Protein AF-A0A7C1D4R3-F1 (afdb_monomer_lite)

Sequence (456 aa):
MNNQIKLHNYVHLAILSTSLLLIVKFITTALHELGHCLGGWLVGLKPVGIYVAVLGGGKVYIPGTRSFWQGLIMTSSGPAVDIILGLIVLLIIFPRAKKWGFKLFWLFYGTIAILMFWGYMVIGGFLGSGDFANLARMMAVSRYLFGIIGLIGLIGFAYLISRYAFKTFDPYFPLHSAWNKFLVFFLFVGLPMIVYVVGGYLIYPGGSINELLLVSFLAIIISGLLSIFRFQPGTSFQRLPEWPTFAGIFILTVVIFVWLMVFGLTEEHARGLLWRTPEETSVSACNISISIEKDFNARIDFLMRPTTRYLFWEKMKHQPPNWQIYTSFIETNLPILLGISDYKIIEKVDDVISPFYLRENDKGARRITLDISLDTVVQKIDENTYAFEITDFWCVKGGYLEKLQVNLNEGIRFSDYEFIPMHAKNPDRYDEHEIIWENRDSNAPKIVRLIIINEG

Secondary structure (DSSP, 8-state):
-HHHHHHHHHHHHHHHHHHHHHHHHHHHHHHHHHHHHHHHHHTT----EEEE-TTS-EEEE--S---HHHHHHHHHHHHHHHHHHHHHIIIIIGGG--SHHHHHHHHHHHHHHHHHHHHHHHHHHHT--HHHHHHHHHTT--HHHHHHHHHHHHHHHHHHHHHHHHHHHTTTS--SSHHHHHHHHIIIIIHHHHIIIIIIIII-TT-HHHHHHHHHHHHHHHHHHHHHTT----TT-PPPPSHHHHHHHHHHHHHHHHHHHHH-SSSTT---EESSPPPP-SEEEEEEEEEEPGGGEEEEEEEEEES--HHHHHHHTTSPP-HHHHHHHHHHHHHHHHS----EEEEEEEEEEEEETTEEEEEEEEEEEEEEE-TTTPEE-SSSEEEEEEE-GGGGTT-EEEEEEEEE-TTEEEEEEEEESTTSPPPSEE-SSEEEEE---TT---EEEEEEEE--

Radius of gyration: 30.61 Å; chains: 1; bounding box: 71×42×89 Å

Structure (mmCIF, N/CA/C/O backbone):
data_AF-A0A7C1D4R3-F1
#
_entry.id   AF-A0A7C1D4R3-F1
#
loop_
_atom_site.group_PDB
_atom_site.id
_atom_site.type_symbol
_atom_site.label_atom_id
_atom_site.label_alt_id
_atom_site.label_comp_id
_atom_site.label_asym_id
_atom_site.label_entity_id
_atom_site.label_seq_id
_atom_site.pdbx_PDB_ins_code
_atom_site.Cartn_x
_atom_site.Cartn_y
_atom_site.Cartn_z
_atom_site.occupancy
_atom_site.B_iso_or_equiv
_atom_site.auth_seq_id
_atom_site.auth_comp_id
_atom_site.auth_asym_id
_atom_site.auth_atom_id
_atom_site.pdbx_PDB_model_num
ATOM 1 N N . MET A 1 1 ? -11.888 -17.298 50.699 1.00 53.66 1 MET A N 1
ATOM 2 C CA . MET A 1 1 ? -12.732 -17.541 49.502 1.00 53.66 1 MET A CA 1
ATOM 3 C C . MET A 1 1 ? -13.186 -16.268 48.779 1.00 53.66 1 MET A C 1
ATOM 5 O O . MET A 1 1 ? -13.121 -16.248 47.559 1.00 53.66 1 MET A O 1
ATOM 9 N N . ASN A 1 2 ? -13.570 -15.179 49.463 1.00 61.56 2 ASN A N 1
ATOM 10 C CA . ASN A 1 2 ? -14.128 -13.989 48.790 1.00 61.56 2 ASN A CA 1
ATOM 11 C C . ASN A 1 2 ? -13.138 -13.245 47.851 1.00 61.56 2 ASN A C 1
ATOM 13 O O . ASN A 1 2 ? -13.545 -12.674 46.845 1.00 61.56 2 ASN A O 1
ATOM 17 N N . ASN A 1 3 ? -11.828 -13.292 48.128 1.00 65.38 3 ASN A N 1
ATOM 18 C CA . ASN A 1 3 ? -10.813 -12.629 47.291 1.00 65.38 3 ASN A CA 1
ATOM 19 C C . ASN A 1 3 ? -10.494 -13.387 45.988 1.00 65.38 3 ASN A C 1
ATOM 21 O O . ASN A 1 3 ? -10.189 -12.752 44.984 1.00 65.38 3 ASN A O 1
ATOM 25 N N . GLN A 1 4 ? -10.605 -14.722 45.975 1.00 64.12 4 GLN A N 1
ATOM 26 C CA . GLN A 1 4 ? -10.342 -15.535 44.778 1.00 64.12 4 GLN A CA 1
ATOM 27 C C . GLN A 1 4 ? -11.436 -15.354 43.717 1.00 64.12 4 GLN A C 1
ATOM 29 O O . GLN A 1 4 ? -11.124 -15.174 42.545 1.00 64.12 4 GLN A O 1
ATOM 34 N N . ILE A 1 5 ? -12.707 -15.306 44.134 1.00 65.06 5 ILE A N 1
ATOM 35 C CA . ILE A 1 5 ? -13.847 -15.054 43.232 1.00 65.06 5 ILE A CA 1
ATOM 36 C C . ILE A 1 5 ? -13.747 -13.650 42.613 1.00 65.06 5 ILE A C 1
ATOM 38 O O . ILE A 1 5 ? -14.001 -13.470 41.424 1.00 65.06 5 ILE A O 1
ATOM 42 N N . LYS A 1 6 ? -13.319 -12.653 43.401 1.00 66.88 6 LYS A N 1
ATOM 43 C CA . LYS A 1 6 ? -13.101 -11.282 42.918 1.00 66.88 6 LYS A CA 1
ATOM 44 C C . LYS A 1 6 ? -11.986 -11.218 41.876 1.00 66.88 6 LYS A C 1
ATOM 46 O O . LYS A 1 6 ? -12.206 -10.667 40.803 1.00 66.88 6 LYS A O 1
ATOM 51 N N . LEU A 1 7 ? -10.824 -11.809 42.167 1.00 69.31 7 LEU A N 1
ATOM 52 C CA . LEU A 1 7 ? -9.693 -11.841 41.235 1.00 69.31 7 LEU A CA 1
ATOM 53 C C . LEU A 1 7 ? -10.076 -12.513 39.910 1.00 69.31 7 LEU A C 1
ATOM 55 O O . LEU A 1 7 ? -9.796 -11.970 38.846 1.00 69.31 7 LEU A O 1
ATOM 59 N N . HIS A 1 8 ? -10.782 -13.642 39.980 1.00 71.88 8 HIS A N 1
ATOM 60 C CA . HIS A 1 8 ? -11.276 -14.357 38.808 1.00 71.88 8 HIS A CA 1
ATOM 61 C C . HIS A 1 8 ? -12.169 -13.468 37.923 1.00 71.88 8 HIS A C 1
ATOM 63 O O . HIS A 1 8 ? -11.904 -13.328 36.731 1.00 71.88 8 HIS A O 1
ATOM 69 N N . ASN A 1 9 ? -13.153 -12.769 38.497 1.00 72.69 9 ASN A N 1
ATOM 70 C CA . ASN A 1 9 ? -14.034 -11.880 37.729 1.00 72.69 9 ASN A CA 1
ATOM 71 C C . ASN A 1 9 ? -13.279 -10.728 37.039 1.00 72.69 9 ASN A C 1
ATOM 73 O O . ASN A 1 9 ? -13.609 -10.380 35.905 1.00 72.69 9 ASN A O 1
ATOM 77 N N . TYR A 1 10 ? -12.264 -10.145 37.689 1.00 70.19 10 TYR A N 1
ATOM 78 C CA . TYR A 1 10 ? -11.451 -9.084 37.080 1.00 70.19 10 TYR A CA 1
ATOM 79 C C . TYR A 1 10 ? -10.607 -9.595 35.913 1.00 70.19 10 TYR A C 1
ATOM 81 O O . TYR A 1 10 ? -10.546 -8.933 34.880 1.00 70.19 10 TYR A O 1
ATOM 89 N N . VAL A 1 11 ? -10.011 -10.783 36.045 1.00 71.44 11 VAL A N 1
ATOM 90 C CA . VAL A 1 11 ? -9.254 -11.421 34.958 1.00 71.44 11 VAL A CA 1
ATOM 91 C C . VAL A 1 11 ? -10.171 -11.718 33.769 1.00 71.44 11 VAL A C 1
ATOM 93 O O . VAL A 1 11 ? -9.839 -11.375 32.637 1.00 71.44 11 VAL A O 1
ATOM 96 N N . HIS A 1 12 ? -11.365 -12.266 34.011 1.00 73.12 12 HIS A N 1
ATOM 97 C CA . HIS A 1 12 ? -12.358 -12.507 32.959 1.00 73.12 12 HIS A CA 1
ATOM 98 C C . HIS A 1 12 ? -12.791 -11.221 32.250 1.00 73.12 12 HIS A C 1
ATOM 100 O O . HIS A 1 12 ? -12.887 -11.193 31.022 1.00 73.12 12 HIS A O 1
ATOM 106 N N . LEU A 1 13 ? -13.037 -10.153 33.013 1.00 75.12 13 LEU A N 1
ATOM 107 C CA . LEU A 1 13 ? -13.378 -8.842 32.470 1.00 75.12 13 LEU A CA 1
ATOM 108 C C . LEU A 1 13 ? -12.237 -8.268 31.628 1.00 75.12 13 LEU A C 1
ATOM 110 O O . LEU A 1 13 ? -12.504 -7.741 30.551 1.00 75.12 13 LEU A O 1
ATOM 114 N N . ALA A 1 14 ? -10.991 -8.374 32.092 1.00 73.19 14 ALA A N 1
ATOM 115 C CA . ALA A 1 14 ? -9.817 -7.920 31.356 1.00 73.19 14 ALA A CA 1
ATOM 116 C C . ALA A 1 14 ? -9.668 -8.676 30.034 1.00 73.19 14 ALA A C 1
ATOM 118 O O . ALA A 1 14 ? -9.633 -8.045 28.982 1.00 73.19 14 ALA A O 1
ATOM 119 N N . ILE A 1 15 ? -9.697 -10.012 30.065 1.00 74.94 15 ILE A N 1
ATOM 120 C CA . ILE A 1 15 ? -9.577 -10.842 28.859 1.00 74.94 15 ILE A CA 1
ATOM 121 C C . ILE A 1 15 ? -10.705 -10.540 27.869 1.00 74.94 15 ILE A C 1
ATOM 123 O O . ILE A 1 15 ? -10.445 -10.339 26.681 1.00 74.94 15 ILE A O 1
ATOM 127 N N . LEU A 1 16 ? -11.954 -10.470 28.342 1.00 78.88 16 LEU A N 1
ATOM 128 C CA . LEU A 1 16 ? -13.092 -10.137 27.489 1.00 78.88 16 LEU A CA 1
ATOM 129 C C . LEU A 1 16 ? -12.947 -8.729 26.903 1.00 78.88 16 LEU A C 1
ATOM 131 O O . LEU A 1 16 ? -13.149 -8.551 25.707 1.00 78.88 16 LEU A O 1
ATOM 135 N N . SER A 1 17 ? -12.579 -7.740 27.719 1.00 77.19 17 SER A N 1
ATOM 136 C CA . SER A 1 17 ? -12.450 -6.352 27.269 1.00 77.19 17 SER A CA 1
ATOM 137 C C . SER A 1 17 ? -11.359 -6.211 26.218 1.00 77.19 17 SER A C 1
ATOM 139 O O . SER A 1 17 ? -11.608 -5.626 25.170 1.00 77.19 17 SER A O 1
ATOM 141 N N . THR A 1 18 ? -10.191 -6.813 26.446 1.00 75.88 18 THR A N 1
ATOM 142 C CA . THR A 1 18 ? -9.091 -6.839 25.478 1.00 75.88 18 THR A CA 1
ATOM 143 C C . THR A 1 18 ? -9.503 -7.547 24.190 1.00 75.88 18 THR A C 1
ATOM 145 O O . THR A 1 18 ? -9.259 -7.026 23.106 1.00 75.88 18 THR A O 1
ATOM 148 N N . SER A 1 19 ? -10.189 -8.689 24.286 1.00 79.75 19 SER A N 1
ATOM 149 C CA . SER A 1 19 ? -10.656 -9.426 23.105 1.00 79.75 19 SER A CA 1
ATOM 150 C C . SER A 1 19 ? -11.644 -8.602 22.280 1.00 79.75 19 SER A C 1
ATOM 152 O O . SER A 1 19 ? -11.491 -8.477 21.067 1.00 79.75 19 SER A O 1
ATOM 154 N N . LEU A 1 20 ? -12.632 -7.984 22.936 1.00 82.69 20 LEU A N 1
ATOM 155 C CA . LEU A 1 20 ? -13.601 -7.112 22.275 1.00 82.69 20 LEU A CA 1
ATOM 156 C C . LEU A 1 20 ? -12.932 -5.875 21.671 1.00 82.69 20 LEU A C 1
ATOM 158 O O . LEU A 1 20 ? -13.283 -5.496 20.561 1.00 82.69 20 LEU A O 1
ATOM 162 N N . LEU A 1 21 ? -11.968 -5.270 22.367 1.00 80.56 21 LEU A N 1
ATOM 163 C CA . LEU A 1 21 ? -11.211 -4.119 21.877 1.00 80.56 21 LEU A CA 1
ATOM 164 C C . LEU A 1 21 ? -10.470 -4.458 20.577 1.00 80.56 21 LEU A C 1
ATOM 166 O O . LEU A 1 21 ? -10.543 -3.693 19.620 1.00 80.56 21 LEU A O 1
ATOM 170 N N . LEU A 1 22 ? -9.806 -5.617 20.524 1.00 79.25 22 LEU A N 1
ATOM 171 C CA . LEU A 1 22 ? -9.094 -6.087 19.333 1.00 79.25 22 LEU A CA 1
ATOM 172 C C . LEU A 1 22 ? -10.051 -6.364 18.167 1.00 79.25 22 LEU A C 1
ATOM 174 O O . LEU A 1 22 ? -9.804 -5.894 17.057 1.00 79.25 22 LEU A O 1
ATOM 178 N N . ILE A 1 23 ? -11.165 -7.063 18.421 1.00 83.44 23 ILE A N 1
ATOM 179 C CA . ILE A 1 23 ? -12.194 -7.324 17.399 1.00 83.44 23 ILE A CA 1
ATOM 180 C C . ILE A 1 23 ? -12.742 -6.005 16.854 1.00 83.44 23 ILE A C 1
ATOM 182 O O . ILE A 1 23 ? -12.837 -5.817 15.645 1.00 83.44 23 ILE A O 1
ATOM 186 N N . VAL A 1 24 ? -13.105 -5.081 17.742 1.00 87.31 24 VAL A N 1
ATOM 187 C CA . VAL A 1 24 ? -13.648 -3.783 17.354 1.00 87.31 24 VAL A CA 1
ATOM 188 C C . VAL A 1 24 ? -12.638 -2.994 16.533 1.00 87.31 24 VAL A C 1
ATOM 190 O O . VAL A 1 24 ? -13.002 -2.500 15.473 1.00 87.31 24 VAL A O 1
ATOM 193 N N . LYS A 1 25 ? -11.387 -2.895 16.997 1.00 83.12 25 LYS A N 1
ATOM 194 C CA . LYS A 1 25 ? -10.315 -2.182 16.291 1.00 83.12 25 LYS A CA 1
ATOM 195 C C . LYS A 1 25 ? -10.194 -2.687 14.860 1.00 83.12 25 LYS A C 1
ATOM 197 O O . LYS A 1 25 ? -10.199 -1.888 13.932 1.00 83.12 25 LYS A O 1
ATOM 202 N N . PHE A 1 26 ? -10.167 -4.005 14.696 1.00 83.50 26 PHE A N 1
ATOM 203 C CA . PHE A 1 26 ? -10.132 -4.634 13.386 1.00 83.50 26 PHE A CA 1
ATOM 204 C C . PHE A 1 26 ? -11.327 -4.232 12.509 1.00 83.50 26 PHE A C 1
ATOM 206 O O . PHE A 1 26 ? -11.131 -3.770 11.387 1.00 83.50 26 PHE A O 1
ATOM 213 N N . ILE A 1 27 ? -12.556 -4.372 13.019 1.00 88.25 27 ILE A N 1
ATOM 214 C CA . ILE A 1 27 ? -13.767 -4.035 12.256 1.00 88.25 27 ILE A CA 1
ATOM 215 C C . ILE A 1 27 ? -13.747 -2.556 11.858 1.00 88.25 27 ILE A C 1
ATOM 217 O O . ILE A 1 27 ? -14.041 -2.235 10.710 1.00 88.25 27 ILE A O 1
ATOM 221 N N . THR A 1 28 ? -13.375 -1.662 12.776 1.00 91.31 28 THR A N 1
ATOM 222 C CA . THR A 1 28 ? -13.273 -0.228 12.496 1.00 91.31 28 THR A CA 1
ATOM 223 C C . THR A 1 28 ? -12.245 0.047 11.401 1.00 91.31 28 THR A C 1
ATOM 225 O O . THR A 1 28 ? -12.593 0.687 10.418 1.00 91.31 28 THR A O 1
ATOM 228 N N . THR A 1 29 ? -11.026 -0.498 11.487 1.00 89.69 29 THR A N 1
ATOM 229 C CA . THR A 1 29 ? -10.008 -0.302 10.441 1.00 89.69 29 THR A CA 1
ATOM 230 C C . THR A 1 29 ? -10.442 -0.885 9.093 1.00 89.69 29 THR A C 1
ATOM 232 O O . THR A 1 29 ? -10.247 -0.256 8.059 1.00 89.69 29 THR A O 1
ATOM 235 N N . ALA A 1 30 ? -11.087 -2.052 9.068 1.00 89.75 30 ALA A N 1
ATOM 236 C CA . ALA A 1 30 ? -11.595 -2.620 7.821 1.00 89.75 30 ALA A CA 1
ATOM 237 C C . ALA A 1 30 ? -12.679 -1.744 7.177 1.00 89.75 30 ALA A C 1
ATOM 239 O O . ALA A 1 30 ? -12.676 -1.552 5.961 1.00 89.75 30 ALA A O 1
ATOM 240 N N . LEU A 1 31 ? -13.587 -1.187 7.981 1.00 94.31 31 LEU A N 1
ATOM 241 C CA . LEU A 1 31 ? -14.620 -0.273 7.498 1.00 94.31 31 LEU A CA 1
ATOM 242 C C . LEU A 1 31 ? -14.043 1.081 7.074 1.00 94.31 31 LEU A C 1
ATOM 244 O O . LEU A 1 31 ? -14.529 1.651 6.102 1.00 94.31 31 LEU A O 1
ATOM 248 N N . HIS A 1 32 ? -12.987 1.553 7.733 1.00 95.50 32 HIS A N 1
ATOM 249 C CA . HIS A 1 32 ? -12.225 2.730 7.327 1.00 95.50 32 HIS A CA 1
ATOM 250 C C . HIS A 1 32 ? -11.636 2.557 5.919 1.00 95.50 32 HIS A C 1
ATOM 252 O O . HIS A 1 32 ? -11.911 3.354 5.019 1.00 95.50 32 HIS A O 1
ATOM 258 N N . GLU A 1 33 ? -10.898 1.467 5.679 1.00 94.38 33 GLU A N 1
ATOM 259 C CA . GLU A 1 33 ? -10.345 1.165 4.351 1.00 94.38 33 GLU A CA 1
ATOM 260 C C . GLU A 1 33 ? -11.446 0.923 3.311 1.00 94.38 33 GLU A C 1
ATOM 262 O O . GLU A 1 33 ? -11.342 1.336 2.153 1.00 94.38 33 GLU A O 1
ATOM 267 N N . LEU A 1 34 ? -12.557 0.302 3.713 1.00 94.62 34 LEU A N 1
ATOM 268 C CA . LEU A 1 34 ? -13.725 0.185 2.847 1.00 94.62 34 LEU A CA 1
ATOM 269 C C . LEU A 1 34 ? -14.304 1.565 2.506 1.00 94.62 34 LEU A C 1
ATOM 271 O O . LEU A 1 34 ? -14.708 1.782 1.367 1.00 94.62 34 LEU A O 1
ATOM 275 N N . GLY A 1 35 ? -14.294 2.516 3.440 1.00 97.25 35 GLY A N 1
ATOM 276 C CA . GLY A 1 35 ? -14.689 3.903 3.213 1.00 97.25 35 GLY A CA 1
ATOM 277 C C . GLY A 1 35 ? -13.866 4.566 2.116 1.00 97.25 35 GLY A C 1
ATOM 278 O O . GLY A 1 35 ? -14.434 5.134 1.185 1.00 97.25 35 GLY A O 1
ATOM 279 N N . HIS A 1 36 ? -12.542 4.423 2.146 1.00 97.06 36 HIS A N 1
ATOM 280 C CA . HIS A 1 36 ? -11.676 4.878 1.054 1.00 97.06 36 HIS A CA 1
ATOM 281 C C . HIS A 1 36 ? -12.014 4.214 -0.290 1.00 97.06 36 HIS A C 1
ATOM 283 O O . HIS A 1 36 ? -12.018 4.891 -1.322 1.00 97.06 36 HIS A O 1
ATOM 289 N N . CYS A 1 37 ? -12.332 2.914 -0.298 1.00 95.31 37 CYS A N 1
ATOM 290 C CA . CYS A 1 37 ? -12.752 2.212 -1.515 1.00 95.31 37 CYS A CA 1
ATOM 291 C C . CYS A 1 37 ? -14.069 2.752 -2.066 1.00 95.31 37 CYS A C 1
ATOM 293 O O . CYS A 1 37 ? -14.148 3.063 -3.252 1.00 95.31 37 CYS A O 1
ATOM 295 N N . 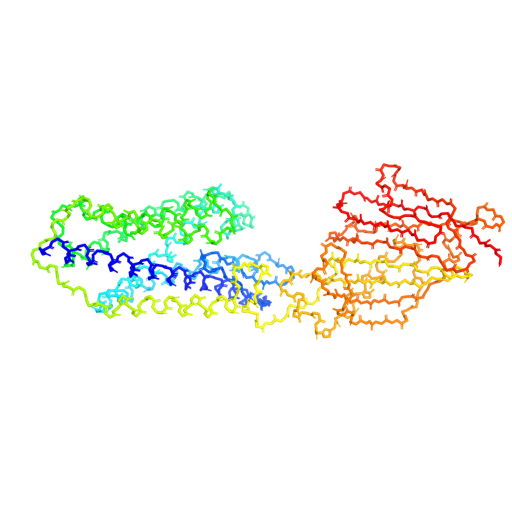LEU A 1 38 ? -15.079 2.898 -1.205 1.00 96.25 38 LEU A N 1
ATOM 296 C CA . LEU A 1 38 ? -16.384 3.451 -1.560 1.00 96.25 38 LEU A CA 1
ATOM 297 C C . LEU A 1 38 ? -16.228 4.876 -2.097 1.00 96.25 38 LEU A C 1
ATOM 299 O O . LEU A 1 38 ? -16.736 5.182 -3.172 1.00 96.25 38 LEU A O 1
ATOM 303 N N . GLY A 1 39 ? -15.453 5.714 -1.406 1.00 97.50 39 GLY A N 1
ATOM 304 C CA . GLY A 1 39 ? -15.106 7.060 -1.855 1.00 97.50 39 GLY A CA 1
ATOM 305 C C . GLY A 1 39 ? -14.436 7.066 -3.224 1.00 97.50 39 GLY A C 1
ATOM 306 O O . GLY A 1 39 ? -14.792 7.873 -4.075 1.00 97.50 39 GLY A O 1
ATOM 307 N N . GLY A 1 40 ? -13.508 6.135 -3.461 1.00 96.25 40 GLY A N 1
ATOM 308 C CA . GLY A 1 40 ? -12.857 5.949 -4.753 1.00 96.25 40 GLY A CA 1
ATOM 309 C C . GLY A 1 40 ? -13.827 5.539 -5.864 1.00 96.25 40 GLY A C 1
ATOM 310 O O . GLY A 1 40 ? -13.813 6.149 -6.932 1.00 96.25 40 GLY A O 1
ATOM 311 N N . TRP A 1 41 ? -14.701 4.560 -5.619 1.00 95.56 41 TRP A N 1
ATOM 312 C CA . TRP A 1 41 ? -15.727 4.157 -6.586 1.00 95.56 41 TRP A CA 1
ATOM 313 C C . TRP A 1 41 ? -16.681 5.302 -6.931 1.00 95.56 41 TRP A C 1
ATOM 315 O O . TRP A 1 41 ? -16.987 5.494 -8.106 1.00 95.56 41 TRP A O 1
ATOM 325 N N . LEU A 1 42 ? -17.096 6.099 -5.941 1.00 97.38 42 LEU A N 1
ATOM 326 C CA . LEU A 1 42 ? -17.994 7.243 -6.146 1.00 97.38 42 LEU A CA 1
ATOM 327 C C . LEU A 1 42 ? -17.427 8.292 -7.113 1.00 97.38 42 LEU A C 1
ATOM 329 O O . LEU A 1 42 ? -18.189 8.977 -7.787 1.00 97.38 42 LEU A O 1
ATOM 333 N N . VAL A 1 43 ? -16.101 8.402 -7.212 1.00 97.06 43 VAL A N 1
ATOM 334 C CA . VAL A 1 43 ? -15.408 9.357 -8.096 1.00 97.06 43 VAL A CA 1
ATOM 335 C C . VAL A 1 43 ? -14.795 8.695 -9.336 1.00 97.06 43 VAL A C 1
ATOM 337 O O . VAL A 1 43 ? -13.906 9.257 -9.982 1.00 97.06 43 VAL A O 1
ATOM 340 N N . GLY A 1 44 ? -15.257 7.486 -9.666 1.00 95.75 44 GLY A N 1
ATOM 341 C CA . GLY A 1 44 ? -14.863 6.752 -10.869 1.00 95.75 44 GLY A CA 1
ATOM 342 C C . GLY A 1 44 ? -13.473 6.117 -10.812 1.00 95.75 44 GLY A C 1
ATOM 343 O O . GLY A 1 44 ? -12.962 5.683 -11.844 1.00 95.75 44 GLY A O 1
ATOM 344 N N . LEU A 1 45 ? -12.840 6.042 -9.637 1.00 94.38 45 LEU A N 1
ATOM 345 C CA . LEU A 1 45 ? -11.624 5.249 -9.474 1.00 94.38 45 LEU A CA 1
ATOM 346 C C . LEU A 1 45 ? -11.969 3.756 -9.478 1.00 94.38 45 LEU A C 1
ATOM 348 O O . LEU A 1 45 ? -13.086 3.340 -9.166 1.00 94.38 45 LEU A O 1
ATOM 352 N N . LYS A 1 46 ? -10.964 2.931 -9.776 1.00 92.50 46 LYS A N 1
ATOM 353 C CA . LYS A 1 46 ? -11.070 1.468 -9.765 1.00 92.50 46 LYS A CA 1
ATOM 354 C C . LYS A 1 46 ? -10.206 0.866 -8.642 1.00 92.50 46 LYS A C 1
ATOM 356 O O . LYS A 1 46 ? -9.173 0.276 -8.952 1.00 92.50 46 LYS A O 1
ATOM 361 N N . PRO A 1 47 ? -10.567 1.021 -7.350 1.00 91.81 47 PRO A N 1
ATOM 362 C CA . PRO A 1 47 ? -9.926 0.280 -6.269 1.00 91.81 47 PRO A CA 1
ATOM 363 C C . PRO A 1 47 ? -9.834 -1.214 -6.599 1.00 91.81 47 PRO A C 1
ATOM 365 O O . PRO A 1 47 ? -10.812 -1.814 -7.056 1.00 91.81 47 PRO A O 1
ATOM 368 N N . VAL A 1 48 ? -8.660 -1.802 -6.383 1.00 89.38 48 VAL A N 1
ATOM 369 C CA . VAL A 1 48 ? -8.379 -3.209 -6.724 1.00 89.38 48 VAL A CA 1
ATOM 370 C C . VAL A 1 48 ? -8.493 -4.130 -5.514 1.00 89.38 48 VAL A C 1
ATOM 372 O O . VAL A 1 48 ? -8.830 -5.307 -5.650 1.00 89.38 48 VAL A O 1
ATOM 375 N N . GLY A 1 49 ? -8.280 -3.578 -4.323 1.00 88.12 49 GLY A N 1
ATOM 376 C CA . GLY A 1 49 ? -8.469 -4.281 -3.068 1.00 88.12 49 GLY A CA 1
ATOM 377 C C . GLY A 1 49 ? -8.060 -3.447 -1.868 1.00 88.12 49 GLY A C 1
ATOM 378 O O . GLY A 1 49 ? -7.590 -2.310 -1.999 1.00 88.12 49 GLY A O 1
ATOM 379 N N . ILE A 1 50 ? -8.201 -4.069 -0.703 1.00 89.06 50 ILE A N 1
ATOM 380 C CA . ILE A 1 50 ? -7.732 -3.543 0.576 1.00 89.06 50 ILE A CA 1
ATOM 381 C C . ILE A 1 50 ? -6.775 -4.519 1.239 1.00 89.06 50 ILE A C 1
ATOM 383 O O . ILE A 1 50 ? -6.898 -5.740 1.109 1.00 89.06 50 ILE A O 1
ATOM 387 N N . TYR A 1 51 ? -5.848 -3.958 1.996 1.00 85.75 51 TYR A N 1
ATOM 388 C CA . TYR A 1 51 ? -5.113 -4.649 3.034 1.00 85.75 51 TYR A CA 1
ATOM 389 C C . TYR A 1 51 ? -5.463 -3.998 4.363 1.00 85.75 51 TYR A C 1
ATOM 391 O O . TYR A 1 51 ? -5.506 -2.780 4.477 1.00 85.75 51 TYR A O 1
ATOM 399 N N . VAL A 1 52 ? -5.713 -4.812 5.373 1.00 84.12 52 VAL A N 1
ATOM 400 C CA . VAL A 1 52 ? -5.747 -4.359 6.761 1.00 84.12 52 VAL A CA 1
ATOM 401 C C . VAL A 1 52 ? -4.635 -5.150 7.443 1.00 84.12 52 VAL A C 1
ATOM 403 O O . VAL A 1 52 ? -4.315 -6.257 7.012 1.00 84.12 52 VAL A O 1
ATOM 406 N N . ALA A 1 53 ? -3.995 -4.614 8.468 1.00 78.94 53 ALA A N 1
ATOM 407 C CA . ALA A 1 53 ? -3.115 -5.427 9.297 1.00 78.94 53 ALA A CA 1
ATOM 408 C C . ALA A 1 53 ? -3.902 -5.958 10.502 1.00 78.94 53 ALA A C 1
ATOM 410 O O . ALA A 1 53 ? -4.807 -5.297 11.010 1.00 78.94 53 ALA A O 1
ATOM 411 N N . VAL A 1 54 ? -3.534 -7.153 10.986 1.00 71.19 54 VAL A N 1
ATOM 412 C CA . VAL A 1 54 ? -4.177 -7.854 12.129 1.00 71.19 54 VAL A CA 1
ATOM 413 C C . VAL A 1 54 ? -4.401 -6.930 13.323 1.00 71.19 54 VAL A C 1
ATOM 415 O O . VAL A 1 54 ? -5.373 -7.068 14.060 1.00 71.19 54 VAL A O 1
ATOM 418 N N . LEU A 1 55 ? -3.480 -5.994 13.521 1.00 68.19 55 LEU A N 1
ATOM 419 C CA . LEU A 1 55 ? -3.404 -5.171 14.711 1.00 68.19 55 LEU A CA 1
ATOM 420 C C . LEU A 1 55 ? -3.457 -3.690 14.362 1.00 68.19 55 LEU A C 1
ATOM 422 O O . LEU A 1 55 ? -2.982 -2.876 15.129 1.00 68.19 55 LEU A O 1
ATOM 426 N N . GLY A 1 56 ? -4.120 -3.319 13.269 1.00 69.12 56 GLY A N 1
ATOM 427 C CA . GLY A 1 56 ? -4.391 -1.923 12.933 1.00 69.12 56 GLY A CA 1
ATOM 428 C C . GLY A 1 56 ? -3.472 -1.353 11.865 1.00 69.12 56 GLY A C 1
ATOM 429 O O . GLY A 1 56 ? -2.398 -1.873 11.579 1.00 69.12 56 GLY A O 1
ATOM 430 N N . GLY A 1 57 ? -3.955 -0.278 11.251 1.00 78.38 57 GLY A N 1
ATOM 431 C CA . GLY A 1 57 ? -3.454 0.191 9.972 1.00 78.38 57 GLY A CA 1
ATOM 432 C C . GLY A 1 57 ? -4.079 -0.585 8.817 1.00 78.38 57 GLY A C 1
ATOM 433 O O . GLY A 1 57 ? -4.444 -1.760 8.922 1.00 78.38 57 GLY A O 1
ATOM 434 N N . GLY A 1 58 ? -4.214 0.102 7.700 1.00 85.44 58 GLY A N 1
ATOM 435 C CA . GLY A 1 58 ? -4.760 -0.458 6.491 1.00 85.44 58 GLY A CA 1
ATOM 436 C C . GLY A 1 58 ? -4.285 0.326 5.286 1.00 85.44 58 GLY A C 1
ATOM 437 O O . GLY A 1 58 ? -3.525 1.296 5.386 1.00 85.44 58 GLY A O 1
ATOM 438 N N . LYS A 1 59 ? -4.644 -0.200 4.127 1.00 87.38 59 LYS A N 1
ATOM 439 C CA . LYS A 1 59 ? -4.314 0.391 2.855 1.00 87.38 59 LYS A CA 1
ATOM 440 C C . LYS A 1 59 ? -5.329 0.012 1.804 1.00 87.38 59 LYS A C 1
ATOM 442 O O . LYS A 1 59 ? -5.535 -1.168 1.521 1.00 87.38 59 LYS A O 1
ATOM 447 N N . VAL A 1 60 ? -5.838 1.024 1.121 1.00 90.44 60 VAL A N 1
ATOM 448 C CA . VAL A 1 60 ? -6.514 0.845 -0.158 1.00 90.44 60 VAL A CA 1
ATOM 449 C C . VAL A 1 60 ? -5.528 0.914 -1.305 1.00 90.44 60 VAL A C 1
ATOM 451 O O . VAL A 1 60 ? -4.669 1.798 -1.393 1.00 90.44 60 VAL A O 1
ATOM 454 N N . TYR A 1 61 ? -5.707 -0.007 -2.239 1.00 87.25 61 TYR A N 1
ATOM 455 C CA . TYR A 1 61 ? -4.934 -0.050 -3.459 1.00 87.25 61 TYR A CA 1
ATOM 456 C C . TYR A 1 61 ? -5.766 0.467 -4.620 1.00 87.25 61 TYR A C 1
ATOM 458 O O . TYR A 1 61 ? -6.793 -0.108 -4.981 1.00 87.25 61 TYR A O 1
ATOM 466 N N . ILE A 1 62 ? -5.304 1.570 -5.206 1.00 88.44 62 ILE A N 1
ATOM 467 C CA . ILE A 1 62 ? -5.913 2.185 -6.382 1.00 88.44 62 ILE A CA 1
ATOM 468 C C . ILE A 1 62 ? -4.814 2.432 -7.420 1.00 88.44 62 ILE A C 1
ATOM 470 O O . ILE A 1 62 ? -3.871 3.168 -7.108 1.00 88.44 62 ILE A O 1
ATOM 474 N N . PRO A 1 63 ? -4.909 1.827 -8.617 1.00 83.19 63 PRO A N 1
ATOM 475 C CA . PRO A 1 63 ? -3.962 2.049 -9.700 1.00 83.19 63 PRO A CA 1
ATOM 476 C C . PRO A 1 63 ? -4.162 3.427 -10.348 1.00 83.19 63 PRO A C 1
ATOM 478 O O . PRO A 1 63 ? -5.245 4.011 -10.281 1.00 83.19 63 PRO A O 1
ATOM 481 N N . GLY A 1 64 ? -3.115 3.911 -11.016 1.00 82.00 64 GLY A N 1
ATOM 482 C CA . GLY A 1 64 ? -3.154 5.130 -11.823 1.00 82.00 64 GLY A CA 1
ATOM 483 C C . GLY A 1 64 ? -3.029 6.445 -11.046 1.00 82.00 64 GLY A C 1
ATOM 484 O O . GLY A 1 64 ? -2.950 6.494 -9.814 1.00 82.00 64 GLY A O 1
ATOM 485 N N . THR A 1 65 ? -2.981 7.537 -11.809 1.00 84.69 65 THR A N 1
ATOM 486 C CA . THR A 1 65 ? -2.989 8.908 -11.290 1.00 84.69 65 THR A CA 1
ATOM 487 C C . THR A 1 65 ? -4.412 9.333 -10.931 1.00 84.69 65 THR A C 1
ATOM 489 O O . THR A 1 65 ? -5.396 8.793 -11.435 1.00 84.69 65 THR A O 1
ATOM 492 N N . ARG A 1 66 ? -4.537 10.288 -10.006 1.00 92.81 66 ARG A N 1
ATOM 493 C CA . ARG A 1 66 ? -5.830 10.766 -9.500 1.00 92.81 66 ARG A CA 1
ATOM 494 C C . ARG A 1 66 ? -5.883 12.273 -9.652 1.00 92.81 66 ARG A C 1
ATOM 496 O O . ARG A 1 66 ? -4.912 12.955 -9.329 1.00 92.81 66 ARG A O 1
ATOM 503 N N . SER A 1 67 ? -7.019 12.790 -10.104 1.00 95.62 67 SER A N 1
ATOM 504 C CA . SER A 1 67 ? -7.285 14.227 -10.030 1.00 95.62 67 SER A CA 1
ATOM 505 C C . SER A 1 67 ? -7.380 14.688 -8.571 1.00 95.62 67 SER A C 1
ATOM 507 O O . SER A 1 67 ? -7.585 13.883 -7.655 1.00 95.62 67 SER A O 1
ATOM 509 N N . PHE A 1 68 ? -7.279 16.000 -8.354 1.00 95.88 68 PHE A N 1
ATOM 510 C CA . PHE A 1 68 ? -7.426 16.606 -7.030 1.00 95.88 68 PHE A CA 1
ATOM 511 C C . PHE A 1 68 ? -8.718 16.156 -6.323 1.00 95.88 68 PHE A C 1
ATOM 513 O O . PHE A 1 68 ? -8.661 15.642 -5.207 1.00 95.88 68 PHE A O 1
ATOM 520 N N . TRP A 1 69 ? -9.871 16.266 -6.992 1.00 96.81 69 TRP A N 1
ATOM 521 C CA . TRP A 1 69 ? -11.172 15.910 -6.413 1.00 96.81 69 TRP A CA 1
ATOM 522 C C . TRP A 1 69 ? -11.298 14.422 -6.105 1.00 96.81 69 TRP A C 1
ATOM 524 O O . TRP A 1 69 ? -11.814 14.051 -5.051 1.00 96.81 69 TRP A O 1
ATOM 534 N N . GLN A 1 70 ? -10.770 13.572 -6.988 1.00 96.94 70 GLN A N 1
ATOM 535 C CA . GLN A 1 70 ? -10.751 12.132 -6.763 1.00 96.94 70 GLN A CA 1
ATOM 536 C C . GLN A 1 70 ? -9.943 11.775 -5.516 1.00 96.94 70 GLN A C 1
ATOM 538 O O . GLN A 1 70 ? -10.412 11.015 -4.671 1.00 96.94 70 GLN A O 1
ATOM 543 N N . GLY A 1 71 ? -8.744 12.345 -5.371 1.00 95.94 71 GLY A N 1
ATOM 544 C CA . GLY A 1 71 ? -7.929 12.107 -4.186 1.00 95.94 71 GLY A CA 1
ATOM 545 C C . GLY A 1 71 ? -8.546 12.701 -2.916 1.00 95.94 71 GLY A C 1
ATOM 546 O O . GLY A 1 71 ? -8.488 12.051 -1.876 1.00 95.94 71 GLY A O 1
ATOM 547 N N . LEU A 1 72 ? -9.190 13.872 -2.990 1.00 97.00 72 LEU A N 1
ATOM 548 C CA . LEU A 1 72 ? -9.815 14.529 -1.838 1.00 97.00 72 LEU A CA 1
ATOM 549 C C . LEU A 1 72 ? -10.987 13.709 -1.285 1.00 97.00 72 LEU A C 1
ATOM 551 O O . LEU A 1 72 ? -11.048 13.441 -0.083 1.00 97.00 72 LEU A O 1
ATOM 555 N N . ILE A 1 73 ? -11.900 13.276 -2.157 1.00 97.56 73 ILE A N 1
ATOM 556 C CA . ILE A 1 73 ? -13.076 12.491 -1.762 1.00 97.56 73 ILE A CA 1
ATOM 557 C C . ILE A 1 73 ? -12.634 11.123 -1.244 1.00 97.56 73 ILE A C 1
ATOM 559 O O . ILE A 1 73 ? -13.045 10.706 -0.164 1.00 97.56 73 ILE A O 1
ATOM 563 N N . MET A 1 74 ? -11.730 10.452 -1.960 1.00 96.56 74 MET A N 1
ATOM 564 C CA . MET A 1 74 ? -11.223 9.146 -1.547 1.00 96.56 74 MET A CA 1
ATOM 565 C C . MET A 1 74 ? -10.527 9.224 -0.180 1.00 96.56 74 MET A C 1
ATOM 567 O O . MET A 1 74 ? -10.848 8.438 0.706 1.00 96.56 74 MET A O 1
ATOM 571 N N . THR A 1 75 ? -9.625 10.190 0.025 1.00 95.94 75 THR A N 1
ATOM 572 C CA . THR A 1 75 ? -8.865 10.334 1.283 1.00 95.94 75 THR A CA 1
ATOM 573 C C . THR A 1 75 ? -9.756 10.753 2.457 1.00 95.94 75 THR A C 1
ATOM 575 O O . THR A 1 75 ? -9.532 10.313 3.577 1.00 95.94 75 THR A O 1
ATOM 578 N N . SER A 1 76 ? -10.799 11.557 2.236 1.00 97.12 76 SER A N 1
ATOM 579 C CA . SER A 1 76 ? -11.726 11.942 3.315 1.00 97.12 76 SER A CA 1
ATOM 580 C C . SER A 1 76 ? -12.746 10.855 3.672 1.00 97.12 76 SER A C 1
ATOM 582 O O . SER A 1 76 ? -13.275 10.865 4.783 1.00 97.12 76 SER A O 1
ATOM 584 N N . SER A 1 77 ? -13.003 9.898 2.775 1.00 97.94 77 SER A N 1
ATOM 585 C CA . SER A 1 77 ? -14.065 8.902 2.966 1.00 97.94 77 SER A CA 1
ATOM 586 C C . SER A 1 77 ? -13.794 7.892 4.087 1.00 97.94 77 SER A C 1
ATOM 588 O O . SER A 1 77 ? -14.737 7.536 4.786 1.00 97.94 77 SER A O 1
ATOM 590 N N . GLY A 1 78 ? -12.547 7.459 4.312 1.00 96.50 78 GLY A N 1
ATOM 591 C CA . GLY A 1 78 ? -12.203 6.578 5.442 1.00 96.50 78 GLY A CA 1
ATOM 592 C C . GLY A 1 78 ? -12.529 7.221 6.798 1.00 96.50 78 GLY A C 1
ATOM 593 O O . GLY A 1 78 ? -13.413 6.731 7.507 1.00 96.50 78 GLY A O 1
ATOM 594 N N . PRO A 1 79 ? -11.948 8.396 7.114 1.00 96.69 79 PRO A N 1
ATOM 595 C CA . PRO A 1 79 ? -12.294 9.153 8.317 1.00 96.69 79 PRO A CA 1
ATOM 596 C C . PRO A 1 79 ? -13.790 9.499 8.426 1.00 96.69 79 PRO A C 1
ATOM 598 O O . PRO A 1 79 ? -14.358 9.480 9.519 1.00 96.69 79 PRO A O 1
ATOM 601 N N . ALA A 1 80 ? -14.459 9.802 7.308 1.00 97.31 80 ALA A N 1
ATOM 602 C CA . ALA A 1 80 ? -15.897 10.068 7.308 1.00 97.31 80 ALA A CA 1
ATOM 603 C C . ALA A 1 80 ? -16.715 8.836 7.739 1.00 97.31 80 ALA A C 1
ATOM 605 O O . ALA A 1 80 ? -17.660 8.970 8.518 1.00 97.31 80 ALA A O 1
ATOM 606 N N . VAL A 1 81 ? -16.345 7.636 7.279 1.00 97.44 81 VAL A N 1
ATOM 607 C CA . VAL A 1 81 ? -16.990 6.386 7.706 1.00 97.44 81 VAL A CA 1
ATOM 608 C C . VAL A 1 81 ? -16.814 6.164 9.207 1.00 97.44 81 VAL A C 1
ATOM 610 O O . VAL A 1 81 ? -17.799 5.854 9.881 1.00 97.44 81 VAL A O 1
ATOM 613 N N . ASP A 1 82 ? -15.618 6.398 9.749 1.00 95.75 82 ASP A N 1
ATOM 614 C CA . ASP A 1 82 ? -15.356 6.261 11.185 1.00 95.75 82 ASP A CA 1
ATOM 615 C C . ASP A 1 82 ? -16.267 7.154 12.028 1.00 95.75 82 ASP A C 1
ATOM 617 O O . ASP A 1 82 ? -16.945 6.677 12.944 1.00 95.75 82 ASP A O 1
ATOM 621 N N . ILE A 1 83 ? -16.330 8.453 11.713 1.00 96.38 83 ILE A N 1
ATOM 622 C CA . ILE A 1 83 ? -17.129 9.392 12.505 1.00 96.38 83 ILE A CA 1
ATOM 623 C C . ILE A 1 83 ? -18.633 9.123 12.347 1.00 96.38 83 ILE A C 1
ATOM 625 O O . ILE A 1 83 ? -19.357 9.129 13.344 1.00 96.38 83 ILE A O 1
ATOM 629 N N . ILE A 1 84 ? -19.115 8.817 11.135 1.00 97.12 84 ILE A N 1
ATOM 630 C CA . ILE A 1 84 ? -20.537 8.540 10.877 1.00 97.12 84 ILE A CA 1
ATOM 631 C C . ILE A 1 84 ? -20.974 7.264 11.603 1.00 97.12 84 ILE A C 1
ATOM 633 O O . ILE A 1 84 ? -21.954 7.285 12.354 1.00 97.12 84 ILE A O 1
ATOM 637 N N . LEU A 1 85 ? -20.248 6.156 11.426 1.00 95.94 85 LEU A N 1
ATOM 638 C CA . LEU A 1 85 ? -20.591 4.889 12.073 1.00 95.94 85 LEU A CA 1
ATOM 639 C C . LEU A 1 85 ? -20.400 4.961 13.587 1.00 95.94 85 LEU A C 1
ATOM 641 O O . LEU A 1 85 ? -21.221 4.420 14.328 1.00 95.94 85 LEU A O 1
ATOM 645 N N . GLY A 1 86 ? -19.364 5.657 14.055 1.00 95.50 86 GLY A N 1
ATOM 646 C CA . GLY A 1 86 ? -19.133 5.894 15.473 1.00 95.50 86 GLY A CA 1
ATOM 647 C C . GLY A 1 86 ? -20.299 6.628 16.136 1.00 95.50 86 GLY A C 1
ATOM 648 O O . GLY A 1 86 ? -20.805 6.180 17.168 1.00 95.50 86 GLY A O 1
ATOM 649 N N . LEU A 1 87 ? -20.791 7.703 15.511 1.00 95.31 87 LEU A N 1
ATOM 650 C CA . LEU A 1 87 ? -21.952 8.457 15.992 1.00 95.31 87 LEU A CA 1
ATOM 651 C C . LEU A 1 87 ? -23.245 7.634 15.941 1.00 95.31 87 LEU A C 1
ATOM 653 O O . LEU A 1 87 ? -23.990 7.627 16.921 1.00 95.31 87 LEU A O 1
ATOM 657 N N . ILE A 1 88 ? -23.503 6.900 14.851 1.00 96.62 88 ILE A N 1
ATOM 658 C CA . ILE A 1 88 ? -24.667 6.003 14.747 1.00 96.62 88 ILE A CA 1
ATOM 659 C C . ILE A 1 88 ? -24.633 4.964 15.869 1.00 96.62 88 ILE A C 1
ATOM 661 O O . ILE A 1 88 ? -25.623 4.773 16.580 1.00 96.62 88 ILE A O 1
ATOM 665 N N . VAL A 1 89 ? -23.493 4.309 16.078 1.00 95.31 89 VAL A N 1
ATOM 666 C CA . VAL A 1 89 ? -23.370 3.291 17.119 1.00 95.31 89 VAL A CA 1
ATOM 667 C C . VAL A 1 89 ? -23.574 3.898 18.500 1.00 95.31 89 VAL A C 1
ATOM 669 O O . VAL A 1 89 ? -24.361 3.359 19.278 1.00 95.31 89 VAL A O 1
ATOM 672 N N . LEU A 1 90 ? -22.931 5.024 18.805 1.00 92.38 90 LEU A N 1
ATOM 673 C CA . LEU A 1 90 ? -22.973 5.617 20.139 1.00 92.38 90 LEU A CA 1
ATOM 674 C C . LEU A 1 90 ? -24.341 6.230 20.480 1.00 92.38 90 LEU A C 1
ATOM 676 O O . LEU A 1 90 ? -24.797 6.101 21.616 1.00 92.38 90 LEU A O 1
ATOM 680 N N . LEU A 1 91 ? -25.011 6.863 19.513 1.00 93.75 91 LEU A N 1
ATOM 681 C CA . LEU A 1 91 ? -26.277 7.575 19.730 1.00 93.75 91 LEU A CA 1
ATOM 682 C C . LEU A 1 91 ? -27.517 6.705 19.492 1.00 93.75 91 LEU A C 1
ATOM 684 O O . LEU A 1 91 ? -28.562 6.951 20.095 1.00 93.75 91 LEU A O 1
ATOM 688 N N . ILE A 1 92 ? -27.434 5.694 18.621 1.00 94.94 92 ILE A N 1
ATOM 689 C CA . ILE A 1 92 ? -28.599 4.905 18.195 1.00 94.94 92 ILE A CA 1
ATOM 690 C C . ILE A 1 92 ? -28.523 3.473 18.733 1.00 94.94 92 ILE A C 1
ATOM 692 O O . ILE A 1 92 ? -29.490 2.999 19.336 1.00 94.94 92 ILE A O 1
ATOM 696 N N . ILE A 1 93 ? -27.403 2.776 18.539 1.00 94.00 93 ILE A N 1
ATOM 697 C CA . ILE A 1 93 ? -27.314 1.331 18.814 1.00 94.00 93 ILE A CA 1
ATOM 698 C C . ILE A 1 93 ? -27.002 1.054 20.288 1.00 94.00 93 ILE A C 1
ATOM 700 O O . ILE A 1 93 ? -27.740 0.329 20.959 1.00 94.00 93 ILE A O 1
ATOM 704 N N . PHE A 1 94 ? -25.943 1.664 20.817 1.00 91.81 94 PHE A N 1
ATOM 705 C CA . PHE A 1 94 ? -25.471 1.462 22.183 1.00 91.81 94 PHE A CA 1
ATOM 706 C C . PHE A 1 94 ? -26.548 1.714 23.256 1.00 91.81 94 PHE A C 1
ATOM 708 O O . PHE A 1 94 ? -26.719 0.842 24.115 1.00 91.81 94 PHE A O 1
ATOM 715 N N . PRO A 1 95 ? -27.347 2.805 23.214 1.00 90.69 95 PRO A N 1
ATOM 716 C CA . PRO A 1 95 ? -28.364 3.057 24.238 1.00 90.69 95 PRO A CA 1
ATOM 717 C C . PRO A 1 95 ? -29.469 1.991 24.262 1.00 90.69 95 PRO A C 1
ATOM 719 O O . PRO A 1 95 ? -30.119 1.790 25.287 1.00 90.69 95 PRO A O 1
ATOM 722 N N . ARG A 1 96 ? -29.685 1.299 23.133 1.00 92.94 96 ARG A N 1
ATOM 723 C CA . ARG A 1 96 ? -30.720 0.270 22.954 1.00 92.94 96 ARG A CA 1
ATOM 724 C C . ARG A 1 96 ? -30.230 -1.146 23.251 1.00 92.94 96 ARG A C 1
ATOM 726 O O . ARG A 1 96 ? -31.051 -2.049 23.422 1.00 92.94 96 ARG A O 1
ATOM 733 N N . ALA A 1 97 ? -28.918 -1.370 23.324 1.00 88.94 97 ALA A N 1
ATOM 734 C CA . ALA A 1 97 ? -28.370 -2.678 23.657 1.00 88.94 97 ALA A CA 1
ATOM 735 C C . ALA A 1 97 ? -28.809 -3.074 25.076 1.00 88.94 97 ALA A C 1
ATOM 737 O O . ALA A 1 97 ? -28.631 -2.313 26.017 1.00 88.94 97 ALA A O 1
ATOM 738 N N . LYS A 1 98 ? -29.409 -4.256 25.257 1.00 87.06 98 LYS A N 1
ATOM 739 C CA . LYS A 1 98 ? -29.928 -4.689 26.573 1.00 87.06 98 LYS A CA 1
ATOM 740 C C . LYS A 1 98 ? -28.905 -5.486 27.383 1.00 87.06 98 LYS A C 1
ATOM 742 O O . LYS A 1 98 ? -28.801 -5.311 28.592 1.00 87.06 98 LYS A O 1
ATOM 747 N N . LYS A 1 99 ? -28.144 -6.356 26.714 1.00 85.06 99 LYS A N 1
ATOM 748 C CA . LYS A 1 99 ? -27.167 -7.254 27.346 1.00 85.06 99 LYS A CA 1
ATOM 749 C C . LYS A 1 99 ? -25.853 -6.521 27.615 1.00 85.06 99 LYS A C 1
ATOM 751 O O . LYS A 1 99 ? -25.355 -5.826 26.734 1.00 85.06 99 LYS A O 1
ATOM 756 N N . TRP A 1 100 ? -25.266 -6.738 28.791 1.00 79.88 100 TRP A N 1
ATOM 757 C CA . TRP A 1 100 ? -24.037 -6.064 29.224 1.00 79.88 100 TRP A CA 1
ATOM 758 C C . TRP A 1 100 ? -22.858 -6.252 28.253 1.00 79.88 100 TRP A C 1
ATOM 760 O O . TRP A 1 100 ? -22.264 -5.264 27.835 1.00 79.88 100 TRP A O 1
ATOM 770 N N . GLY A 1 101 ? -22.576 -7.482 27.805 1.00 79.50 101 GLY A N 1
ATOM 771 C CA . GLY A 1 101 ? -21.478 -7.735 26.858 1.00 79.50 101 GLY A CA 1
ATOM 772 C C . GLY A 1 101 ? -21.672 -7.042 25.503 1.00 79.50 101 GLY A C 1
ATOM 773 O O . GLY A 1 101 ? -20.735 -6.471 24.958 1.00 79.50 101 GLY A O 1
ATOM 774 N N . PHE A 1 102 ? -22.911 -7.000 24.997 1.00 83.69 102 PHE A N 1
ATOM 775 C CA . PHE A 1 102 ? -23.241 -6.260 23.773 1.00 83.69 102 PHE A CA 1
ATOM 776 C C . PHE A 1 102 ? -23.138 -4.747 23.971 1.00 83.69 102 PHE A C 1
ATOM 778 O O . PHE A 1 102 ? -22.643 -4.057 23.086 1.00 83.69 102 PHE A O 1
ATOM 785 N N . LYS A 1 103 ? -23.567 -4.219 25.127 1.00 86.69 103 LYS A N 1
ATOM 786 C CA . LYS A 1 103 ? -23.337 -2.810 25.476 1.00 86.69 103 LYS A CA 1
ATOM 787 C C . LYS A 1 103 ? -21.844 -2.493 25.456 1.00 86.69 103 LYS A C 1
ATOM 789 O O . LYS A 1 103 ? -21.460 -1.500 24.856 1.00 86.69 103 LYS A O 1
ATOM 794 N N . LEU A 1 104 ? -21.011 -3.332 26.073 1.00 84.50 104 LEU A N 1
ATOM 795 C CA . LEU A 1 104 ? -19.564 -3.126 26.110 1.00 84.50 104 LEU A CA 1
ATOM 796 C C . LEU A 1 104 ? -18.947 -3.142 24.704 1.00 84.50 104 LEU A C 1
ATOM 798 O O . LEU A 1 104 ? -18.199 -2.231 24.367 1.00 84.50 104 LEU A O 1
ATOM 802 N N . PHE A 1 105 ? -19.331 -4.107 23.862 1.00 88.56 105 PHE A N 1
ATOM 803 C CA . PHE A 1 105 ? -18.909 -4.162 22.459 1.00 88.56 105 PHE A CA 1
ATOM 804 C C . PHE A 1 105 ? -19.264 -2.880 21.693 1.00 88.56 105 PHE A C 1
ATOM 806 O O . PHE A 1 105 ? -18.389 -2.258 21.098 1.00 88.56 105 PHE A O 1
ATOM 813 N N . TRP A 1 106 ? -20.528 -2.443 21.741 1.00 91.19 106 TRP A N 1
ATOM 814 C CA . TRP A 1 106 ? -20.963 -1.238 21.030 1.00 91.19 106 TRP A CA 1
ATOM 815 C C . TRP A 1 106 ? -20.365 0.045 21.615 1.00 91.19 106 TRP A C 1
ATOM 817 O O . TRP A 1 106 ? -20.098 0.977 20.859 1.00 91.19 106 TRP A O 1
ATOM 827 N N . LEU A 1 107 ? -20.098 0.095 22.929 1.00 89.56 107 LEU A N 1
ATOM 828 C CA . LEU A 1 107 ? -19.352 1.202 23.530 1.00 89.56 107 LEU A CA 1
ATOM 829 C C . LEU A 1 107 ? -17.948 1.267 22.942 1.00 89.56 107 LEU A C 1
ATOM 831 O O . LEU A 1 107 ? -17.540 2.337 22.498 1.00 89.56 107 LEU A O 1
ATOM 835 N N . PHE A 1 108 ? -17.222 0.147 22.933 1.00 88.69 108 PHE A N 1
ATOM 836 C CA . PHE A 1 108 ? -15.881 0.096 22.361 1.00 88.69 108 PHE A CA 1
ATOM 837 C C . PHE A 1 108 ? -15.896 0.453 20.886 1.00 88.69 108 PHE A C 1
ATOM 839 O O . PHE A 1 108 ? -15.069 1.256 20.481 1.00 88.69 108 PHE A O 1
ATOM 846 N N . TYR A 1 109 ? -16.860 -0.043 20.110 1.00 91.75 109 TYR A N 1
ATOM 847 C CA . TYR A 1 109 ? -16.980 0.315 18.700 1.00 91.75 109 TYR A CA 1
ATOM 848 C C . TYR A 1 109 ? -17.182 1.809 18.489 1.00 91.75 109 TYR A C 1
ATOM 850 O O . TYR A 1 109 ? -16.387 2.440 17.796 1.00 91.75 109 TYR A O 1
ATOM 858 N N . GLY A 1 110 ? -18.206 2.395 19.115 1.00 93.25 110 GLY A N 1
ATOM 859 C CA . GLY A 1 110 ? -18.475 3.825 18.969 1.00 93.25 110 GLY A CA 1
ATOM 860 C C . GLY A 1 110 ? -17.297 4.677 19.442 1.00 93.25 110 GLY A C 1
ATOM 861 O O . GLY A 1 110 ? -16.933 5.657 18.799 1.00 93.25 110 GLY A O 1
ATOM 862 N N . THR A 1 111 ? -16.660 4.263 20.538 1.00 90.12 111 THR A N 1
ATOM 863 C CA . THR A 1 111 ? -15.510 4.960 21.121 1.00 90.12 111 THR A CA 1
ATOM 864 C C . THR A 1 111 ? -14.278 4.869 20.233 1.00 90.12 111 THR A C 1
ATOM 866 O O . THR A 1 111 ? -13.658 5.893 19.970 1.00 90.12 111 THR A O 1
ATOM 869 N N . ILE A 1 112 ? -13.928 3.676 19.746 1.00 88.62 112 ILE A N 1
ATOM 870 C CA . ILE A 1 112 ? -12.770 3.477 18.875 1.00 88.62 112 ILE A CA 1
ATOM 871 C C . ILE A 1 112 ? -12.958 4.235 17.570 1.00 88.62 112 ILE A C 1
ATOM 873 O O . ILE A 1 112 ? -12.058 4.977 17.212 1.00 88.62 112 ILE A O 1
ATOM 877 N N . ALA A 1 113 ? -14.106 4.126 16.902 1.00 92.62 113 ALA A N 1
ATOM 878 C CA . ALA A 1 113 ? -14.330 4.814 15.631 1.00 92.62 113 ALA A CA 1
ATOM 879 C C . ALA A 1 113 ? -14.210 6.345 15.771 1.00 92.62 113 ALA A C 1
ATOM 881 O O . ALA A 1 113 ? -13.458 6.988 15.041 1.00 92.62 113 ALA A O 1
ATOM 882 N N . ILE A 1 114 ? -14.854 6.935 16.784 1.00 92.88 114 ILE A N 1
ATOM 883 C CA . ILE A 1 114 ? -14.774 8.384 17.026 1.00 92.88 114 ILE A CA 1
ATOM 884 C C . ILE A 1 114 ? -13.355 8.809 17.427 1.00 92.88 114 ILE A C 1
ATOM 886 O O . ILE A 1 114 ? -12.831 9.794 16.912 1.00 92.88 114 ILE A O 1
ATOM 890 N N . LEU A 1 115 ? -12.721 8.100 18.364 1.00 88.06 115 LEU A N 1
ATOM 891 C CA . LEU A 1 115 ? -11.383 8.470 18.826 1.00 88.06 115 LEU A CA 1
ATOM 892 C C . LEU A 1 115 ? -10.308 8.182 17.772 1.00 88.06 115 LEU A C 1
ATOM 894 O O . LEU A 1 115 ? -9.307 8.888 17.756 1.00 88.06 115 LEU A O 1
ATOM 898 N N . MET A 1 116 ? -10.512 7.211 16.878 1.00 86.94 116 MET A N 1
ATOM 899 C CA . MET A 1 116 ? -9.640 6.954 15.731 1.00 86.94 116 MET A CA 1
ATOM 900 C C . MET A 1 116 ? -9.680 8.138 14.771 1.00 86.94 116 MET A C 1
ATOM 902 O O . MET A 1 116 ? -8.618 8.646 14.442 1.00 86.94 116 MET A O 1
ATOM 906 N N . PHE A 1 117 ? -10.863 8.665 14.439 1.00 94.19 117 PHE A N 1
ATOM 907 C CA . PHE A 1 117 ? -10.995 9.890 13.643 1.00 94.19 117 PHE A CA 1
ATOM 908 C C . PHE A 1 117 ? -10.189 11.059 14.238 1.00 94.19 117 PHE A C 1
ATOM 910 O O . PHE A 1 117 ? -9.330 11.638 13.568 1.00 94.19 117 PHE A O 1
ATOM 917 N N . TRP A 1 118 ? -10.410 11.383 15.518 1.00 93.81 118 TRP A N 1
ATOM 918 C CA . TRP A 1 118 ? -9.705 12.493 16.174 1.00 93.81 118 TRP A CA 1
ATOM 919 C C . TRP A 1 118 ? -8.206 12.221 16.341 1.00 93.81 118 TRP A C 1
ATOM 921 O O . TRP A 1 118 ? -7.384 13.104 16.101 1.00 93.81 118 TRP A O 1
ATOM 931 N N . GLY A 1 119 ? -7.842 10.994 16.715 1.00 87.69 119 GLY A N 1
ATOM 932 C CA . GLY A 1 119 ? -6.462 10.555 16.893 1.00 87.69 119 GLY A CA 1
ATOM 933 C C . GLY A 1 119 ? -5.668 10.592 15.589 1.00 87.69 119 GLY A C 1
ATOM 934 O O . GLY A 1 119 ? -4.565 11.132 15.569 1.00 87.69 119 GLY A O 1
ATOM 935 N N . TYR A 1 120 ? -6.243 10.120 14.481 1.00 87.19 120 TYR A N 1
ATOM 936 C CA . TYR A 1 120 ? -5.636 10.221 13.151 1.00 87.19 120 TYR A CA 1
ATOM 937 C C . TYR A 1 120 ? -5.430 11.673 12.729 1.00 87.19 120 TYR A C 1
ATOM 939 O O . TYR A 1 120 ? -4.457 11.982 12.044 1.00 87.19 120 TYR A O 1
ATOM 947 N N . MET A 1 121 ? -6.307 12.581 13.154 1.00 94.06 121 MET A N 1
ATOM 948 C CA . MET A 1 121 ? -6.155 14.003 12.870 1.00 94.06 121 MET A CA 1
ATOM 949 C C . MET A 1 121 ? -4.988 14.626 13.649 1.00 94.06 121 MET A C 1
ATOM 951 O O . MET A 1 121 ? -4.207 15.391 13.081 1.00 94.06 121 MET A O 1
ATOM 955 N N . VAL A 1 122 ? -4.804 14.225 14.915 1.00 91.56 122 VAL A N 1
ATOM 956 C CA . VAL A 1 122 ? -3.618 14.559 15.728 1.00 91.56 122 VAL A CA 1
ATOM 957 C C . VAL A 1 122 ? -2.344 14.020 15.073 1.00 91.56 122 VAL A C 1
ATOM 959 O O . VAL A 1 122 ? -1.393 14.773 14.862 1.00 91.56 122 VAL A O 1
ATOM 962 N N . ILE A 1 123 ? -2.339 12.738 14.706 1.00 87.00 123 ILE A N 1
ATOM 963 C CA . ILE A 1 123 ? -1.200 12.059 14.075 1.00 87.00 123 ILE A CA 1
ATOM 964 C C . ILE A 1 123 ? -0.844 12.724 12.744 1.00 87.00 123 ILE A C 1
ATOM 966 O O . ILE A 1 123 ? 0.297 13.137 12.548 1.00 87.00 123 ILE A O 1
ATOM 970 N N . GLY A 1 124 ? -1.814 12.915 11.852 1.00 90.06 124 GLY A N 1
ATOM 971 C CA . GLY A 1 124 ? -1.573 13.571 10.571 1.00 90.06 124 GLY A CA 1
ATOM 972 C C . GLY A 1 124 ? -1.119 15.015 10.716 1.00 90.06 124 GLY A C 1
ATOM 973 O O . GLY A 1 124 ? -0.263 15.471 9.955 1.00 90.06 124 GLY A O 1
ATOM 974 N N . GLY A 1 125 ? -1.617 15.718 11.732 1.00 94.19 125 GLY A N 1
ATOM 975 C CA . GLY A 1 125 ? -1.231 17.094 11.984 1.00 94.19 125 GLY A CA 1
ATOM 976 C C . GLY A 1 125 ? 0.189 17.265 12.516 1.00 94.19 125 GLY A C 1
ATOM 977 O O . GLY A 1 125 ? 0.923 18.118 12.018 1.00 94.19 125 GLY A O 1
ATOM 978 N N . PHE A 1 126 ? 0.594 16.459 13.501 1.00 92.38 126 PHE A N 1
ATOM 979 C CA . PHE A 1 126 ? 1.894 16.612 14.164 1.00 92.38 126 PHE A CA 1
ATOM 980 C C . PHE A 1 126 ? 2.992 15.713 13.589 1.00 92.38 126 PHE A C 1
ATOM 982 O O . PHE A 1 126 ? 4.129 16.165 13.465 1.00 92.38 126 PHE A O 1
ATOM 989 N N . LEU A 1 127 ? 2.669 14.477 13.194 1.00 88.75 127 LEU A N 1
ATOM 990 C CA . LEU A 1 127 ? 3.630 13.519 12.630 1.00 88.75 127 LEU A CA 1
ATOM 991 C C . LEU A 1 127 ? 3.696 13.578 11.098 1.00 88.75 127 LEU A C 1
ATOM 993 O O . LEU A 1 127 ? 4.668 13.120 10.504 1.00 88.75 127 LEU A O 1
ATOM 997 N N . GLY A 1 128 ? 2.700 14.179 10.437 1.00 90.50 128 GLY A N 1
ATOM 998 C CA . GLY A 1 128 ? 2.703 14.325 8.980 1.00 90.50 128 GLY A CA 1
ATOM 999 C C . GLY A 1 128 ? 2.458 13.029 8.212 1.00 90.50 128 GLY A C 1
ATOM 1000 O O . GLY A 1 128 ? 2.856 12.942 7.052 1.00 90.50 128 GLY A O 1
ATOM 1001 N N . SER A 1 129 ? 1.812 12.044 8.835 1.00 88.25 129 SER A N 1
ATOM 1002 C CA . SER A 1 129 ? 1.495 10.744 8.239 1.00 88.25 129 SER A CA 1
ATOM 1003 C C . SER A 1 129 ? -0.014 10.457 8.233 1.00 88.25 129 SER A C 1
ATOM 1005 O O . SER A 1 129 ? -0.780 11.036 8.997 1.00 88.25 129 SER A O 1
ATOM 1007 N N . GLY A 1 130 ? -0.464 9.564 7.348 1.00 90.56 130 GLY A N 1
ATOM 1008 C CA . GLY A 1 130 ? -1.876 9.167 7.248 1.00 90.56 130 GLY A CA 1
ATOM 1009 C C . GLY A 1 130 ? -2.777 10.161 6.500 1.00 90.56 130 GLY A C 1
ATOM 1010 O O . GLY A 1 130 ? -2.306 11.088 5.832 1.00 90.56 130 GLY A O 1
ATOM 1011 N N . ASP A 1 131 ? -4.091 9.949 6.593 1.00 94.38 131 ASP A N 1
ATOM 1012 C CA . ASP A 1 131 ? -5.085 10.606 5.731 1.00 94.38 131 ASP A CA 1
ATOM 1013 C C . ASP A 1 131 ? -5.155 12.109 5.928 1.00 94.38 131 ASP A C 1
ATOM 1015 O O . ASP A 1 131 ? -5.163 12.859 4.958 1.00 94.38 131 ASP A O 1
ATOM 1019 N N . PHE A 1 132 ? -5.113 12.587 7.170 1.00 95.56 132 PHE A N 1
ATOM 1020 C CA . PHE A 1 132 ? -5.172 14.024 7.433 1.00 95.56 132 PHE A CA 1
ATOM 1021 C C . PHE A 1 132 ? -3.910 14.769 6.998 1.00 95.56 132 PHE A C 1
ATOM 1023 O O . PHE A 1 132 ? -4.003 15.920 6.576 1.00 95.56 132 PHE A O 1
ATOM 1030 N N . ALA A 1 133 ? -2.742 14.119 7.014 1.00 94.94 133 ALA A N 1
ATOM 1031 C CA . ALA A 1 133 ? -1.540 14.700 6.422 1.00 94.94 133 ALA A CA 1
ATOM 1032 C C . ALA A 1 133 ? -1.665 14.807 4.895 1.00 94.94 133 ALA A C 1
ATOM 1034 O O . ALA A 1 133 ? -1.249 15.804 4.302 1.00 94.94 133 ALA A O 1
ATOM 1035 N N . ASN A 1 134 ? -2.267 13.801 4.253 1.00 94.12 134 ASN A N 1
ATOM 1036 C CA . ASN A 1 134 ? -2.581 13.846 2.826 1.00 94.12 134 ASN A CA 1
ATOM 1037 C C . ASN A 1 134 ? -3.598 14.951 2.517 1.00 94.12 134 ASN A C 1
ATOM 1039 O O . ASN A 1 134 ? -3.340 15.760 1.632 1.00 94.12 134 ASN A O 1
ATOM 1043 N N . LEU A 1 135 ? -4.688 15.054 3.280 1.00 96.56 135 LEU A N 1
ATOM 1044 C CA . LEU A 1 135 ? -5.697 16.106 3.125 1.00 96.56 135 LEU A CA 1
ATOM 1045 C C . LEU A 1 135 ? -5.094 17.505 3.293 1.00 96.56 135 LEU A C 1
ATOM 1047 O O . LEU A 1 135 ? -5.335 18.372 2.457 1.00 96.56 135 LEU A O 1
ATOM 1051 N N . ALA A 1 136 ? -4.264 17.717 4.318 1.00 96.56 136 ALA A N 1
ATOM 1052 C CA . ALA A 1 136 ? -3.572 18.985 4.537 1.00 96.56 136 ALA A CA 1
ATOM 1053 C C . ALA A 1 136 ? -2.690 19.369 3.338 1.00 96.56 136 ALA A C 1
ATOM 1055 O O . ALA A 1 136 ? -2.778 20.494 2.847 1.00 96.56 136 ALA A O 1
ATOM 1056 N N . ARG A 1 137 ? -1.898 18.417 2.817 1.00 95.56 137 ARG A N 1
ATOM 1057 C CA . ARG A 1 137 ? -1.067 18.624 1.619 1.00 95.56 137 ARG A CA 1
ATOM 1058 C C . ARG A 1 137 ? -1.903 18.932 0.383 1.00 95.56 137 ARG A C 1
ATOM 1060 O O . ARG A 1 137 ? -1.581 19.867 -0.339 1.00 95.56 137 ARG A O 1
ATOM 1067 N N . MET A 1 138 ? -2.971 18.171 0.150 1.00 94.69 138 MET A N 1
ATOM 1068 C CA . MET A 1 138 ? -3.839 18.356 -1.013 1.00 94.69 138 MET A CA 1
ATOM 1069 C C . MET A 1 138 ? -4.513 19.729 -0.999 1.00 94.69 138 MET A C 1
ATOM 1071 O O . MET A 1 138 ? -4.536 20.398 -2.024 1.00 94.69 138 MET A O 1
ATOM 1075 N N . MET A 1 139 ? -5.022 20.171 0.153 1.00 96.00 139 MET A N 1
ATOM 1076 C CA . MET A 1 139 ? -5.706 21.463 0.283 1.00 96.00 139 MET A CA 1
ATOM 1077 C C . MET A 1 139 ? -4.756 22.654 0.474 1.00 96.00 139 MET A C 1
ATOM 1079 O O . MET A 1 139 ? -5.231 23.773 0.636 1.00 96.00 139 MET A O 1
ATOM 1083 N N . ALA A 1 140 ? -3.438 22.426 0.490 1.00 95.88 140 ALA A N 1
ATOM 1084 C CA . ALA A 1 140 ? -2.429 23.439 0.806 1.00 95.88 140 ALA A CA 1
ATOM 1085 C C . ALA A 1 140 ? -2.680 24.164 2.150 1.00 95.88 140 ALA A C 1
ATOM 1087 O O . ALA A 1 140 ? -2.403 25.353 2.299 1.00 95.88 140 ALA A O 1
ATOM 1088 N N . VAL A 1 141 ? -3.195 23.439 3.149 1.00 96.81 141 VAL A N 1
ATOM 1089 C CA . VAL A 1 141 ? -3.443 23.952 4.505 1.00 96.81 141 VAL A CA 1
ATOM 1090 C C . VAL A 1 141 ? -2.366 23.430 5.452 1.00 96.81 141 VAL A C 1
ATOM 1092 O O . VAL A 1 141 ? -1.886 22.305 5.319 1.00 96.81 141 VAL A O 1
ATOM 1095 N N . SER A 1 142 ? -1.995 24.231 6.454 1.00 97.12 142 SER A N 1
ATOM 1096 C CA . SER A 1 142 ? -1.066 23.792 7.498 1.00 97.12 142 SER A CA 1
ATOM 1097 C C . SER A 1 142 ? -1.589 22.541 8.209 1.00 97.12 142 SER A C 1
ATOM 1099 O O . SER A 1 142 ? -2.652 22.564 8.834 1.00 97.12 142 SER A O 1
ATOM 1101 N N . ARG A 1 143 ? -0.808 21.454 8.178 1.00 96.25 143 ARG A N 1
ATOM 1102 C CA . ARG A 1 143 ? -1.129 20.205 8.892 1.00 96.25 143 ARG A CA 1
ATOM 1103 C C . ARG A 1 143 ? -1.349 20.426 10.394 1.00 96.25 143 ARG A C 1
ATOM 1105 O O . ARG A 1 143 ? -2.194 19.770 10.991 1.00 96.25 143 ARG A O 1
ATOM 1112 N N . TYR A 1 144 ? -0.681 21.408 11.002 1.00 96.69 144 TYR A N 1
ATOM 1113 C CA . TYR A 1 144 ? -0.832 21.703 12.430 1.00 96.69 144 TYR A CA 1
ATOM 1114 C C . TYR A 1 144 ? -2.256 22.132 12.807 1.00 96.69 144 TYR A C 1
ATOM 1116 O O . TYR A 1 144 ? -2.683 21.871 13.929 1.00 96.69 144 TYR A O 1
ATOM 1124 N N . LEU A 1 145 ? -3.019 22.713 11.871 1.00 96.88 145 LEU A N 1
ATOM 1125 C CA . LEU A 1 145 ? -4.428 23.037 12.098 1.00 96.88 145 LEU A CA 1
ATOM 1126 C C . LEU A 1 145 ? -5.248 21.769 12.374 1.00 96.88 145 LEU A C 1
ATOM 1128 O O . LEU A 1 145 ? -5.996 21.724 13.349 1.00 96.88 145 LEU A O 1
ATOM 1132 N N . PHE A 1 146 ? -5.046 20.714 11.577 1.00 95.06 146 PHE A N 1
ATOM 1133 C CA . PHE A 1 146 ? -5.643 19.399 11.825 1.00 95.06 146 PHE A CA 1
ATOM 1134 C C . PHE A 1 146 ? -5.215 18.846 13.183 1.00 95.06 146 PHE A C 1
ATOM 1136 O O . PHE A 1 146 ? -6.059 18.391 13.949 1.00 95.06 146 PHE A O 1
ATOM 1143 N N . GLY A 1 147 ? -3.930 18.965 13.526 1.00 93.81 147 GLY A N 1
ATOM 1144 C CA . GLY A 1 147 ? -3.409 18.499 14.812 1.00 93.81 147 GLY A CA 1
ATOM 1145 C C . GLY A 1 147 ? -4.106 19.145 16.014 1.00 93.81 147 GLY A C 1
ATOM 1146 O O . GLY A 1 147 ? -4.531 18.450 16.937 1.00 93.81 147 GLY A O 1
ATOM 1147 N N . ILE A 1 148 ? -4.280 20.469 15.979 1.00 96.12 148 ILE A N 1
ATOM 1148 C CA . ILE A 1 148 ? -4.920 21.246 17.052 1.00 96.12 148 ILE A CA 1
ATOM 1149 C C . ILE A 1 148 ? -6.410 20.913 17.165 1.00 96.12 148 ILE A C 1
ATOM 1151 O O . ILE A 1 148 ? -6.886 20.609 18.260 1.00 96.12 148 ILE A O 1
ATOM 1155 N N . ILE A 1 149 ? -7.148 20.928 16.049 1.00 97.00 149 ILE A N 1
ATOM 1156 C CA . ILE A 1 149 ? -8.576 20.567 16.045 1.00 97.00 149 ILE A CA 1
ATOM 1157 C C . ILE A 1 149 ? -8.740 19.111 16.518 1.00 97.00 149 ILE A C 1
ATOM 1159 O O . ILE A 1 149 ? -9.648 18.805 17.289 1.00 97.00 149 ILE A O 1
ATOM 1163 N N . GLY A 1 150 ? -7.812 18.237 16.116 1.00 94.19 150 GLY A N 1
ATOM 1164 C CA . GLY A 1 150 ? -7.728 16.834 16.507 1.00 94.19 150 GLY A CA 1
ATOM 1165 C C . GLY A 1 150 ? -7.644 16.678 18.008 1.00 94.19 150 GLY A C 1
ATOM 1166 O O . GLY A 1 150 ? -8.429 15.944 18.599 1.00 94.19 150 GLY A O 1
ATOM 1167 N N . LEU A 1 151 ? -6.735 17.424 18.630 1.00 90.31 151 LEU A N 1
ATOM 1168 C CA . LEU A 1 151 ? -6.501 17.376 20.065 1.00 90.31 151 LEU A CA 1
ATOM 1169 C C . LEU A 1 151 ? -7.714 17.882 20.857 1.00 90.31 151 LEU A C 1
ATOM 1171 O O . LEU A 1 151 ? -8.121 17.242 21.826 1.00 90.31 151 LEU A O 1
ATOM 1175 N N . ILE A 1 152 ? -8.324 18.990 20.423 1.00 94.44 152 ILE A N 1
ATOM 1176 C CA . ILE A 1 152 ? -9.532 19.542 21.055 1.00 94.44 152 ILE A CA 1
ATOM 1177 C C . ILE A 1 152 ? -10.680 18.530 20.976 1.00 94.44 152 ILE A C 1
ATOM 1179 O O . ILE A 1 152 ? -11.321 18.239 21.989 1.00 94.44 152 ILE A O 1
ATOM 1183 N N . GLY A 1 153 ? -10.920 17.962 19.791 1.00 91.94 153 GLY A N 1
ATOM 1184 C CA . GLY A 1 153 ? -11.963 16.962 19.589 1.00 91.94 153 GLY A CA 1
ATOM 1185 C C . GLY A 1 153 ? -11.704 15.679 20.375 1.00 91.94 153 GLY A C 1
ATOM 1186 O O . GLY A 1 153 ? -12.618 15.174 21.025 1.00 91.94 153 GLY A O 1
ATOM 1187 N N . LEU A 1 154 ? -10.456 15.202 20.413 1.00 87.00 154 LEU A N 1
ATOM 1188 C CA . LEU A 1 154 ? -10.053 14.030 21.188 1.00 87.00 154 LEU A CA 1
ATOM 1189 C C . LEU A 1 154 ? -10.342 14.223 22.682 1.00 87.00 154 LEU A C 1
ATOM 1191 O O . LEU A 1 154 ? -10.977 13.365 23.291 1.00 87.00 154 LEU A O 1
ATOM 1195 N N . ILE A 1 155 ? -9.934 15.357 23.264 1.00 84.12 155 ILE A N 1
ATOM 1196 C CA . ILE A 1 155 ? -10.182 15.679 24.679 1.00 84.12 155 ILE A CA 1
ATOM 1197 C C . ILE A 1 155 ? -11.688 15.800 24.947 1.00 84.12 155 ILE A C 1
ATOM 1199 O O . ILE A 1 155 ? -12.201 15.204 25.899 1.00 84.12 155 ILE A O 1
ATOM 1203 N N . GLY A 1 156 ? -12.412 16.534 24.095 1.00 89.19 156 GLY A N 1
ATOM 1204 C CA . GLY A 1 156 ? -13.852 16.746 24.234 1.00 89.19 156 GLY A CA 1
ATOM 1205 C C . GLY A 1 156 ? -14.650 15.442 24.176 1.00 89.19 156 GLY A C 1
ATOM 1206 O O . GLY A 1 156 ? -15.455 15.161 25.067 1.00 89.19 156 GLY A O 1
ATOM 1207 N N . PHE A 1 157 ? -14.395 14.601 23.172 1.00 87.06 157 PHE A N 1
ATOM 1208 C CA . PHE A 1 157 ? -15.076 13.314 23.034 1.00 87.06 157 PHE A CA 1
ATOM 1209 C C . PHE A 1 157 ? -14.637 12.302 24.088 1.00 87.06 157 PHE A C 1
ATOM 1211 O O . PHE A 1 157 ? -15.495 11.592 24.609 1.00 87.06 157 PHE A O 1
ATOM 1218 N N . ALA A 1 158 ? -13.359 12.263 24.475 1.00 82.94 158 ALA A N 1
ATOM 1219 C CA . ALA A 1 158 ? -12.914 11.416 25.579 1.00 82.94 158 ALA A CA 1
ATOM 1220 C C . ALA A 1 158 ? -13.669 11.757 26.872 1.00 82.94 158 ALA A C 1
ATOM 1222 O O . ALA A 1 158 ? -14.164 10.854 27.548 1.00 82.94 158 ALA A O 1
ATOM 1223 N N . TYR A 1 159 ? -13.845 13.045 27.186 1.00 83.31 159 TYR A N 1
ATOM 1224 C CA . TYR A 1 159 ? -14.631 13.484 28.340 1.00 83.31 159 TYR A CA 1
ATOM 1225 C C . TYR A 1 159 ? -16.108 13.062 28.245 1.00 83.31 159 TYR A C 1
ATOM 1227 O O . TYR A 1 159 ? -16.652 12.479 29.190 1.00 83.31 159 TYR A O 1
ATOM 1235 N N . LEU A 1 160 ? -16.759 13.306 27.101 1.00 86.69 160 LEU A N 1
ATOM 1236 C CA . LEU A 1 160 ? -18.170 12.957 26.887 1.00 86.69 160 LEU A CA 1
ATOM 1237 C C . LEU A 1 160 ? -18.414 11.446 26.979 1.00 86.69 160 LEU A C 1
ATOM 1239 O O . LEU A 1 160 ? -19.331 11.010 27.680 1.00 86.69 160 LEU A O 1
ATOM 1243 N N . ILE A 1 161 ? -17.570 10.650 26.319 1.00 85.31 161 ILE A N 1
ATOM 1244 C CA . ILE A 1 161 ? -17.633 9.187 26.345 1.00 85.31 161 ILE A CA 1
ATOM 1245 C C . ILE A 1 161 ? -17.391 8.680 27.762 1.00 85.31 161 ILE A C 1
ATOM 1247 O O . ILE A 1 161 ? -18.154 7.838 28.227 1.00 85.31 161 ILE A O 1
ATOM 1251 N N . SER A 1 162 ? -16.405 9.226 28.482 1.00 79.25 162 SER A N 1
ATOM 1252 C CA . SER A 1 162 ? -16.142 8.860 29.880 1.00 79.25 162 SER A CA 1
ATOM 1253 C C . SER A 1 162 ? -17.384 9.072 30.740 1.00 79.25 162 SER A C 1
ATOM 1255 O O . SER A 1 162 ? -17.855 8.149 31.402 1.00 79.25 162 SER A O 1
ATOM 1257 N N . ARG A 1 163 ? -17.986 10.268 30.682 1.00 82.88 163 ARG A N 1
ATOM 1258 C CA . ARG A 1 163 ? -19.204 10.594 31.440 1.00 82.88 163 ARG A CA 1
ATOM 1259 C C . ARG A 1 163 ? -20.352 9.640 31.108 1.00 82.88 163 ARG A C 1
ATOM 1261 O O . ARG A 1 163 ? -21.082 9.206 32.003 1.00 82.88 163 ARG A O 1
ATOM 1268 N N . TYR A 1 164 ? -20.518 9.318 29.830 1.00 83.50 164 TYR A N 1
ATOM 1269 C CA . TYR A 1 164 ? -21.599 8.463 29.361 1.00 83.50 164 TYR A CA 1
ATOM 1270 C C . TYR A 1 164 ? -21.390 6.983 29.718 1.00 83.50 164 TYR A C 1
ATOM 1272 O O . TYR A 1 164 ? -22.323 6.313 30.175 1.00 83.50 164 TYR A O 1
ATOM 1280 N N . ALA A 1 165 ? -20.156 6.493 29.600 1.00 81.31 165 ALA A N 1
ATOM 1281 C CA . ALA A 1 165 ? -19.750 5.167 30.039 1.00 81.31 165 ALA A CA 1
ATOM 1282 C C . ALA A 1 165 ? -19.955 5.015 31.549 1.00 81.31 165 ALA A C 1
ATOM 1284 O O . ALA A 1 165 ? -20.591 4.052 31.970 1.00 81.31 165 ALA A O 1
ATOM 1285 N N . PHE A 1 166 ? -19.541 5.995 32.361 1.00 81.62 166 PHE A N 1
ATOM 1286 C CA . PHE A 1 166 ? -19.781 5.959 33.805 1.00 81.62 166 PHE A CA 1
ATOM 1287 C C . PHE A 1 166 ? -21.249 5.835 34.143 1.00 81.62 166 PHE A C 1
ATOM 1289 O O . PHE A 1 166 ? -21.620 4.927 34.873 1.00 81.62 166 PHE A O 1
ATOM 1296 N N . LYS A 1 167 ? -22.097 6.690 33.567 1.00 83.94 167 LYS A N 1
ATOM 1297 C CA . LYS A 1 167 ? -23.540 6.631 33.814 1.00 83.94 167 LYS A CA 1
ATOM 1298 C C . LYS A 1 167 ? -24.134 5.269 33.438 1.00 83.94 167 LYS A C 1
ATOM 1300 O O . LYS A 1 167 ? -25.037 4.786 34.112 1.00 83.94 167 LYS A O 1
ATOM 1305 N N . THR A 1 168 ? -23.641 4.655 32.364 1.00 82.69 168 THR A N 1
ATOM 1306 C CA . THR A 1 168 ? -24.183 3.388 31.856 1.00 82.69 168 THR A CA 1
ATOM 1307 C C . THR A 1 168 ? -23.699 2.176 32.649 1.00 82.69 168 THR A C 1
ATOM 1309 O O . THR A 1 168 ? -24.458 1.221 32.828 1.00 82.69 168 THR A O 1
ATOM 1312 N N . PHE A 1 169 ? -22.448 2.204 33.112 1.00 78.06 169 PHE A N 1
ATOM 1313 C CA . PHE A 1 169 ? -21.811 1.086 33.802 1.00 78.06 169 PHE A CA 1
ATOM 1314 C C . PHE A 1 169 ? -21.825 1.205 35.333 1.00 78.06 169 PHE A C 1
ATOM 1316 O O . PHE A 1 169 ? -21.489 0.230 36.002 1.00 78.06 169 PHE A O 1
ATOM 1323 N N . ASP A 1 170 ? -22.292 2.330 35.887 1.00 80.44 170 ASP A N 1
ATOM 1324 C CA . ASP A 1 170 ? -22.444 2.552 37.334 1.00 80.44 170 ASP A CA 1
ATOM 1325 C C . ASP A 1 170 ? -23.157 1.403 38.069 1.00 80.44 170 ASP A C 1
ATOM 1327 O O . ASP A 1 170 ? -22.646 0.955 39.095 1.00 80.44 170 ASP A O 1
ATOM 1331 N N . PRO A 1 171 ? -24.265 0.834 37.542 1.00 80.50 171 PRO A N 1
ATOM 1332 C CA . PRO A 1 171 ? -24.954 -0.263 38.222 1.00 80.50 171 PRO A CA 1
ATOM 1333 C C . PRO A 1 171 ? -24.129 -1.556 38.305 1.00 80.50 171 PRO A C 1
ATOM 1335 O O . PRO A 1 171 ? -24.392 -2.394 39.162 1.00 80.50 171 PRO A O 1
ATOM 1338 N N . TYR A 1 172 ? -23.151 -1.737 37.412 1.00 71.62 172 TYR A N 1
ATOM 1339 C CA . TYR A 1 172 ? -22.300 -2.931 37.351 1.00 71.62 172 TYR A CA 1
ATOM 1340 C C . TYR A 1 172 ? -21.032 -2.776 38.192 1.00 71.62 172 TYR A C 1
ATOM 1342 O O . TYR A 1 172 ? -20.487 -3.762 38.679 1.00 71.62 172 TYR A O 1
ATOM 1350 N N . PHE A 1 173 ? -20.571 -1.538 38.375 1.00 70.81 173 PHE A N 1
ATOM 1351 C CA . PHE A 1 173 ? -19.395 -1.200 39.166 1.00 70.81 173 PHE A CA 1
ATOM 1352 C C . PHE A 1 173 ? -19.749 -0.056 40.121 1.00 70.81 173 PHE A C 1
ATOM 1354 O O . PHE A 1 173 ? -19.323 1.080 39.887 1.00 70.81 173 PHE A O 1
ATOM 1361 N N . PRO A 1 174 ? -20.522 -0.326 41.193 1.00 68.69 174 PRO A N 1
ATOM 1362 C CA . PRO A 1 174 ? -20.890 0.683 42.178 1.00 68.69 174 PRO A CA 1
ATOM 1363 C C . PRO A 1 174 ? -19.650 1.067 42.992 1.00 68.69 174 PRO A C 1
ATOM 1365 O O . PRO A 1 174 ? -19.378 0.548 44.072 1.00 68.69 174 PRO A O 1
ATOM 1368 N N . LEU A 1 175 ? -18.838 1.949 42.423 1.00 71.44 175 LEU A N 1
ATOM 1369 C CA . LEU A 1 175 ? -17.640 2.485 43.047 1.00 71.44 175 LEU A CA 1
ATOM 1370 C C . LEU A 1 175 ? -18.041 3.736 43.827 1.00 71.44 175 LEU A C 1
ATOM 1372 O O . LEU A 1 175 ? -18.605 4.673 43.267 1.00 71.44 175 LEU A O 1
ATOM 1376 N N . HIS A 1 176 ? -17.742 3.769 45.125 1.00 76.12 176 HIS A N 1
ATOM 1377 C CA . HIS A 1 176 ? -18.164 4.868 46.003 1.00 76.12 176 HIS A CA 1
ATOM 1378 C C . HIS A 1 176 ? -17.482 6.211 45.693 1.00 76.12 176 HIS A C 1
ATOM 1380 O O . HIS A 1 176 ? -18.035 7.264 45.990 1.00 76.12 176 HIS A O 1
ATOM 1386 N N . SER A 1 177 ? -16.298 6.185 45.078 1.00 82.19 177 SER A N 1
ATOM 1387 C CA . SER A 1 177 ? -15.508 7.380 44.773 1.00 82.19 177 SER A CA 1
ATOM 1388 C C . SER A 1 177 ? -15.484 7.666 43.272 1.00 82.19 177 SER A C 1
ATOM 1390 O O . SER A 1 177 ? -15.253 6.765 42.461 1.00 82.19 177 SER A O 1
ATOM 1392 N N . ALA A 1 178 ? -15.655 8.937 42.898 1.00 77.19 178 ALA A N 1
ATOM 1393 C CA . ALA A 1 178 ? -15.465 9.402 41.524 1.00 77.19 178 ALA A CA 1
ATOM 1394 C C . ALA A 1 178 ? -14.045 9.107 41.006 1.00 77.19 178 ALA A C 1
ATOM 1396 O O . ALA A 1 178 ? -13.879 8.773 39.835 1.00 77.19 178 ALA A O 1
ATOM 1397 N N . TRP A 1 179 ? -13.041 9.145 41.889 1.00 76.00 179 TRP A N 1
ATOM 1398 C CA . TRP A 1 179 ? -11.660 8.790 41.560 1.00 76.00 179 TRP A CA 1
ATOM 1399 C C . TRP A 1 179 ? -11.527 7.318 41.172 1.00 76.00 179 TRP A C 1
ATOM 1401 O O . TRP A 1 179 ? -10.916 6.988 40.166 1.00 76.00 179 TRP A O 1
ATOM 1411 N N . ASN A 1 180 ? -12.179 6.432 41.921 1.00 74.31 180 ASN A N 1
ATOM 1412 C CA . ASN A 1 180 ? -12.187 5.000 41.642 1.00 74.31 180 ASN A CA 1
ATOM 1413 C C . ASN A 1 180 ? -12.851 4.689 40.298 1.00 74.31 180 ASN A C 1
ATOM 1415 O O . ASN A 1 180 ? -12.332 3.881 39.530 1.00 74.31 180 ASN A O 1
ATOM 1419 N N . LYS A 1 181 ? -13.968 5.366 39.997 1.00 73.25 181 LYS A N 1
ATOM 1420 C CA . LYS A 1 181 ? -14.618 5.297 38.682 1.00 73.25 181 LYS A CA 1
ATOM 1421 C C . LYS A 1 181 ? -13.638 5.731 37.594 1.00 73.25 181 LYS A C 1
ATOM 1423 O O . LYS A 1 181 ? -13.354 4.945 36.693 1.00 73.25 181 LYS A O 1
ATOM 1428 N N . PHE A 1 182 ? -13.066 6.930 37.729 1.00 75.81 182 PHE A N 1
ATOM 1429 C CA . PHE A 1 182 ? -12.059 7.453 36.808 1.00 75.81 182 PHE A CA 1
ATOM 1430 C C . PHE A 1 182 ? -10.925 6.460 36.560 1.00 75.81 182 PHE A C 1
ATOM 1432 O O . PHE A 1 182 ? -10.642 6.155 35.411 1.00 75.81 182 PHE A O 1
ATOM 1439 N N . LEU A 1 183 ? -10.332 5.908 37.617 1.00 74.31 183 LEU A N 1
ATOM 1440 C CA . LEU A 1 183 ? -9.171 5.026 37.536 1.00 74.31 183 LEU A CA 1
ATOM 1441 C C . LEU A 1 183 ? -9.509 3.703 36.837 1.00 74.31 183 LEU A C 1
ATOM 1443 O O . LEU A 1 183 ? -8.758 3.268 35.973 1.00 74.31 183 LEU A O 1
ATOM 1447 N N . VAL A 1 184 ? -10.667 3.100 37.129 1.00 70.25 184 VAL A N 1
ATOM 1448 C CA . VAL A 1 184 ? -11.130 1.889 36.429 1.00 70.25 184 VAL A CA 1
ATOM 1449 C C . VAL A 1 184 ? -11.352 2.177 34.946 1.00 70.25 184 VAL A C 1
ATOM 1451 O O . VAL A 1 184 ? -10.819 1.471 34.097 1.00 70.25 184 VAL A O 1
ATOM 1454 N N . PHE A 1 185 ? -12.072 3.241 34.599 1.00 70.81 185 PHE A N 1
ATOM 1455 C CA . PHE A 1 185 ? -12.274 3.595 33.192 1.00 70.81 185 PHE A CA 1
ATOM 1456 C C . PHE A 1 185 ? -10.969 3.961 32.489 1.00 70.81 185 PHE A C 1
ATOM 1458 O O . PHE A 1 185 ? -10.745 3.548 31.357 1.00 70.81 185 PHE A O 1
ATOM 1465 N N . PHE A 1 186 ? -10.089 4.710 33.150 1.00 73.12 186 PHE A N 1
ATOM 1466 C CA . PHE A 1 186 ? -8.783 5.044 32.613 1.00 73.12 186 PHE A CA 1
ATOM 1467 C C . PHE A 1 186 ? -7.986 3.769 32.362 1.00 73.12 186 PHE A C 1
ATOM 1469 O O . PHE A 1 186 ? -7.470 3.609 31.273 1.00 73.12 186 PHE A O 1
ATOM 1476 N N . LEU A 1 187 ? -7.958 2.809 33.284 1.00 71.00 187 LEU A N 1
ATOM 1477 C CA . LEU A 1 187 ? -7.267 1.539 33.064 1.00 71.00 187 LEU A CA 1
ATOM 1478 C C . LEU A 1 187 ? -7.882 0.705 31.931 1.00 71.00 187 LEU A C 1
ATOM 1480 O O . LEU A 1 187 ? -7.136 0.107 31.169 1.00 71.00 187 LEU A O 1
ATOM 1484 N N . PHE A 1 188 ? -9.210 0.660 31.791 1.00 66.25 188 PHE A N 1
ATOM 1485 C CA . PHE A 1 188 ? -9.873 -0.189 30.786 1.00 66.25 188 PHE A CA 1
ATOM 1486 C C . PHE A 1 188 ? -10.046 0.460 29.409 1.00 66.25 188 PHE A C 1
ATOM 1488 O O . PHE A 1 188 ? -10.166 -0.251 28.416 1.00 66.25 188 PHE A O 1
ATOM 1495 N N . VAL A 1 189 ? -10.092 1.788 29.339 1.00 64.50 189 VAL A N 1
ATOM 1496 C CA . VAL A 1 189 ? -10.379 2.548 28.113 1.00 64.50 189 VAL A CA 1
ATOM 1497 C C . VAL A 1 189 ? -9.263 3.540 27.822 1.00 64.50 189 VAL A C 1
ATOM 1499 O O . VAL A 1 189 ? -8.719 3.539 26.724 1.00 64.50 189 VAL A O 1
ATOM 1502 N N . GLY A 1 190 ? -8.879 4.359 28.802 1.00 69.31 190 GLY A N 1
ATOM 1503 C CA . GLY A 1 190 ? -7.863 5.401 28.619 1.00 69.31 190 GLY A CA 1
ATOM 1504 C C . GLY A 1 190 ? -6.471 4.854 28.290 1.00 69.31 190 GLY A C 1
ATOM 1505 O O . GLY A 1 190 ? -5.866 5.262 27.306 1.00 69.31 190 GLY A O 1
ATOM 1506 N N . LEU A 1 191 ? -5.970 3.906 29.077 1.00 70.69 191 LEU A N 1
ATOM 1507 C CA . LEU A 1 191 ? -4.626 3.356 28.988 1.00 70.69 191 LEU A CA 1
ATOM 1508 C C . LEU A 1 191 ? -4.448 2.517 27.715 1.00 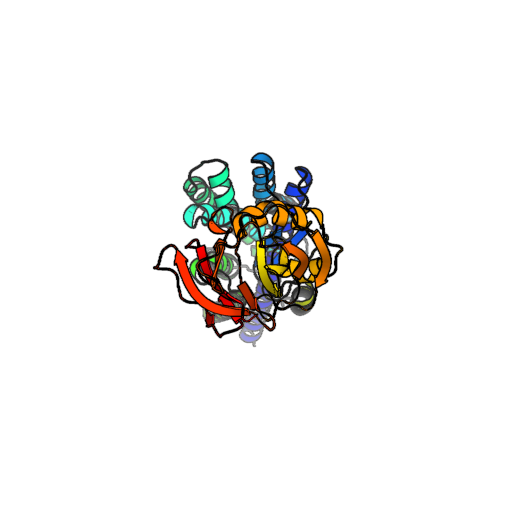70.69 191 LEU A C 1
ATOM 1510 O O . LEU A 1 191 ? -3.478 2.787 27.013 1.00 70.69 191 LEU A O 1
ATOM 1514 N N . PRO A 1 192 ? -5.363 1.598 27.327 1.00 66.75 192 PRO A N 1
ATOM 1515 C CA . PRO A 1 192 ? -5.271 0.925 26.033 1.00 66.75 192 PRO A CA 1
ATOM 1516 C C . PRO A 1 192 ? -5.266 1.907 24.860 1.00 66.75 192 PRO A C 1
ATOM 1518 O O . PRO A 1 192 ? -4.523 1.703 23.906 1.00 66.75 192 PRO A O 1
ATOM 1521 N N . MET A 1 193 ? -6.031 3.001 24.947 1.00 65.38 193 MET A N 1
ATOM 1522 C CA . MET A 1 193 ? -6.052 4.030 23.904 1.00 65.38 193 MET A CA 1
ATOM 1523 C C . MET A 1 193 ? -4.772 4.864 23.863 1.00 65.38 193 MET A C 1
ATOM 1525 O O . MET A 1 193 ? -4.255 5.113 22.781 1.00 65.38 193 MET A O 1
ATOM 1529 N N . ILE A 1 194 ? -4.221 5.263 25.011 1.00 68.50 194 ILE A N 1
ATOM 1530 C CA . ILE A 1 194 ? -2.924 5.955 25.075 1.00 68.50 194 ILE A CA 1
ATOM 1531 C C . ILE A 1 194 ? -1.837 5.052 24.514 1.00 68.50 194 ILE A C 1
ATOM 1533 O O . ILE A 1 194 ? -1.055 5.477 23.679 1.00 68.50 194 ILE A O 1
ATOM 1537 N N . VAL A 1 195 ? -1.809 3.795 24.937 1.00 68.19 195 VAL A N 1
ATOM 1538 C CA . VAL A 1 195 ? -0.837 2.802 24.480 1.00 68.19 195 VAL A CA 1
ATOM 1539 C C . VAL A 1 195 ? -0.981 2.541 22.990 1.00 68.19 195 VAL A C 1
ATOM 1541 O O . VAL A 1 195 ? 0.019 2.363 22.311 1.00 68.19 195 VAL A O 1
ATOM 1544 N N . TYR A 1 196 ? -2.196 2.588 22.459 1.00 64.75 196 TYR A N 1
ATOM 1545 C CA . TYR A 1 196 ? -2.421 2.513 21.026 1.00 64.75 196 TYR A CA 1
ATOM 1546 C C . TYR A 1 196 ? -1.882 3.749 20.288 1.00 64.75 196 TYR A C 1
ATOM 1548 O O . TYR A 1 196 ? -1.061 3.614 19.386 1.00 64.75 196 TYR A O 1
ATOM 1556 N N . VAL A 1 197 ? -2.292 4.953 20.696 1.00 64.62 197 VAL A N 1
ATOM 1557 C CA . VAL A 1 197 ? -1.910 6.210 20.028 1.00 64.62 197 VAL A CA 1
ATOM 1558 C C . VAL A 1 197 ? -0.407 6.477 20.149 1.00 64.62 197 VAL A C 1
ATOM 1560 O O . VAL A 1 197 ? 0.234 6.860 19.177 1.00 64.62 197 VAL A O 1
ATOM 1563 N N . VAL A 1 198 ? 0.168 6.260 21.330 1.00 67.25 198 VAL A N 1
ATOM 1564 C CA . VAL A 1 198 ? 1.588 6.491 21.633 1.00 67.25 198 VAL A CA 1
ATOM 1565 C C . VAL A 1 198 ? 2.428 5.301 21.174 1.00 67.25 198 VAL A C 1
ATOM 1567 O O . VAL A 1 198 ? 3.419 5.484 20.479 1.00 67.25 198 VAL A O 1
ATOM 1570 N N . GLY A 1 199 ? 2.045 4.076 21.533 1.00 64.38 199 GLY A N 1
ATOM 1571 C CA . GLY A 1 199 ? 2.835 2.873 21.267 1.00 64.38 199 GLY A CA 1
ATOM 1572 C C . GLY A 1 199 ? 2.891 2.487 19.792 1.00 64.38 199 GLY A C 1
ATOM 1573 O O . GLY A 1 199 ? 3.979 2.206 19.294 1.00 64.38 199 GLY A O 1
ATOM 1574 N N . GLY A 1 200 ? 1.757 2.535 19.085 1.00 62.97 200 GLY A N 1
ATOM 1575 C CA . GLY A 1 200 ? 1.697 2.184 17.661 1.00 62.97 200 GLY A CA 1
ATOM 1576 C C . GLY A 1 200 ? 2.437 3.177 16.759 1.00 62.97 200 GLY A C 1
ATOM 1577 O O . GLY A 1 200 ? 3.045 2.781 15.770 1.00 62.97 200 GLY A O 1
ATOM 1578 N N . TYR A 1 201 ? 2.452 4.467 17.117 1.00 62.19 201 TYR A N 1
ATOM 1579 C CA . TYR A 1 201 ? 3.012 5.510 16.245 1.00 62.19 201 TYR A CA 1
ATOM 1580 C C . TYR A 1 201 ? 4.377 6.050 16.670 1.00 62.19 201 TYR A C 1
ATOM 1582 O O . TYR A 1 201 ? 5.171 6.393 15.797 1.00 62.19 201 TYR A O 1
ATOM 1590 N N . LEU A 1 202 ? 4.670 6.153 17.971 1.00 64.12 202 LEU A N 1
ATOM 1591 C CA . LEU A 1 202 ? 5.947 6.712 18.440 1.00 64.12 202 LEU A CA 1
ATOM 1592 C C . LEU A 1 202 ? 7.006 5.643 18.686 1.00 64.12 202 LEU A C 1
ATOM 1594 O O . LEU A 1 202 ? 8.189 5.930 18.536 1.00 64.12 202 LEU A O 1
ATOM 1598 N N . ILE A 1 203 ? 6.597 4.436 19.083 1.00 59.84 203 ILE A N 1
ATOM 1599 C CA . ILE A 1 203 ? 7.547 3.406 19.516 1.00 59.84 203 ILE A CA 1
ATOM 1600 C C . ILE A 1 203 ? 7.869 2.437 18.371 1.00 59.84 203 ILE A C 1
ATOM 1602 O O . ILE A 1 203 ? 9.029 2.066 18.212 1.00 59.84 203 ILE A O 1
ATOM 1606 N N . TYR A 1 204 ? 6.888 2.061 17.540 1.00 58.94 204 TYR A N 1
ATOM 1607 C CA . TYR A 1 204 ? 7.100 1.070 16.475 1.00 58.94 204 TYR A CA 1
ATOM 1608 C C . TYR A 1 204 ? 6.304 1.364 15.196 1.00 58.94 204 TYR A C 1
ATOM 1610 O O . TYR A 1 204 ? 5.275 0.727 14.963 1.00 58.94 204 TYR A O 1
ATOM 1618 N N . PRO A 1 205 ? 6.788 2.249 14.306 1.00 56.84 205 PRO A N 1
ATOM 1619 C CA . PRO A 1 205 ? 6.197 2.388 12.981 1.00 56.84 205 PRO A CA 1
ATOM 1620 C C . PRO A 1 205 ? 6.361 1.072 12.195 1.00 56.84 205 PRO A C 1
ATOM 1622 O O . PRO A 1 205 ? 7.419 0.801 11.636 1.00 56.84 205 PRO A O 1
ATOM 1625 N N . GLY A 1 206 ? 5.317 0.234 12.168 1.00 54.31 206 GLY A N 1
ATOM 1626 C CA . GLY A 1 206 ? 5.209 -0.924 11.266 1.00 54.31 206 GLY A CA 1
ATOM 1627 C C . GLY A 1 206 ? 5.252 -2.326 11.891 1.00 54.31 206 GLY A C 1
ATOM 1628 O O . GLY A 1 206 ? 5.213 -3.305 11.149 1.00 54.31 206 GLY A O 1
ATOM 1629 N N . GLY A 1 207 ? 5.306 -2.470 13.220 1.00 55.31 207 GLY A N 1
ATOM 1630 C CA . GLY A 1 207 ? 5.425 -3.784 13.872 1.00 55.31 207 GLY A CA 1
ATOM 1631 C C . GLY A 1 207 ? 4.124 -4.306 14.488 1.00 55.31 207 GLY A C 1
ATOM 1632 O O . GLY A 1 207 ? 3.839 -4.002 15.643 1.00 55.31 207 GLY A O 1
ATOM 1633 N N . SER A 1 208 ? 3.384 -5.169 13.780 1.00 60.34 208 SER A N 1
ATOM 1634 C CA . SER A 1 208 ? 2.133 -5.763 14.288 1.00 60.34 208 SER A CA 1
ATOM 1635 C C . SER A 1 208 ? 2.341 -6.583 15.575 1.00 60.34 208 SER A C 1
ATOM 1637 O O . SER A 1 208 ? 1.590 -6.433 16.533 1.00 60.34 208 SER A O 1
ATOM 1639 N N . ILE A 1 209 ? 3.400 -7.392 15.670 1.00 60.50 209 ILE A N 1
ATOM 1640 C CA . ILE A 1 209 ? 3.649 -8.272 16.833 1.00 60.50 209 ILE A CA 1
ATOM 1641 C C . ILE A 1 209 ? 3.885 -7.481 18.131 1.00 60.50 209 ILE A C 1
ATOM 1643 O O . ILE A 1 209 ? 3.405 -7.878 19.196 1.00 60.50 209 ILE A O 1
ATOM 1647 N N . ASN A 1 210 ? 4.572 -6.340 18.050 1.00 61.47 210 ASN A N 1
ATOM 1648 C CA . ASN A 1 210 ? 4.893 -5.533 19.226 1.00 61.47 210 ASN A CA 1
ATOM 1649 C C . ASN A 1 210 ? 3.641 -4.892 19.829 1.00 61.47 210 ASN A C 1
ATOM 1651 O O . ASN A 1 210 ? 3.542 -4.800 21.050 1.00 61.47 210 ASN A O 1
ATOM 1655 N N . GLU A 1 211 ? 2.647 -4.533 19.010 1.00 63.09 211 GLU A N 1
ATOM 1656 C CA . GLU A 1 211 ? 1.359 -4.049 19.513 1.00 63.09 211 GLU A CA 1
ATOM 1657 C C . GLU A 1 211 ? 0.590 -5.132 20.277 1.00 63.09 211 GLU A C 1
ATOM 1659 O O . GLU A 1 211 ? 0.019 -4.842 21.327 1.00 63.09 211 GLU A O 1
ATOM 1664 N N . LEU A 1 212 ? 0.599 -6.387 19.809 1.00 64.19 212 LEU A N 1
ATOM 1665 C CA . LEU A 1 212 ? -0.057 -7.490 20.524 1.00 64.19 212 LEU A CA 1
ATOM 1666 C C . LEU A 1 212 ? 0.596 -7.741 21.877 1.00 64.19 212 LEU A C 1
ATOM 1668 O O . LEU A 1 212 ? -0.103 -7.900 22.880 1.00 64.19 212 LEU A O 1
ATOM 1672 N N . LEU A 1 213 ? 1.930 -7.785 21.899 1.00 65.56 213 LEU A N 1
ATOM 1673 C CA . LEU A 1 213 ? 2.701 -7.971 23.123 1.00 65.56 213 LEU A CA 1
ATOM 1674 C C . LEU A 1 213 ? 2.463 -6.812 24.084 1.00 65.56 213 LEU A C 1
ATOM 1676 O O . LEU A 1 213 ? 2.229 -7.050 25.264 1.00 65.56 213 LEU A O 1
ATOM 1680 N N . LEU A 1 214 ? 2.427 -5.579 23.578 1.00 67.25 214 LEU A N 1
ATOM 1681 C CA . LEU A 1 214 ? 2.172 -4.391 24.378 1.00 67.25 214 LEU A CA 1
ATOM 1682 C C . LEU A 1 214 ? 0.754 -4.395 24.959 1.00 67.25 214 LEU A C 1
ATOM 1684 O O . LEU A 1 214 ? 0.604 -4.191 26.157 1.00 67.25 214 LEU A O 1
ATOM 1688 N N . VAL A 1 215 ? -0.277 -4.698 24.161 1.00 64.69 215 VAL A N 1
ATOM 1689 C CA . VAL A 1 215 ? -1.676 -4.795 24.621 1.00 64.69 215 VAL A CA 1
ATOM 1690 C C . VAL A 1 215 ? -1.860 -5.942 25.620 1.00 64.69 215 VAL A C 1
ATOM 1692 O O . VAL A 1 215 ? -2.550 -5.777 26.627 1.00 64.69 215 VAL A O 1
ATOM 1695 N N . SER A 1 216 ? -1.218 -7.088 25.385 1.00 63.16 216 SER A N 1
ATOM 1696 C CA . SER A 1 216 ? -1.262 -8.245 26.289 1.00 63.16 216 SER A CA 1
ATOM 1697 C C . SER A 1 216 ? -0.551 -7.948 27.610 1.00 63.16 216 SER A C 1
ATOM 1699 O O . SER A 1 216 ? -1.089 -8.215 28.683 1.00 63.16 216 SER A O 1
ATOM 1701 N N . PHE A 1 217 ? 0.625 -7.322 27.547 1.00 70.00 217 PHE A N 1
ATOM 1702 C CA . PHE A 1 217 ? 1.374 -6.863 28.713 1.00 70.00 217 PHE A CA 1
ATOM 1703 C C . PHE A 1 217 ? 0.586 -5.815 29.503 1.00 70.00 217 PHE A C 1
ATOM 1705 O O . PHE A 1 217 ? 0.515 -5.879 30.730 1.00 70.00 217 PHE A O 1
ATOM 1712 N N . LEU A 1 218 ? -0.103 -4.907 28.809 1.00 67.00 218 LEU A N 1
ATOM 1713 C CA . LEU A 1 218 ? -0.982 -3.927 29.431 1.00 67.00 218 LEU A CA 1
ATOM 1714 C C . LEU A 1 218 ? -2.157 -4.583 30.153 1.00 67.00 218 LEU A C 1
ATOM 1716 O O . LEU A 1 218 ? -2.468 -4.200 31.275 1.00 67.00 218 LEU A O 1
ATOM 1720 N N . ALA A 1 219 ? -2.793 -5.586 29.544 1.00 64.69 219 ALA A N 1
ATOM 1721 C CA . ALA A 1 219 ? -3.885 -6.330 30.165 1.00 64.69 219 ALA A CA 1
ATOM 1722 C C . ALA A 1 219 ? -3.425 -7.049 31.446 1.00 64.69 219 ALA A C 1
ATOM 1724 O O . ALA A 1 219 ? -4.155 -7.065 32.443 1.00 64.69 219 ALA A O 1
ATOM 1725 N N . ILE A 1 220 ? -2.197 -7.581 31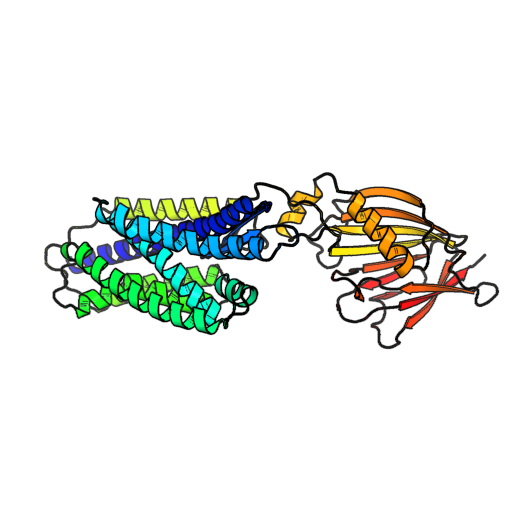.449 1.00 66.94 220 ILE A N 1
ATOM 1726 C CA . ILE A 1 220 ? -1.557 -8.177 32.630 1.00 66.94 220 ILE A CA 1
ATOM 1727 C C . ILE A 1 220 ? -1.302 -7.108 33.701 1.00 66.94 220 ILE A C 1
ATOM 1729 O O . ILE A 1 220 ? -1.684 -7.311 34.853 1.00 66.94 220 ILE A O 1
ATOM 1733 N N . ILE A 1 221 ? -0.732 -5.953 33.335 1.00 73.69 221 ILE A N 1
ATOM 1734 C CA . ILE A 1 221 ? -0.496 -4.838 34.266 1.00 73.69 221 ILE A CA 1
ATOM 1735 C C . ILE A 1 221 ? -1.811 -4.334 34.858 1.00 73.69 221 ILE A C 1
ATOM 1737 O O . ILE A 1 221 ? -1.910 -4.189 36.071 1.00 73.69 221 ILE A O 1
ATOM 1741 N N . ILE A 1 222 ? -2.834 -4.099 34.034 1.00 67.81 222 ILE A N 1
ATOM 1742 C CA . ILE A 1 222 ? -4.155 -3.639 34.477 1.00 67.81 222 ILE A CA 1
ATOM 1743 C C . ILE A 1 222 ? -4.755 -4.647 35.462 1.00 67.81 222 ILE A C 1
ATOM 1745 O O . ILE A 1 222 ? -5.220 -4.257 36.533 1.00 67.81 222 ILE A O 1
ATOM 1749 N N . SER A 1 223 ? -4.685 -5.943 35.147 1.00 61.88 223 SER A N 1
ATOM 1750 C CA . SER A 1 223 ? -5.158 -7.009 36.039 1.00 61.88 223 SER A CA 1
ATOM 1751 C C . SER A 1 223 ? -4.388 -7.027 37.365 1.00 61.88 223 SER A C 1
ATOM 1753 O O . SER A 1 223 ? -4.994 -7.128 38.435 1.00 61.88 223 SER A O 1
ATOM 1755 N N . GLY A 1 224 ? -3.064 -6.856 37.311 1.00 68.19 224 GLY A N 1
ATOM 1756 C CA . GLY A 1 224 ? -2.197 -6.740 38.482 1.00 68.19 224 GLY A CA 1
ATOM 1757 C C . GLY A 1 224 ? -2.543 -5.525 39.345 1.00 68.19 224 GLY A C 1
ATOM 1758 O O . GLY A 1 224 ? -2.795 -5.675 40.539 1.00 68.19 224 GLY A O 1
ATOM 1759 N N . LEU A 1 225 ? -2.659 -4.336 38.751 1.00 70.75 225 LEU A N 1
ATOM 1760 C CA . LEU A 1 225 ? -3.016 -3.101 39.452 1.00 70.75 225 LEU A CA 1
ATOM 1761 C C . LEU A 1 225 ? -4.390 -3.211 40.123 1.00 70.75 225 LEU A C 1
ATOM 1763 O O . LEU A 1 225 ? -4.523 -2.884 41.301 1.00 70.75 225 LEU A O 1
ATOM 1767 N N . LEU A 1 226 ? -5.400 -3.743 39.430 1.00 64.88 226 LEU A N 1
ATOM 1768 C CA . LEU A 1 226 ? -6.734 -3.951 40.006 1.00 64.88 226 LEU A CA 1
ATOM 1769 C C . LEU A 1 226 ? -6.714 -4.924 41.192 1.00 64.88 226 LEU A C 1
ATOM 1771 O O . LEU A 1 226 ? -7.458 -4.727 42.157 1.00 64.88 226 LEU A O 1
ATOM 1775 N N . SER A 1 227 ? -5.841 -5.936 41.155 1.00 63.34 227 SER A N 1
ATOM 1776 C CA . SER A 1 227 ? -5.652 -6.861 42.278 1.00 63.34 227 SER A CA 1
ATOM 1777 C C . SER A 1 227 ? -4.974 -6.196 43.486 1.00 63.34 227 SER A C 1
ATOM 1779 O O . SER A 1 227 ? -5.343 -6.476 44.630 1.00 63.34 227 SER A O 1
ATOM 1781 N N . ILE A 1 228 ? -4.044 -5.262 43.242 1.00 67.75 228 ILE A N 1
ATOM 1782 C CA . ILE A 1 228 ? -3.295 -4.531 44.275 1.00 67.75 228 ILE A CA 1
ATOM 1783 C C . ILE A 1 228 ? -4.167 -3.469 44.946 1.00 67.75 228 ILE A C 1
ATOM 1785 O O . ILE A 1 228 ? -4.168 -3.367 46.172 1.00 67.75 228 ILE A O 1
ATOM 1789 N N . PHE A 1 229 ? -4.953 -2.710 44.175 1.00 62.25 229 PHE A N 1
ATOM 1790 C CA . PHE A 1 229 ? -5.750 -1.595 44.701 1.00 62.25 229 PHE A CA 1
ATOM 1791 C C . PHE A 1 229 ? -6.913 -2.019 45.609 1.00 62.25 229 PHE A C 1
ATOM 1793 O O . PHE A 1 229 ? -7.627 -1.152 46.110 1.00 62.25 229 PHE A O 1
ATOM 1800 N N . ARG A 1 230 ? -7.099 -3.328 45.862 1.00 58.88 230 ARG A N 1
ATOM 1801 C CA . ARG A 1 230 ? -8.118 -3.890 46.768 1.00 58.88 230 ARG A CA 1
ATOM 1802 C C . ARG A 1 230 ? -9.454 -3.161 46.639 1.00 58.88 230 ARG A C 1
ATOM 1804 O O . ARG A 1 230 ? -10.079 -2.840 47.652 1.00 58.88 230 ARG A O 1
ATOM 1811 N N . PHE A 1 231 ? -9.895 -2.902 45.403 1.00 58.19 231 PHE A N 1
ATOM 1812 C CA . PHE A 1 231 ? -11.245 -2.412 45.167 1.00 58.19 231 PHE A CA 1
ATOM 1813 C C . PHE A 1 231 ? -12.167 -3.391 45.881 1.00 58.19 231 PHE A C 1
ATOM 1815 O O . PHE A 1 231 ? -12.208 -4.569 45.527 1.00 58.19 231 PHE A O 1
ATOM 1822 N N . GLN A 1 232 ? -12.810 -2.948 46.959 1.00 53.72 232 GLN A N 1
ATOM 1823 C CA . GLN A 1 232 ? -13.841 -3.725 47.613 1.00 53.72 232 GLN A CA 1
ATOM 1824 C C . GLN A 1 232 ? -15.103 -3.462 46.803 1.00 53.72 232 GLN A C 1
ATOM 1826 O O . GLN A 1 232 ? -15.742 -2.435 47.032 1.00 53.72 232 GLN A O 1
ATOM 1831 N N . PRO A 1 233 ? -15.456 -4.306 45.810 1.00 51.22 233 PRO A N 1
ATOM 1832 C CA . PRO A 1 233 ? -16.774 -4.189 45.229 1.00 51.22 233 PRO A CA 1
ATOM 1833 C C . PRO A 1 233 ? -17.765 -4.352 46.377 1.00 51.22 233 PRO A C 1
ATOM 1835 O O . PRO A 1 233 ? -17.550 -5.195 47.264 1.00 51.22 233 PRO A O 1
ATOM 1838 N N . GLY A 1 234 ? -18.831 -3.551 46.354 1.00 53.94 234 GLY A N 1
ATOM 1839 C CA . GLY A 1 234 ? -19.994 -3.812 47.189 1.00 53.94 234 GLY A CA 1
ATOM 1840 C C . GLY A 1 234 ? -20.375 -5.292 47.089 1.00 53.94 234 GLY A C 1
ATOM 1841 O O . GLY A 1 234 ? -20.086 -5.962 46.094 1.00 53.94 234 GLY A O 1
ATOM 1842 N N . THR A 1 235 ? -20.991 -5.823 48.137 1.00 49.28 235 THR A N 1
ATOM 1843 C CA . THR A 1 235 ? -21.336 -7.245 48.329 1.00 49.28 235 THR A CA 1
ATOM 1844 C C . THR A 1 235 ? -22.181 -7.885 47.211 1.00 49.28 235 THR A C 1
ATOM 1846 O O . THR A 1 235 ? -22.488 -9.069 47.285 1.00 49.28 235 THR A O 1
ATOM 1849 N N . SER A 1 236 ? -22.523 -7.143 46.157 1.00 53.06 236 SER A N 1
ATOM 1850 C CA . SER A 1 236 ? -23.422 -7.499 45.063 1.00 53.06 236 SER A CA 1
ATOM 1851 C C . SER A 1 236 ? -22.745 -7.734 43.705 1.00 53.06 236 SER A C 1
ATOM 1853 O O . SER A 1 236 ? -23.442 -7.731 42.692 1.00 53.06 236 SER A O 1
ATOM 1855 N N . PHE A 1 237 ? -21.422 -7.942 43.631 1.00 55.41 237 PHE A N 1
ATOM 1856 C CA . PHE A 1 237 ? -20.781 -8.263 42.347 1.00 55.41 237 PHE A CA 1
ATOM 1857 C C . PHE A 1 237 ? -21.245 -9.643 41.850 1.00 55.41 237 PHE A C 1
ATOM 1859 O O . PHE A 1 237 ? -20.679 -10.677 42.210 1.00 55.41 237 PHE A O 1
ATOM 1866 N N . GLN A 1 238 ? -22.321 -9.662 41.059 1.00 60.31 238 GLN A N 1
ATOM 1867 C CA . GLN A 1 238 ? -22.836 -10.873 40.434 1.00 60.31 238 GLN A CA 1
ATOM 1868 C C . GLN A 1 238 ? -21.731 -11.488 39.578 1.00 60.31 238 GLN A C 1
ATOM 1870 O O . GLN A 1 238 ? -21.072 -10.795 38.800 1.00 60.31 238 GLN A O 1
ATOM 1875 N N . ARG A 1 239 ? -21.513 -12.798 39.748 1.00 63.97 239 ARG A N 1
ATOM 1876 C CA . ARG A 1 239 ? -20.573 -13.565 38.929 1.00 63.97 239 ARG A CA 1
ATOM 1877 C C . ARG A 1 239 ? -20.939 -13.330 37.466 1.00 63.97 239 ARG A C 1
ATOM 1879 O O . ARG A 1 239 ? -22.068 -13.614 37.061 1.00 63.97 239 ARG A O 1
ATOM 1886 N N . LEU A 1 240 ? -20.006 -12.769 36.698 1.00 64.31 240 LEU A N 1
ATOM 1887 C CA . LEU A 1 240 ? -20.188 -12.653 35.259 1.00 64.31 240 LEU A CA 1
ATOM 1888 C C . LEU A 1 240 ? -20.347 -14.078 34.712 1.00 64.31 240 LEU A C 1
ATOM 1890 O O . LEU A 1 240 ? -19.603 -14.966 35.133 1.00 64.31 240 LEU A O 1
ATOM 1894 N N . PRO A 1 241 ? -21.314 -14.336 33.819 1.00 64.56 241 PRO A N 1
ATOM 1895 C CA . PRO A 1 241 ? -21.386 -15.633 33.168 1.00 64.56 241 PRO A CA 1
ATOM 1896 C C . PRO A 1 241 ? -20.045 -15.910 32.472 1.00 64.56 241 PRO A C 1
ATOM 1898 O O . PRO A 1 241 ? -19.481 -15.021 31.838 1.00 64.56 241 PRO A O 1
ATOM 1901 N N . GLU A 1 242 ? -19.526 -17.129 32.611 1.00 68.56 242 GLU A N 1
ATOM 1902 C CA . GLU A 1 242 ? -18.222 -17.521 32.048 1.00 68.56 242 GLU A CA 1
ATOM 1903 C C . GLU A 1 242 ? -18.301 -17.713 30.522 1.00 68.56 242 GLU A C 1
ATOM 1905 O O . GLU A 1 242 ? -17.341 -17.449 29.795 1.00 68.56 242 GLU A O 1
ATOM 1910 N N . TRP A 1 243 ? -19.479 -18.100 30.018 1.00 71.50 243 TRP A N 1
ATOM 1911 C CA . TRP A 1 243 ? -19.726 -18.388 28.603 1.00 71.50 243 TRP A CA 1
ATOM 1912 C C . TRP A 1 243 ? -19.376 -17.230 27.643 1.00 71.50 243 TRP A C 1
ATOM 1914 O O . TRP A 1 243 ? -18.686 -17.479 26.658 1.00 71.50 243 TRP A O 1
ATOM 1924 N N . PRO A 1 244 ? -19.756 -15.960 27.901 1.00 69.38 244 PRO A N 1
ATOM 1925 C CA . PRO A 1 244 ? -19.334 -14.828 27.076 1.00 69.38 244 PRO A CA 1
ATOM 1926 C C . PRO A 1 244 ? -17.821 -14.633 26.965 1.00 69.38 244 PRO A C 1
ATOM 1928 O O . PRO A 1 244 ? -17.366 -14.182 25.918 1.00 69.38 244 PRO A O 1
ATOM 1931 N N . THR A 1 245 ? -17.036 -14.959 28.000 1.00 65.81 245 THR A N 1
ATOM 1932 C CA . THR A 1 245 ? -15.571 -14.849 27.925 1.00 65.81 245 THR A CA 1
ATOM 1933 C C . THR A 1 245 ? -15.007 -15.909 26.987 1.00 65.81 245 THR A C 1
ATOM 1935 O O . THR A 1 245 ? -14.258 -15.569 26.077 1.00 65.81 245 THR A O 1
ATOM 1938 N N . PHE A 1 246 ? -15.418 -17.171 27.149 1.00 71.25 246 PHE A N 1
ATOM 1939 C CA . PHE A 1 246 ? -15.002 -18.254 26.254 1.00 71.25 246 PHE A CA 1
ATOM 1940 C C . PHE A 1 246 ? -15.439 -18.007 24.810 1.00 71.25 246 PHE A C 1
ATOM 1942 O O . PHE A 1 246 ? -14.630 -18.145 23.898 1.00 71.25 246 PHE A O 1
ATOM 1949 N N . ALA A 1 247 ? -16.683 -17.569 24.602 1.00 73.19 247 ALA A N 1
ATOM 1950 C CA . ALA A 1 247 ? -17.177 -17.200 23.282 1.00 73.19 247 ALA A CA 1
ATOM 1951 C C . ALA A 1 247 ? -16.380 -16.030 22.684 1.00 73.19 247 ALA A C 1
ATOM 1953 O O . ALA A 1 247 ? -16.032 -16.074 21.511 1.00 73.19 247 ALA A O 1
ATOM 1954 N N . GLY A 1 248 ? -16.046 -15.010 23.481 1.00 69.31 248 GLY A N 1
ATOM 1955 C CA . GLY A 1 248 ? -15.240 -13.871 23.037 1.00 69.31 248 GLY A CA 1
ATOM 1956 C C . GLY A 1 248 ? -13.829 -14.270 22.601 1.00 69.31 248 GLY A C 1
ATOM 1957 O O . GLY A 1 248 ? -13.392 -13.857 21.530 1.00 69.31 248 GLY A O 1
ATOM 1958 N N . ILE A 1 249 ? -13.149 -15.111 23.387 1.00 72.69 249 ILE A N 1
ATOM 1959 C CA . ILE A 1 249 ? -11.823 -15.648 23.043 1.00 72.69 249 ILE A CA 1
ATOM 1960 C C . ILE A 1 249 ? -11.918 -16.509 21.785 1.00 72.69 249 ILE A C 1
ATOM 1962 O O . ILE A 1 249 ? -11.145 -16.311 20.857 1.00 72.69 249 ILE A O 1
ATOM 1966 N N . PHE A 1 250 ? -12.887 -17.424 21.722 1.00 76.62 250 PHE A N 1
ATOM 1967 C CA . PHE A 1 250 ? -13.077 -18.292 20.563 1.00 76.62 250 PHE A CA 1
ATOM 1968 C C . PHE A 1 250 ? -13.331 -17.484 19.286 1.00 76.62 250 PHE A C 1
ATOM 1970 O O . PHE A 1 250 ? -12.673 -17.716 18.275 1.00 76.62 250 PHE A O 1
ATOM 1977 N N . ILE A 1 251 ? -14.229 -16.494 19.337 1.00 77.19 251 ILE A N 1
ATOM 1978 C CA . ILE A 1 251 ? -14.498 -15.595 18.208 1.00 77.19 251 ILE A CA 1
ATOM 1979 C C . ILE A 1 251 ? -13.227 -14.838 17.822 1.00 77.19 251 ILE A C 1
ATOM 1981 O O . ILE A 1 251 ? -12.909 -14.793 16.640 1.00 77.19 251 ILE A O 1
ATOM 1985 N N . LEU A 1 252 ? -12.478 -14.287 18.783 1.00 76.25 252 LEU A N 1
ATOM 1986 C CA . LEU A 1 252 ? -11.212 -13.607 18.502 1.00 76.25 252 LEU A CA 1
ATOM 1987 C C . LEU A 1 252 ? -10.220 -14.545 17.803 1.00 76.25 252 LEU A C 1
ATOM 1989 O O . LEU A 1 252 ? -9.640 -14.165 16.792 1.00 76.25 252 LEU A O 1
ATOM 1993 N N . THR A 1 253 ? -10.043 -15.768 18.305 1.00 77.06 253 THR A N 1
ATOM 1994 C CA . THR A 1 253 ? -9.141 -16.763 17.713 1.00 77.06 253 THR A CA 1
ATOM 1995 C C . THR A 1 253 ? -9.564 -17.122 16.293 1.00 77.06 253 THR A C 1
ATOM 1997 O O . THR A 1 253 ? -8.723 -17.129 15.400 1.00 77.06 253 THR A O 1
ATOM 2000 N N . VAL A 1 254 ? -10.857 -17.370 16.059 1.00 81.25 254 VAL A N 1
ATOM 2001 C CA . VAL A 1 254 ? -11.386 -17.663 14.720 1.00 81.25 254 VAL A CA 1
ATOM 2002 C C . VAL A 1 254 ? -11.190 -16.470 13.788 1.00 81.25 254 VAL A C 1
ATOM 2004 O O . VAL A 1 254 ? -10.715 -16.654 12.671 1.00 81.25 254 VAL A O 1
ATOM 2007 N N . VAL A 1 255 ? -11.494 -15.252 14.246 1.00 79.38 255 VAL A N 1
ATOM 2008 C CA . VAL A 1 255 ? -11.301 -14.023 13.467 1.00 79.38 255 VAL A CA 1
ATOM 2009 C C . VAL A 1 255 ? -9.829 -13.850 13.109 1.00 79.38 255 VAL A C 1
ATOM 2011 O O . VAL A 1 255 ? -9.536 -13.707 11.931 1.00 79.38 255 VAL A O 1
ATOM 2014 N N . ILE A 1 256 ? -8.901 -13.944 14.069 1.00 79.38 256 ILE A N 1
ATOM 2015 C CA . ILE A 1 256 ? -7.452 -13.842 13.817 1.00 79.38 256 ILE A CA 1
ATOM 2016 C C . ILE A 1 256 ? -6.977 -14.948 12.867 1.00 79.38 256 ILE A C 1
ATOM 2018 O O . ILE A 1 256 ? -6.171 -14.687 11.980 1.00 79.38 256 ILE A O 1
ATOM 2022 N N . PHE A 1 257 ? -7.461 -16.180 13.016 1.00 82.31 257 PHE A N 1
ATOM 2023 C CA . PHE A 1 257 ? -7.039 -17.295 12.170 1.00 82.31 257 PHE A CA 1
ATOM 2024 C C . PHE A 1 257 ? -7.513 -17.135 10.722 1.00 82.31 257 PHE A C 1
ATOM 2026 O O . PHE A 1 257 ? -6.698 -17.165 9.799 1.00 82.31 257 PHE A O 1
ATOM 2033 N N . VAL A 1 258 ? -8.817 -16.904 10.518 1.00 81.06 258 VAL A N 1
ATOM 2034 C CA . VAL A 1 258 ? -9.386 -16.586 9.196 1.00 81.06 258 VAL A CA 1
ATOM 2035 C C . VAL A 1 258 ? -8.661 -15.384 8.603 1.00 81.06 258 VAL A C 1
ATOM 2037 O O . VAL A 1 258 ? -8.341 -15.358 7.418 1.00 81.06 258 VAL A O 1
ATOM 2040 N N . TRP A 1 259 ? -8.329 -14.413 9.443 1.00 76.38 259 TRP A N 1
ATOM 2041 C CA . TRP A 1 259 ? -7.632 -13.219 9.035 1.00 76.38 259 TRP A CA 1
ATOM 2042 C C . TRP A 1 259 ? -6.216 -13.468 8.519 1.00 76.38 259 TRP A C 1
ATOM 2044 O O . TRP A 1 259 ? -5.904 -13.075 7.397 1.00 76.38 259 TRP A O 1
ATOM 2054 N N . LEU A 1 260 ? -5.381 -14.167 9.288 1.00 80.12 260 LEU A N 1
ATOM 2055 C CA . LEU A 1 260 ? -4.031 -14.539 8.863 1.00 80.12 260 LEU A CA 1
ATOM 2056 C C . LEU A 1 260 ? -4.063 -15.354 7.566 1.00 80.12 260 LEU A C 1
ATOM 2058 O O . LEU A 1 260 ? -3.169 -15.215 6.734 1.00 80.12 260 LEU A O 1
ATOM 2062 N N . MET A 1 261 ? -5.118 -16.148 7.349 1.00 79.25 261 MET A N 1
ATOM 2063 C CA . MET A 1 261 ? -5.308 -16.864 6.088 1.00 79.25 261 MET A CA 1
ATOM 2064 C C . MET A 1 261 ? -5.651 -15.952 4.903 1.00 79.25 261 MET A C 1
ATOM 2066 O O . MET A 1 261 ? -5.156 -16.210 3.804 1.00 79.25 261 MET A O 1
ATOM 2070 N N . VAL A 1 262 ? -6.471 -14.913 5.098 1.00 75.56 262 VAL A N 1
ATOM 2071 C CA . VAL A 1 262 ? -6.935 -14.032 4.007 1.00 75.56 262 VAL A CA 1
ATOM 2072 C C . VAL A 1 262 ? -5.979 -12.858 3.753 1.00 75.56 262 VAL A C 1
ATOM 2074 O O . VAL A 1 262 ? -5.811 -12.451 2.608 1.00 75.56 262 VAL A O 1
ATOM 2077 N N . PHE A 1 263 ? -5.311 -12.325 4.776 1.00 73.81 263 PHE A N 1
ATOM 2078 C CA . PHE A 1 263 ? -4.505 -11.102 4.672 1.00 73.81 263 PHE A CA 1
ATOM 2079 C C . PHE A 1 263 ? -3.057 -11.257 5.111 1.00 73.81 263 PHE A C 1
ATOM 2081 O O . PHE A 1 263 ? -2.291 -10.327 4.908 1.00 73.81 263 PHE A O 1
ATOM 2088 N N . GLY A 1 264 ? -2.648 -12.412 5.636 1.00 75.94 264 GLY A N 1
ATOM 2089 C CA . GLY A 1 264 ? -1.273 -12.619 6.081 1.00 75.94 264 GLY A CA 1
ATOM 2090 C C . GLY A 1 264 ? -0.913 -11.833 7.347 1.00 75.94 264 GLY A C 1
ATOM 2091 O O . GLY A 1 264 ? -1.734 -11.142 7.949 1.00 75.94 264 GLY A O 1
ATOM 2092 N N . LEU A 1 265 ? 0.337 -11.992 7.787 1.00 71.50 265 LEU A N 1
ATOM 2093 C CA . LEU A 1 265 ? 0.866 -11.349 8.999 1.00 71.50 265 LEU A CA 1
ATOM 2094 C C . LEU A 1 265 ? 1.423 -9.940 8.724 1.00 71.50 265 LEU A C 1
ATOM 2096 O O . LEU A 1 265 ? 1.364 -9.063 9.589 1.00 71.50 265 LEU A O 1
ATOM 2100 N N . THR A 1 266 ? 1.987 -9.749 7.530 1.00 69.06 266 THR A N 1
ATOM 2101 C CA . THR A 1 266 ? 2.635 -8.515 7.069 1.00 69.06 266 THR A CA 1
ATOM 2102 C C . THR A 1 266 ? 2.169 -8.178 5.655 1.00 69.06 266 THR A C 1
ATOM 2104 O O . THR A 1 266 ? 1.625 -9.042 4.967 1.00 69.06 266 THR A O 1
ATOM 2107 N N . GLU A 1 267 ? 2.423 -6.945 5.197 1.00 66.06 267 GLU A N 1
ATOM 2108 C CA . GLU A 1 267 ? 2.088 -6.526 3.826 1.00 66.06 267 GLU A CA 1
ATOM 2109 C C . GLU A 1 267 ? 2.797 -7.395 2.765 1.00 66.06 267 GLU A C 1
ATOM 2111 O O . GLU A 1 267 ? 2.242 -7.658 1.703 1.00 66.06 267 GLU A O 1
ATOM 2116 N N . GLU A 1 268 ? 3.997 -7.895 3.059 1.00 64.38 268 GLU A N 1
ATOM 2117 C CA . GLU A 1 268 ? 4.763 -8.769 2.156 1.00 64.38 268 GLU A CA 1
ATOM 2118 C C . GLU A 1 268 ? 4.130 -10.154 2.003 1.00 64.38 268 GLU A C 1
ATOM 2120 O O . GLU A 1 268 ? 4.129 -10.722 0.916 1.00 64.38 268 GLU A O 1
ATOM 2125 N N . HIS A 1 269 ? 3.524 -10.669 3.075 1.00 64.62 269 HIS A N 1
ATOM 2126 C CA . HIS A 1 269 ? 2.761 -11.918 3.054 1.00 64.62 269 HIS A CA 1
ATOM 2127 C C . HIS A 1 269 ? 1.278 -11.681 2.749 1.00 64.62 269 HIS A C 1
ATOM 2129 O O . HIS A 1 269 ? 0.458 -12.595 2.912 1.00 64.62 269 HIS A O 1
ATOM 2135 N N . ALA A 1 270 ? 0.905 -10.454 2.368 1.00 64.31 270 ALA A N 1
ATOM 2136 C CA . ALA A 1 270 ? -0.487 -10.096 2.229 1.00 64.31 270 ALA A CA 1
ATOM 2137 C C . ALA A 1 270 ? -1.116 -10.799 1.039 1.00 64.31 270 ALA A C 1
ATOM 2139 O O . ALA A 1 270 ? -0.858 -10.487 -0.119 1.00 64.31 270 ALA A O 1
ATOM 2140 N N . ARG A 1 271 ? -2.024 -11.724 1.340 1.00 66.44 271 ARG A N 1
ATOM 2141 C CA . ARG A 1 271 ? -2.864 -12.364 0.322 1.00 66.44 271 ARG A CA 1
ATOM 2142 C C . ARG A 1 271 ? -3.988 -11.434 -0.148 1.00 66.44 271 ARG A C 1
ATOM 2144 O O . ARG A 1 271 ? -4.427 -11.575 -1.296 1.00 66.44 271 ARG A O 1
ATOM 2151 N N . GLY A 1 272 ? -4.335 -10.457 0.706 1.00 61.38 272 GLY A N 1
ATOM 2152 C CA . GLY A 1 272 ? -5.243 -9.329 0.493 1.00 61.38 272 GLY A CA 1
ATOM 2153 C C . GLY A 1 272 ? -6.661 -9.734 0.092 1.00 61.38 272 GLY A C 1
ATOM 2154 O O . GLY A 1 272 ? -6.877 -10.740 -0.583 1.00 61.38 272 GLY A O 1
ATOM 2155 N N . LEU A 1 273 ? -7.653 -8.899 0.402 1.00 69.06 273 LEU A N 1
ATOM 2156 C CA . LEU A 1 273 ? -8.949 -9.018 -0.269 1.00 69.06 273 LEU A CA 1
ATOM 2157 C C . LEU A 1 273 ? -8.864 -8.229 -1.571 1.00 69.06 273 LEU A C 1
ATOM 2159 O O . LEU A 1 273 ? -9.267 -7.072 -1.670 1.00 69.06 273 LEU A O 1
ATOM 2163 N N . LEU A 1 274 ? -8.229 -8.868 -2.552 1.00 73.06 274 LEU A N 1
ATOM 2164 C CA . LEU A 1 274 ? -8.194 -8.395 -3.926 1.00 73.06 274 LEU A CA 1
ATOM 2165 C C . LEU A 1 274 ? -9.408 -8.944 -4.644 1.00 73.06 274 LEU A C 1
ATOM 2167 O O . LEU A 1 274 ? -9.492 -10.143 -4.896 1.00 73.06 274 LEU A O 1
ATOM 2171 N N . TRP A 1 275 ? -10.338 -8.057 -4.967 1.00 81.81 275 TRP A N 1
ATOM 2172 C CA . TRP A 1 275 ? -11.482 -8.393 -5.808 1.00 81.81 275 TRP A CA 1
ATOM 2173 C C . TRP A 1 275 ? -11.195 -8.146 -7.290 1.00 81.81 275 TRP A C 1
ATOM 2175 O O . TRP A 1 275 ? -11.954 -8.603 -8.141 1.00 81.81 275 TRP A O 1
ATOM 2185 N N . ARG A 1 276 ? -10.112 -7.430 -7.621 1.00 80.38 276 ARG A N 1
ATOM 2186 C CA . ARG A 1 276 ? -9.663 -7.214 -8.997 1.00 80.38 276 ARG A CA 1
ATOM 2187 C C . ARG A 1 276 ? -8.141 -7.232 -9.066 1.00 80.38 276 ARG A C 1
ATOM 2189 O O . ARG A 1 276 ? -7.467 -6.751 -8.160 1.00 80.38 276 ARG A O 1
ATOM 2196 N N . THR A 1 277 ? -7.604 -7.745 -10.162 1.00 81.12 277 THR A N 1
ATOM 2197 C CA . THR A 1 277 ? -6.183 -7.587 -10.471 1.00 81.12 277 THR A CA 1
ATOM 2198 C C . THR A 1 277 ? -5.953 -6.202 -11.082 1.00 81.12 277 THR A C 1
ATOM 2200 O O . THR A 1 277 ? -6.725 -5.804 -11.961 1.00 81.12 277 THR A O 1
ATOM 2203 N N . PRO A 1 278 ? -4.961 -5.427 -10.612 1.00 82.69 278 PRO A N 1
ATOM 2204 C CA . PRO A 1 278 ? -4.667 -4.129 -11.205 1.00 82.69 278 PRO A CA 1
ATOM 2205 C C . PRO A 1 278 ? -4.319 -4.265 -12.686 1.00 82.69 278 PRO A C 1
ATOM 2207 O O . PRO A 1 278 ? -3.675 -5.225 -13.099 1.00 82.69 278 PRO A O 1
ATOM 2210 N N . GLU A 1 279 ? -4.762 -3.287 -13.473 1.00 85.75 279 GLU A N 1
ATOM 2211 C CA . GLU A 1 279 ? -4.350 -3.158 -14.868 1.00 85.75 279 GLU A CA 1
ATOM 2212 C C . GLU A 1 279 ? -2.846 -2.836 -14.903 1.00 85.75 279 GLU A C 1
ATOM 2214 O O . GLU A 1 279 ? -2.351 -2.047 -14.093 1.00 85.75 279 GLU A O 1
ATOM 2219 N N . GLU A 1 280 ? -2.114 -3.448 -15.831 1.00 89.06 280 GLU A N 1
ATOM 2220 C CA . GLU A 1 280 ? -0.760 -3.008 -16.166 1.00 89.06 280 GLU A CA 1
ATOM 2221 C C . GLU A 1 280 ? -0.884 -1.601 -16.771 1.00 89.06 280 GLU A C 1
ATOM 2223 O O . GLU A 1 280 ? -1.693 -1.405 -17.676 1.00 89.06 280 GLU A O 1
ATOM 2228 N N . THR A 1 281 ? -0.153 -0.609 -16.247 1.00 87.19 281 THR A N 1
ATOM 2229 C CA . THR A 1 281 ? -0.231 0.790 -16.732 1.00 87.19 281 THR A CA 1
ATOM 2230 C C . THR A 1 281 ? 1.102 1.362 -17.203 1.00 87.19 281 THR A C 1
ATOM 2232 O O . THR A 1 281 ? 1.125 2.303 -17.988 1.00 87.19 281 THR A O 1
ATOM 2235 N N . SER A 1 282 ? 2.218 0.836 -16.707 1.00 88.19 282 SER A N 1
ATOM 2236 C CA . SER A 1 282 ? 3.575 1.256 -17.070 1.00 88.19 282 SER A CA 1
ATOM 2237 C C . SER A 1 282 ? 4.574 0.184 -16.650 1.00 88.19 282 SER A C 1
ATOM 2239 O O . SER A 1 282 ? 4.230 -0.669 -15.834 1.00 88.19 282 SER A O 1
ATOM 2241 N N . VAL A 1 283 ? 5.798 0.236 -17.174 1.00 89.12 283 VAL A N 1
ATOM 2242 C CA . VAL A 1 283 ? 6.926 -0.592 -16.719 1.00 89.12 283 VAL A CA 1
ATOM 2243 C C . VAL A 1 283 ? 7.594 0.099 -15.527 1.00 89.12 283 VAL A C 1
ATOM 2245 O O . VAL A 1 283 ? 7.886 1.288 -15.619 1.00 89.12 283 VAL A O 1
ATOM 2248 N N . SER A 1 284 ? 7.828 -0.606 -14.416 1.00 84.62 284 SER A N 1
ATOM 2249 C CA . SER A 1 284 ? 8.577 -0.067 -13.263 1.00 84.62 284 SER A CA 1
ATOM 2250 C C . SER A 1 284 ? 10.024 -0.521 -13.214 1.00 84.62 284 SER A C 1
ATOM 2252 O O . SER A 1 284 ? 10.854 0.168 -12.628 1.00 84.62 284 SER A O 1
ATOM 2254 N N . ALA A 1 285 ? 10.304 -1.697 -13.768 1.00 86.88 285 ALA A N 1
ATOM 2255 C CA . ALA A 1 285 ? 11.611 -2.322 -13.685 1.00 86.88 285 ALA A CA 1
ATOM 2256 C C . ALA A 1 285 ? 11.892 -3.121 -14.959 1.00 86.88 285 ALA A C 1
ATOM 2258 O O . ALA A 1 285 ? 10.972 -3.716 -15.533 1.00 86.88 285 ALA A O 1
ATOM 2259 N N . CYS A 1 286 ? 13.150 -3.125 -15.392 1.00 90.38 286 CYS A N 1
ATOM 2260 C CA . CYS A 1 286 ? 13.589 -3.816 -16.601 1.00 90.38 286 CYS A CA 1
ATOM 2261 C C . CYS A 1 286 ? 14.959 -4.469 -16.386 1.00 90.38 286 CYS A C 1
ATOM 2263 O O . CYS A 1 286 ? 15.861 -3.813 -15.872 1.00 90.38 286 CYS A O 1
ATOM 2265 N N . ASN A 1 287 ? 15.119 -5.714 -16.831 1.00 91.31 287 ASN A N 1
ATOM 2266 C CA . ASN A 1 287 ? 16.415 -6.328 -17.116 1.00 91.31 287 ASN A CA 1
ATOM 2267 C C . ASN A 1 287 ? 16.592 -6.384 -18.631 1.00 91.31 287 ASN A C 1
ATOM 2269 O O . ASN A 1 287 ? 15.633 -6.669 -19.350 1.00 91.31 287 ASN A O 1
ATOM 2273 N N . ILE A 1 288 ? 17.802 -6.117 -19.105 1.00 92.69 288 ILE A N 1
ATOM 2274 C CA . ILE A 1 288 ? 18.137 -6.158 -20.526 1.00 92.69 288 ILE A CA 1
ATOM 2275 C C . ILE A 1 288 ? 19.290 -7.134 -20.717 1.00 92.69 288 ILE A C 1
ATOM 2277 O O . ILE A 1 288 ? 20.303 -7.035 -20.026 1.00 92.69 288 ILE A O 1
ATOM 2281 N N . SER A 1 289 ? 19.129 -8.065 -21.653 1.00 93.88 289 SER A N 1
ATOM 2282 C CA . SER A 1 289 ? 20.213 -8.913 -22.146 1.00 93.88 289 SER A CA 1
ATOM 2283 C C . SER A 1 289 ? 20.421 -8.631 -23.627 1.00 93.88 289 SER A C 1
ATOM 2285 O O . SER A 1 289 ? 19.465 -8.698 -24.393 1.00 93.88 289 SER A O 1
ATOM 2287 N N . ILE A 1 290 ? 21.646 -8.320 -24.033 1.00 94.75 290 ILE A N 1
ATOM 2288 C CA . ILE A 1 290 ? 22.038 -8.094 -25.426 1.00 94.75 290 ILE A CA 1
ATOM 2289 C C . ILE A 1 290 ? 22.992 -9.219 -25.803 1.00 94.75 290 ILE A C 1
ATOM 2291 O O . ILE A 1 290 ? 24.023 -9.381 -25.164 1.00 94.75 290 ILE A O 1
ATOM 2295 N N . SER A 1 291 ? 22.656 -9.996 -26.821 1.00 94.88 291 SER A N 1
ATOM 2296 C CA . SER A 1 291 ? 23.523 -11.027 -27.386 1.00 94.88 291 SER A CA 1
ATOM 2297 C C . SER A 1 291 ? 23.928 -10.602 -28.788 1.00 94.88 291 SER A C 1
ATOM 2299 O O . SER A 1 291 ? 23.064 -10.494 -29.655 1.00 94.88 291 SER A O 1
ATOM 2301 N N . ILE A 1 292 ? 25.215 -10.337 -29.000 1.00 92.94 292 ILE A N 1
ATOM 2302 C CA . ILE A 1 292 ? 25.749 -9.873 -30.285 1.00 92.94 292 ILE A CA 1
ATOM 2303 C C . ILE A 1 292 ? 26.310 -11.072 -31.049 1.00 92.94 292 ILE A C 1
ATOM 2305 O O . ILE A 1 292 ? 27.153 -11.815 -30.543 1.00 92.94 292 ILE A O 1
ATOM 2309 N N . GLU A 1 293 ? 25.799 -11.268 -32.258 1.00 89.88 293 GLU A N 1
ATOM 2310 C CA . GLU A 1 293 ? 26.202 -12.293 -33.213 1.00 89.88 293 GLU A CA 1
ATOM 2311 C C . GLU A 1 293 ? 27.234 -11.747 -34.211 1.00 89.88 293 GLU A C 1
ATOM 2313 O O . GLU A 1 293 ? 27.479 -10.539 -34.310 1.00 89.88 293 GLU A O 1
ATOM 2318 N N . LYS A 1 294 ? 27.836 -12.666 -34.976 1.00 76.31 294 LYS A N 1
ATOM 2319 C CA . LYS A 1 294 ? 28.677 -12.331 -36.127 1.00 76.31 294 LYS A CA 1
ATOM 2320 C C . LYS A 1 294 ? 27.867 -11.452 -37.099 1.00 76.31 294 LYS A C 1
ATOM 2322 O O . LYS A 1 294 ? 26.660 -11.637 -37.242 1.00 76.31 294 LYS A O 1
ATOM 2327 N N . ASP A 1 295 ? 28.525 -10.468 -37.709 1.00 87.19 295 ASP A N 1
ATOM 2328 C CA . ASP A 1 295 ? 27.922 -9.429 -38.569 1.00 87.19 295 ASP A CA 1
ATOM 2329 C C . ASP A 1 295 ? 27.122 -8.335 -37.840 1.00 87.19 295 ASP A C 1
ATOM 2331 O O . ASP A 1 295 ? 26.264 -7.695 -38.437 1.00 87.19 295 ASP A O 1
ATOM 2335 N N . PHE A 1 296 ? 27.394 -8.103 -36.550 1.00 89.88 296 PHE A N 1
ATOM 2336 C CA . PHE A 1 296 ? 26.763 -7.032 -35.759 1.00 89.88 296 PHE A CA 1
ATOM 2337 C C . PHE A 1 296 ? 25.230 -7.110 -35.686 1.00 89.88 296 PHE A C 1
ATOM 2339 O O . PHE A 1 296 ? 24.570 -6.129 -35.337 1.00 89.88 296 PHE A O 1
ATOM 2346 N N . ASN A 1 297 ? 24.657 -8.286 -35.941 1.00 93.56 297 ASN A N 1
ATOM 2347 C CA . ASN A 1 297 ? 23.277 -8.575 -35.581 1.00 93.56 297 ASN A CA 1
ATOM 2348 C C . ASN A 1 297 ? 23.205 -8.818 -34.075 1.00 93.56 297 ASN A C 1
ATOM 2350 O O . ASN A 1 297 ? 24.059 -9.488 -33.497 1.00 93.56 297 ASN A O 1
ATOM 2354 N N . ALA A 1 298 ? 22.196 -8.265 -33.421 1.00 94.81 298 ALA A N 1
ATOM 2355 C CA . ALA A 1 298 ? 22.015 -8.384 -31.989 1.00 94.81 298 ALA A CA 1
ATOM 2356 C C . ALA A 1 298 ? 20.603 -8.849 -31.660 1.00 94.81 298 ALA A C 1
ATOM 2358 O O . ALA A 1 298 ? 19.607 -8.271 -32.101 1.00 94.81 298 ALA A O 1
ATOM 2359 N N . ARG A 1 299 ? 20.531 -9.857 -30.791 1.00 96.62 299 ARG A N 1
ATOM 2360 C CA . ARG A 1 299 ? 19.297 -10.251 -30.127 1.00 96.62 299 ARG A CA 1
ATOM 2361 C C . ARG A 1 299 ? 19.201 -9.544 -28.787 1.00 96.62 299 ARG A C 1
ATOM 2363 O O . ARG A 1 299 ? 20.109 -9.655 -27.966 1.00 96.62 299 ARG A O 1
ATOM 2370 N N . ILE A 1 300 ? 18.093 -8.848 -28.548 1.00 96.38 300 ILE A N 1
ATOM 2371 C CA . ILE A 1 300 ? 17.883 -8.117 -27.294 1.00 96.38 300 ILE A CA 1
ATOM 2372 C C . ILE A 1 300 ? 16.650 -8.629 -26.574 1.00 96.38 300 ILE A C 1
ATOM 2374 O O . ILE A 1 300 ? 15.541 -8.530 -27.093 1.00 96.38 300 ILE A O 1
ATOM 2378 N N . ASP A 1 301 ? 16.839 -9.101 -25.348 1.00 96.88 301 ASP A N 1
ATOM 2379 C CA . ASP A 1 301 ? 15.763 -9.483 -24.447 1.00 96.88 301 ASP A CA 1
ATOM 2380 C C . ASP A 1 301 ? 15.478 -8.363 -23.451 1.00 96.88 301 ASP A C 1
ATOM 2382 O O . ASP A 1 301 ? 16.292 -8.055 -22.579 1.00 96.88 301 ASP A O 1
ATOM 2386 N N . PHE A 1 302 ? 14.278 -7.796 -23.542 1.00 95.94 302 PHE A N 1
ATOM 2387 C CA . PHE A 1 302 ? 13.716 -6.918 -22.523 1.00 95.94 302 PHE A CA 1
ATOM 2388 C C . PHE A 1 302 ? 12.840 -7.743 -21.586 1.00 95.94 302 PHE A C 1
ATOM 2390 O O . PHE A 1 302 ? 11.731 -8.134 -21.954 1.00 95.94 302 PHE A O 1
ATOM 2397 N N . LEU A 1 303 ? 13.305 -7.981 -20.361 1.00 94.69 303 LEU A N 1
ATOM 2398 C CA . LEU A 1 303 ? 12.512 -8.587 -19.297 1.00 94.69 303 LEU A CA 1
ATOM 2399 C C . LEU A 1 303 ? 11.941 -7.468 -18.427 1.00 94.69 303 LEU A C 1
ATOM 2401 O O . LEU A 1 303 ? 12.668 -6.801 -17.698 1.00 94.69 303 LEU A O 1
ATOM 2405 N N . MET A 1 304 ? 10.632 -7.252 -18.494 1.00 93.50 304 MET A N 1
ATOM 2406 C CA . MET A 1 304 ? 9.978 -6.085 -17.904 1.00 93.50 304 MET A CA 1
ATOM 2407 C C . MET A 1 304 ? 8.957 -6.467 -16.836 1.00 93.50 304 MET A C 1
ATOM 2409 O O . MET A 1 304 ? 8.263 -7.480 -16.938 1.00 93.50 304 MET A O 1
ATOM 2413 N N . ARG A 1 305 ? 8.798 -5.597 -15.835 1.00 89.81 305 ARG A N 1
ATOM 2414 C CA . ARG A 1 305 ? 7.741 -5.695 -14.821 1.00 89.81 305 ARG A CA 1
ATOM 2415 C C . ARG A 1 305 ? 6.833 -4.480 -14.839 1.00 89.81 305 ARG A C 1
ATOM 2417 O O . ARG A 1 305 ? 7.331 -3.359 -14.957 1.00 89.81 305 ARG A O 1
ATOM 2424 N N . PRO A 1 306 ? 5.513 -4.673 -14.693 1.00 88.81 306 PRO A N 1
ATOM 2425 C CA . PRO A 1 306 ? 4.605 -3.553 -14.585 1.00 88.81 306 PRO A CA 1
ATOM 2426 C C . PRO A 1 306 ? 4.781 -2.841 -13.242 1.00 88.81 306 PRO A C 1
ATOM 2428 O O . PRO A 1 306 ? 5.117 -3.469 -12.238 1.00 88.81 306 PRO A O 1
ATOM 2431 N N . THR A 1 307 ? 4.462 -1.549 -13.207 1.00 82.88 307 THR A N 1
ATOM 2432 C CA . THR A 1 307 ? 4.380 -0.764 -11.975 1.00 82.88 307 THR A CA 1
ATOM 2433 C C . THR A 1 307 ? 3.285 -1.314 -11.086 1.00 82.88 307 THR A C 1
ATOM 2435 O O . THR A 1 307 ? 2.106 -0.996 -11.230 1.00 82.88 307 THR A O 1
ATOM 2438 N N . THR A 1 308 ? 3.688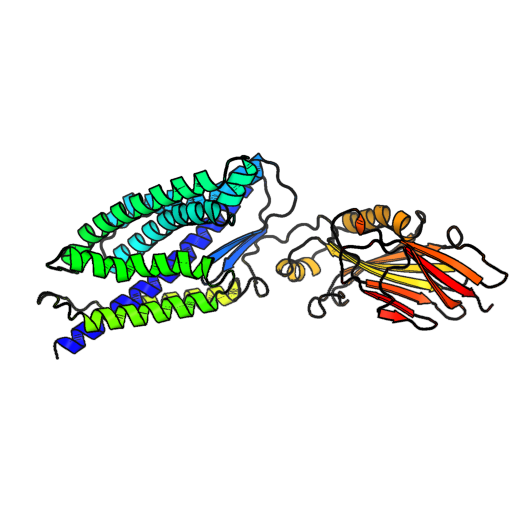 -2.163 -10.152 1.00 77.19 308 THR A N 1
ATOM 2439 C CA . THR A 1 308 ? 2.773 -2.846 -9.256 1.00 77.19 308 THR A CA 1
ATOM 2440 C C . THR A 1 308 ? 3.435 -3.122 -7.915 1.00 77.19 308 THR A C 1
ATOM 2442 O O . THR A 1 308 ? 4.660 -3.177 -7.798 1.00 77.19 308 THR A O 1
ATOM 2445 N N . ARG A 1 309 ? 2.628 -3.262 -6.861 1.00 73.19 309 ARG A N 1
ATOM 2446 C CA . ARG A 1 309 ? 3.148 -3.733 -5.574 1.00 73.19 309 ARG A CA 1
ATOM 2447 C C . ARG A 1 309 ? 3.450 -5.215 -5.672 1.00 73.19 309 ARG A C 1
ATOM 2449 O O . ARG A 1 309 ? 2.744 -5.946 -6.358 1.00 73.19 309 ARG A O 1
ATOM 2456 N N . TYR A 1 310 ? 4.437 -5.649 -4.899 1.00 71.69 310 TYR A N 1
ATOM 2457 C CA . TYR A 1 310 ? 4.861 -7.042 -4.840 1.00 71.69 310 TYR A CA 1
ATOM 2458 C C . TYR A 1 310 ? 3.689 -8.028 -4.716 1.00 71.69 310 TYR A C 1
ATOM 2460 O O . TYR A 1 310 ? 3.539 -8.927 -5.537 1.00 71.69 310 TYR A O 1
ATOM 2468 N N . LEU A 1 311 ? 2.783 -7.776 -3.768 1.00 72.50 311 LEU A N 1
ATOM 2469 C CA . LEU A 1 311 ? 1.635 -8.644 -3.503 1.00 72.50 311 LEU A CA 1
ATOM 2470 C C . LEU A 1 311 ? 0.662 -8.799 -4.693 1.00 72.50 311 LEU A C 1
ATOM 2472 O O . LEU A 1 311 ? -0.136 -9.733 -4.731 1.00 72.50 311 LEU A O 1
ATOM 2476 N N . PHE A 1 312 ? 0.709 -7.893 -5.676 1.00 79.06 312 PHE A N 1
ATOM 2477 C CA . PHE A 1 312 ? -0.066 -8.007 -6.912 1.00 79.06 312 PHE A CA 1
ATOM 2478 C C . PHE A 1 312 ? 0.662 -8.776 -7.993 1.00 79.06 312 PHE A C 1
ATOM 2480 O O . PHE A 1 312 ? -0.010 -9.398 -8.810 1.00 79.06 312 PHE A O 1
ATOM 2487 N N . TRP A 1 313 ? 1.995 -8.748 -8.007 1.00 84.00 313 TRP A N 1
ATOM 2488 C CA . TRP A 1 313 ? 2.777 -9.392 -9.055 1.00 84.00 313 TRP A CA 1
ATOM 2489 C C . TRP A 1 313 ? 2.463 -10.886 -9.151 1.00 84.00 313 TRP A C 1
ATOM 2491 O O . TRP A 1 313 ? 2.163 -11.375 -10.236 1.00 84.00 313 TRP A O 1
ATOM 2501 N N . GLU A 1 314 ? 2.380 -11.577 -8.013 1.00 79.94 314 GLU A N 1
ATOM 2502 C CA . GLU A 1 314 ? 2.019 -13.000 -7.964 1.00 79.94 314 GLU A CA 1
ATOM 2503 C C . GLU A 1 314 ? 0.668 -13.314 -8.622 1.00 79.94 314 GLU A C 1
ATOM 2505 O O . GLU A 1 314 ? 0.495 -14.376 -9.213 1.00 79.94 314 GLU A O 1
ATOM 2510 N N . LYS A 1 315 ? -0.293 -12.384 -8.567 1.00 79.25 315 LYS A N 1
ATOM 2511 C CA . LYS A 1 315 ? -1.598 -12.539 -9.227 1.00 79.25 315 LYS A CA 1
ATOM 2512 C C . LYS A 1 315 ? -1.578 -12.054 -10.678 1.00 79.25 315 LYS A C 1
ATOM 2514 O O . LYS A 1 315 ? -2.273 -12.622 -11.513 1.00 79.25 315 LYS A O 1
ATOM 2519 N N . MET A 1 316 ? -0.803 -11.013 -10.978 1.00 84.06 316 MET A N 1
ATOM 2520 C CA . MET A 1 316 ? -0.694 -10.405 -12.307 1.00 84.06 316 MET A CA 1
ATOM 2521 C C . MET A 1 316 ? 0.085 -11.270 -13.289 1.00 84.06 316 MET A C 1
ATOM 2523 O O . MET A 1 316 ? -0.308 -11.354 -14.448 1.00 84.06 316 MET A O 1
ATOM 2527 N N . LYS A 1 317 ? 1.150 -11.941 -12.838 1.00 87.50 317 LYS A N 1
ATOM 2528 C CA . LYS A 1 317 ? 2.049 -12.709 -13.710 1.00 87.50 317 LYS A CA 1
ATOM 2529 C C . LYS A 1 317 ? 1.378 -13.876 -14.431 1.00 87.50 317 LYS A C 1
ATOM 2531 O O . LYS A 1 317 ? 1.939 -14.394 -15.373 1.00 87.50 317 LYS A O 1
ATOM 2536 N N . HIS A 1 318 ? 0.184 -14.284 -14.005 1.00 85.94 318 HIS A N 1
ATOM 2537 C CA . HIS A 1 318 ? -0.608 -15.323 -14.669 1.00 85.94 318 HIS A CA 1
ATOM 2538 C C . HIS A 1 318 ? -1.722 -14.763 -15.565 1.00 85.94 318 HIS A C 1
ATOM 2540 O O . HIS A 1 318 ? -2.494 -15.526 -16.144 1.00 85.94 318 HIS A O 1
ATOM 2546 N N . GLN A 1 319 ? -1.862 -13.439 -15.647 1.00 87.56 319 GLN A N 1
ATOM 2547 C CA . GLN A 1 319 ? -2.849 -12.789 -16.502 1.00 87.56 319 GLN A CA 1
ATOM 2548 C C . GLN A 1 319 ? -2.260 -12.445 -17.867 1.00 87.56 319 GLN A C 1
ATOM 2550 O O . GLN A 1 319 ? -1.072 -12.122 -17.933 1.00 87.56 319 GLN A O 1
ATOM 2555 N N . PRO A 1 320 ? -3.091 -12.433 -18.930 1.00 92.19 320 PRO A N 1
ATOM 2556 C CA . PRO A 1 320 ? -2.671 -11.956 -20.238 1.00 92.19 320 PRO A CA 1
ATOM 2557 C C . PRO A 1 320 ? -2.076 -10.542 -20.136 1.00 92.19 320 PRO A C 1
ATOM 2559 O O . PRO A 1 320 ? -2.762 -9.637 -19.649 1.00 92.19 320 PRO A O 1
ATOM 2562 N N . PRO A 1 321 ? -0.824 -10.336 -20.571 1.00 93.19 321 PRO A N 1
ATOM 2563 C CA . PRO A 1 321 ? -0.171 -9.037 -20.489 1.00 93.19 321 PRO A CA 1
ATOM 2564 C C . PRO A 1 321 ? -0.774 -8.034 -21.470 1.00 93.19 321 PRO A C 1
ATOM 2566 O O . PRO A 1 321 ? -1.161 -8.371 -22.593 1.00 93.19 321 PRO A O 1
ATOM 2569 N N . ASN A 1 322 ? -0.767 -6.761 -21.083 1.00 94.44 322 ASN A N 1
ATOM 2570 C CA . ASN A 1 322 ? -1.039 -5.664 -21.996 1.00 94.44 322 ASN A CA 1
ATOM 2571 C C . ASN A 1 322 ? 0.235 -5.319 -22.782 1.00 94.44 322 ASN A C 1
ATOM 2573 O O . ASN A 1 322 ? 0.965 -4.380 -22.453 1.00 94.44 322 ASN A O 1
ATOM 2577 N N . TRP A 1 323 ? 0.496 -6.087 -23.844 1.00 96.38 323 TRP A N 1
ATOM 2578 C CA . TRP A 1 323 ? 1.699 -5.956 -24.674 1.00 96.38 323 TRP A CA 1
ATOM 2579 C C . TRP A 1 323 ? 1.945 -4.552 -25.229 1.00 96.38 323 TRP A C 1
ATOM 2581 O O . TRP A 1 323 ? 3.099 -4.213 -25.478 1.00 96.38 323 TRP A O 1
ATOM 2591 N N . GLN A 1 324 ? 0.905 -3.731 -25.396 1.00 96.50 324 GLN A N 1
ATOM 2592 C CA . GLN A 1 324 ? 1.050 -2.364 -25.892 1.00 96.50 324 GLN A CA 1
ATOM 2593 C C . GLN A 1 324 ? 1.947 -1.522 -24.979 1.00 96.50 324 GLN A C 1
ATOM 2595 O O . GLN A 1 324 ? 2.782 -0.774 -25.468 1.00 96.50 324 GLN A O 1
ATOM 2600 N N . ILE A 1 325 ? 1.840 -1.688 -23.659 1.00 93.81 325 ILE A N 1
ATOM 2601 C CA . ILE A 1 325 ? 2.633 -0.920 -22.687 1.00 93.81 325 ILE A CA 1
ATOM 2602 C C . ILE A 1 325 ? 4.116 -1.239 -22.823 1.00 93.81 325 ILE A C 1
ATOM 2604 O O . ILE A 1 325 ? 4.952 -0.339 -22.819 1.00 93.81 325 ILE A O 1
ATOM 2608 N N . TYR A 1 326 ? 4.432 -2.521 -22.960 1.00 95.25 326 TYR A N 1
ATOM 2609 C CA . TYR A 1 326 ? 5.799 -3.009 -23.085 1.00 95.25 326 TYR A CA 1
ATOM 2610 C C . TYR A 1 326 ? 6.404 -2.656 -24.443 1.00 95.25 326 TYR A C 1
ATOM 2612 O O . TYR A 1 326 ? 7.554 -2.239 -24.513 1.00 95.25 326 TYR A O 1
ATOM 2620 N N . THR A 1 327 ? 5.624 -2.756 -25.521 1.00 96.69 327 THR A N 1
ATOM 2621 C CA . THR A 1 327 ? 6.073 -2.327 -26.849 1.00 96.69 327 THR A CA 1
ATOM 2622 C C . THR A 1 327 ? 6.300 -0.815 -26.894 1.00 96.69 327 THR A C 1
ATOM 2624 O O . THR A 1 327 ? 7.385 -0.401 -27.278 1.00 96.69 327 THR A O 1
ATOM 2627 N N . SER A 1 328 ? 5.378 0.011 -26.388 1.00 94.94 328 SER A N 1
ATOM 2628 C CA . SER A 1 328 ? 5.579 1.469 -26.325 1.00 94.94 328 SER A CA 1
ATOM 2629 C C . SER A 1 328 ? 6.737 1.877 -25.413 1.00 94.94 328 SER A C 1
ATOM 2631 O O . SER A 1 328 ? 7.422 2.870 -25.672 1.00 94.94 328 SER A O 1
ATOM 2633 N N . PHE A 1 329 ? 6.987 1.110 -24.349 1.00 93.31 329 PHE A N 1
ATOM 2634 C CA . PHE A 1 329 ? 8.174 1.280 -23.521 1.00 93.31 329 PHE A CA 1
ATOM 2635 C C . PHE A 1 329 ? 9.458 1.032 -24.324 1.00 93.31 329 PHE A C 1
ATOM 2637 O O . PHE A 1 329 ? 10.365 1.858 -24.262 1.00 93.31 329 PHE A O 1
ATOM 2644 N N . ILE A 1 330 ? 9.527 -0.043 -25.112 1.00 95.19 330 ILE A N 1
ATOM 2645 C CA . ILE A 1 330 ? 10.674 -0.330 -25.986 1.00 95.19 330 ILE A CA 1
ATOM 2646 C C . ILE A 1 330 ? 10.829 0.747 -27.063 1.00 95.19 330 ILE A C 1
ATOM 2648 O O . ILE A 1 330 ? 11.911 1.306 -27.188 1.00 95.19 330 ILE A O 1
ATOM 2652 N N . GLU A 1 331 ? 9.758 1.110 -27.772 1.00 95.19 331 GLU A N 1
ATOM 2653 C CA . GLU A 1 331 ? 9.767 2.155 -28.813 1.00 95.19 331 GLU A CA 1
ATOM 2654 C C . GLU A 1 331 ? 10.334 3.484 -28.303 1.00 95.19 331 GLU A C 1
ATOM 2656 O O . GLU A 1 331 ? 11.059 4.175 -29.012 1.00 95.19 331 GLU A O 1
ATOM 2661 N N . THR A 1 332 ? 10.018 3.836 -27.056 1.00 92.38 332 THR A N 1
ATOM 2662 C CA . THR A 1 332 ? 10.491 5.078 -26.436 1.00 92.38 332 THR A CA 1
ATOM 2663 C C . THR A 1 332 ? 11.956 4.993 -26.009 1.00 92.38 332 THR A C 1
ATOM 2665 O O . THR A 1 332 ? 12.669 5.991 -26.081 1.00 92.38 332 THR A O 1
ATOM 2668 N N . ASN A 1 333 ? 12.395 3.837 -25.505 1.00 91.62 333 ASN A N 1
ATOM 2669 C CA . ASN A 1 333 ? 13.663 3.724 -24.785 1.00 91.62 333 ASN A CA 1
ATOM 2670 C C . ASN A 1 333 ? 14.788 3.077 -25.595 1.00 91.62 333 ASN A C 1
ATOM 2672 O O . ASN A 1 333 ? 15.947 3.356 -25.316 1.00 91.62 333 ASN A O 1
ATOM 2676 N N . LEU A 1 334 ? 14.487 2.267 -26.610 1.00 93.94 334 LEU A N 1
ATOM 2677 C CA . LEU A 1 334 ? 15.495 1.646 -27.471 1.00 93.94 334 LEU A CA 1
ATOM 2678 C C . LEU A 1 334 ? 16.348 2.675 -28.245 1.00 93.94 334 LEU A C 1
ATOM 2680 O O . LEU A 1 334 ? 17.571 2.521 -28.241 1.00 93.94 334 LEU A O 1
ATOM 2684 N N . PRO A 1 335 ? 15.779 3.766 -28.807 1.00 93.69 335 PRO A N 1
ATOM 2685 C CA . PRO A 1 335 ? 16.586 4.807 -29.444 1.00 93.69 335 PRO A CA 1
ATOM 2686 C C . PRO A 1 335 ? 17.511 5.525 -28.465 1.00 93.69 335 PRO A C 1
ATOM 2688 O O . PRO A 1 335 ? 18.574 5.990 -28.854 1.00 93.69 335 PRO A O 1
ATOM 2691 N N . ILE A 1 336 ? 17.126 5.606 -27.191 1.00 90.38 336 ILE A N 1
ATOM 2692 C CA . ILE A 1 336 ? 17.981 6.169 -26.145 1.00 90.38 336 ILE A CA 1
ATOM 2693 C C . ILE A 1 336 ? 19.066 5.153 -25.779 1.00 90.38 336 ILE A C 1
ATOM 2695 O O . ILE A 1 336 ? 20.226 5.527 -25.692 1.00 90.38 336 ILE A O 1
ATOM 2699 N N . LEU A 1 337 ? 18.694 3.879 -25.607 1.00 90.56 337 LEU A N 1
ATOM 2700 C CA . LEU A 1 337 ? 19.594 2.802 -25.202 1.00 90.56 337 LEU A CA 1
ATOM 2701 C C . LEU A 1 337 ? 20.743 2.602 -26.188 1.00 90.56 337 LEU A C 1
ATOM 2703 O O . LEU A 1 337 ? 21.879 2.488 -25.746 1.00 90.56 337 LEU A O 1
ATOM 2707 N N . LEU A 1 338 ? 20.438 2.529 -27.487 1.00 92.50 338 LEU A N 1
ATOM 2708 C CA . LEU A 1 338 ? 21.393 2.126 -28.525 1.00 92.50 338 LEU A CA 1
ATOM 2709 C C . LEU A 1 338 ? 21.528 3.119 -29.682 1.00 92.50 338 LEU A C 1
ATOM 2711 O O . LEU A 1 338 ? 22.336 2.883 -30.569 1.00 92.50 338 LEU A O 1
ATOM 2715 N N . GLY A 1 339 ? 20.728 4.187 -29.742 1.00 92.88 339 GLY A N 1
ATOM 2716 C CA . GLY A 1 339 ? 20.693 5.066 -30.919 1.00 92.88 339 GLY A CA 1
ATOM 2717 C C . GLY A 1 339 ? 19.940 4.482 -32.122 1.00 92.88 339 GLY A C 1
ATOM 2718 O O . GLY A 1 339 ? 20.008 5.048 -33.210 1.00 92.88 339 GLY A O 1
ATOM 2719 N N . ILE A 1 340 ? 19.213 3.369 -31.951 1.00 93.31 340 ILE A N 1
ATOM 2720 C CA . ILE A 1 340 ? 18.523 2.646 -33.033 1.00 93.31 340 ILE A CA 1
ATOM 2721 C C . ILE A 1 340 ? 17.006 2.722 -32.857 1.00 93.31 340 ILE A C 1
ATOM 2723 O O . ILE A 1 340 ? 16.484 2.541 -31.759 1.00 93.31 340 ILE A O 1
ATOM 2727 N N . SER A 1 341 ? 16.287 2.963 -33.956 1.00 94.50 341 SER A N 1
ATOM 2728 C CA . SER A 1 341 ? 14.814 2.910 -33.997 1.00 94.50 341 SER A CA 1
ATOM 2729 C C . SER A 1 341 ? 14.261 1.790 -34.878 1.00 94.50 341 SER A C 1
ATOM 2731 O O . SER A 1 341 ? 13.082 1.471 -34.752 1.00 94.50 341 SER A O 1
ATOM 2733 N N . ASP A 1 342 ? 15.080 1.209 -35.759 1.00 96.06 342 ASP A N 1
ATOM 2734 C CA . ASP A 1 342 ? 14.674 0.094 -36.613 1.00 96.06 342 ASP A CA 1
ATOM 2735 C C . ASP A 1 342 ? 14.964 -1.235 -35.912 1.00 96.06 342 ASP A C 1
ATOM 2737 O O . ASP A 1 342 ? 16.089 -1.502 -35.492 1.00 96.06 342 ASP A O 1
ATOM 2741 N N . TYR A 1 343 ? 13.928 -2.041 -35.718 1.00 96.69 343 TYR A N 1
ATOM 2742 C CA . TYR A 1 343 ? 14.023 -3.316 -35.021 1.00 96.69 343 TYR A CA 1
ATOM 2743 C C . TYR A 1 343 ? 12.863 -4.223 -35.411 1.00 96.69 343 TYR A C 1
ATOM 2745 O O . TYR A 1 343 ? 11.776 -3.774 -35.789 1.00 96.69 343 TYR A O 1
ATOM 2753 N N . LYS A 1 344 ? 13.060 -5.529 -35.239 1.00 97.50 344 LYS A N 1
ATOM 2754 C CA . LYS A 1 344 ? 12.015 -6.532 -35.440 1.00 97.50 344 LYS A CA 1
ATOM 2755 C C . LYS A 1 344 ? 11.713 -7.245 -34.131 1.00 97.50 344 LYS A C 1
ATOM 2757 O O . LYS A 1 344 ? 12.593 -7.841 -33.527 1.00 97.50 344 LYS A O 1
ATOM 2762 N N . ILE A 1 345 ? 10.452 -7.241 -33.701 1.00 97.94 345 ILE A N 1
ATOM 2763 C CA . ILE A 1 345 ? 10.029 -8.079 -32.569 1.00 97.94 345 ILE A CA 1
ATOM 2764 C C . ILE A 1 345 ? 9.966 -9.534 -33.045 1.00 97.94 345 ILE A C 1
ATOM 2766 O O . ILE A 1 345 ? 9.150 -9.861 -33.908 1.00 97.94 345 ILE A O 1
ATOM 2770 N N . ILE A 1 346 ? 10.803 -10.398 -32.472 1.00 97.88 346 ILE A N 1
ATOM 2771 C CA . ILE A 1 346 ? 10.807 -11.840 -32.751 1.00 97.88 346 ILE A CA 1
ATOM 2772 C C . ILE A 1 346 ? 9.791 -12.546 -31.855 1.00 97.88 346 ILE A C 1
ATOM 2774 O O . ILE A 1 346 ? 9.041 -13.405 -32.316 1.00 97.88 346 ILE A O 1
ATOM 2778 N N . GLU A 1 347 ? 9.761 -12.185 -30.570 1.00 97.62 347 GLU A N 1
ATOM 2779 C CA . GLU A 1 347 ? 9.024 -12.943 -29.563 1.00 97.62 347 GLU A CA 1
ATOM 2780 C C . GLU A 1 347 ? 8.406 -12.035 -28.493 1.00 97.62 347 GLU A C 1
ATOM 2782 O O . GLU A 1 347 ? 8.972 -11.007 -28.113 1.00 97.62 347 GLU A O 1
ATOM 2787 N N . LYS A 1 348 ? 7.234 -12.437 -27.988 1.00 97.75 348 LYS A N 1
ATOM 2788 C CA . LYS A 1 348 ? 6.586 -11.869 -26.801 1.00 97.75 348 LYS A CA 1
ATOM 2789 C C . LYS A 1 348 ? 6.163 -13.022 -25.897 1.00 97.75 348 LYS A C 1
ATOM 2791 O O . LYS A 1 348 ? 5.285 -13.796 -26.277 1.00 97.75 348 LYS A O 1
ATOM 2796 N N . VAL A 1 349 ? 6.780 -13.145 -24.724 1.00 96.31 349 VAL A N 1
ATOM 2797 C CA . VAL A 1 349 ? 6.583 -14.286 -23.816 1.00 96.31 349 VAL A CA 1
ATOM 2798 C C . VAL A 1 349 ? 6.239 -13.818 -22.417 1.00 96.31 349 VAL A C 1
ATOM 2800 O O . VAL A 1 349 ? 6.886 -12.936 -21.851 1.00 96.31 349 VAL A O 1
ATOM 2803 N N . ASP A 1 350 ? 5.222 -14.449 -21.841 1.00 93.75 350 ASP A N 1
ATOM 2804 C CA . ASP A 1 350 ? 4.986 -14.382 -20.408 1.00 93.75 350 ASP A CA 1
ATOM 2805 C C . ASP A 1 350 ? 5.955 -15.324 -19.680 1.00 93.75 350 ASP A C 1
ATOM 2807 O O . ASP A 1 350 ? 5.707 -16.524 -19.544 1.00 93.75 350 ASP A O 1
ATOM 2811 N N . ASP A 1 351 ? 7.106 -14.794 -19.279 1.00 92.62 351 ASP A N 1
ATOM 2812 C CA . ASP A 1 351 ? 8.163 -15.572 -18.655 1.00 92.62 351 ASP A CA 1
ATOM 2813 C C . ASP A 1 351 ? 7.962 -15.589 -17.143 1.00 92.62 351 ASP A C 1
ATOM 2815 O O . ASP A 1 351 ? 8.495 -14.751 -16.427 1.00 92.62 351 ASP A O 1
ATOM 2819 N N . VAL A 1 352 ? 7.185 -16.547 -16.640 1.00 89.00 352 VAL A N 1
ATOM 2820 C CA . VAL A 1 352 ? 6.840 -16.653 -15.210 1.00 89.00 352 VAL A CA 1
ATOM 2821 C C . VAL A 1 352 ? 7.973 -17.182 -14.318 1.00 89.00 352 VAL A C 1
ATOM 2823 O O . VAL A 1 352 ? 7.826 -17.178 -13.093 1.00 89.00 352 VAL A O 1
ATOM 2826 N N . ILE A 1 353 ? 9.084 -17.651 -14.899 1.00 89.62 353 ILE A N 1
ATOM 2827 C CA . ILE A 1 353 ? 10.181 -18.304 -14.166 1.00 89.62 353 ILE A CA 1
ATOM 2828 C C . ILE A 1 353 ? 11.443 -17.456 -14.081 1.00 89.62 353 ILE A C 1
ATOM 2830 O O . ILE A 1 353 ? 12.216 -17.659 -13.140 1.00 89.62 353 ILE A O 1
ATOM 2834 N N . SER A 1 354 ? 11.648 -16.527 -15.017 1.00 86.94 354 SER A N 1
ATOM 2835 C CA . SER A 1 354 ? 12.867 -15.731 -15.059 1.00 86.94 354 SER A CA 1
ATOM 2836 C C . SER A 1 354 ? 13.080 -14.973 -13.748 1.00 86.94 354 SER A C 1
ATOM 2838 O O . SER A 1 354 ? 12.153 -14.312 -13.254 1.00 86.94 354 SER A O 1
ATOM 2840 N N . PRO A 1 355 ? 14.282 -15.078 -13.153 1.00 81.25 355 PRO A N 1
ATOM 2841 C CA . PRO A 1 355 ? 14.622 -14.308 -11.974 1.00 81.25 355 PRO A CA 1
ATOM 2842 C C . PRO A 1 355 ? 14.711 -12.828 -12.345 1.00 81.25 355 PRO A C 1
ATOM 2844 O O . PRO A 1 355 ? 15.165 -12.454 -13.428 1.00 81.25 355 PRO A O 1
ATOM 2847 N N . PHE A 1 356 ? 14.285 -11.980 -11.420 1.00 80.06 356 PHE A N 1
ATOM 2848 C CA . PHE A 1 356 ? 14.455 -10.538 -11.519 1.00 80.06 356 PHE A CA 1
ATOM 2849 C C . PHE A 1 356 ? 15.476 -10.118 -10.468 1.00 80.06 356 PHE A C 1
ATOM 2851 O O . PHE A 1 356 ? 15.473 -10.644 -9.354 1.00 80.06 356 PHE A O 1
ATOM 2858 N N . TYR A 1 357 ? 16.414 -9.262 -10.852 1.00 65.75 357 TYR A N 1
ATOM 2859 C CA . TYR A 1 357 ? 17.747 -9.246 -10.263 1.00 65.75 357 TYR A CA 1
ATOM 2860 C C . TYR A 1 357 ? 17.733 -8.803 -8.791 1.00 65.75 357 TYR A C 1
ATOM 2862 O O . TYR A 1 357 ? 18.361 -9.443 -7.951 1.00 65.75 357 TYR A O 1
ATOM 2870 N N . LEU A 1 358 ? 16.948 -7.784 -8.429 1.00 62.78 358 LEU A N 1
ATOM 2871 C CA . LEU A 1 358 ? 16.918 -7.305 -7.042 1.00 62.78 358 LEU A CA 1
ATOM 2872 C C . LEU A 1 358 ? 16.081 -8.176 -6.088 1.00 62.78 358 LEU A C 1
ATOM 2874 O O . LEU A 1 358 ? 16.022 -7.872 -4.894 1.00 62.78 358 LEU A O 1
ATOM 2878 N N . ARG A 1 359 ? 15.412 -9.237 -6.571 1.00 63.22 359 ARG A N 1
ATOM 2879 C CA . ARG A 1 359 ? 14.502 -10.064 -5.759 1.00 63.22 359 ARG A CA 1
ATOM 2880 C C . ARG A 1 359 ? 14.451 -11.511 -6.248 1.00 63.22 359 ARG A C 1
ATOM 2882 O O . ARG A 1 359 ? 13.501 -11.908 -6.914 1.00 63.22 359 ARG A O 1
ATOM 2889 N N . GLU A 1 360 ? 15.434 -12.320 -5.861 1.00 55.09 360 GLU A N 1
ATOM 2890 C CA . GLU A 1 360 ? 15.546 -13.736 -6.269 1.00 55.09 360 GLU A CA 1
ATOM 2891 C C . GLU A 1 360 ? 14.305 -14.596 -5.952 1.00 55.09 360 GLU A C 1
ATOM 2893 O O . GLU A 1 360 ? 14.017 -15.561 -6.664 1.00 55.09 360 GLU A O 1
ATOM 2898 N N . ASN A 1 361 ? 13.531 -14.233 -4.922 1.00 57.91 361 ASN A N 1
ATOM 2899 C CA . ASN A 1 361 ? 12.286 -14.925 -4.563 1.00 57.91 361 ASN A CA 1
ATOM 2900 C C . ASN A 1 361 ? 11.091 -14.541 -5.451 1.00 57.91 361 ASN A C 1
ATOM 2902 O O . ASN A 1 361 ? 10.072 -15.233 -5.453 1.00 57.91 361 ASN A O 1
ATOM 2906 N N . ASP A 1 362 ? 11.225 -13.478 -6.238 1.00 71.38 362 ASP A N 1
ATOM 2907 C CA . ASP A 1 362 ? 10.171 -12.944 -7.080 1.00 71.38 362 ASP A CA 1
ATOM 2908 C C . ASP A 1 362 ? 10.490 -13.356 -8.508 1.00 71.38 362 ASP A C 1
ATOM 2910 O O . ASP A 1 362 ? 11.237 -12.681 -9.215 1.00 71.38 362 ASP A O 1
ATOM 2914 N N . LYS A 1 363 ? 9.934 -14.482 -8.946 1.00 84.75 363 LYS A N 1
ATOM 2915 C CA . LYS A 1 363 ? 10.063 -14.930 -10.334 1.00 84.75 363 LYS A CA 1
ATOM 2916 C C . LYS A 1 363 ? 9.008 -14.276 -11.211 1.00 84.75 363 LYS A C 1
ATOM 2918 O O . LYS A 1 363 ? 7.896 -13.967 -10.771 1.00 84.75 363 LYS A O 1
ATOM 2923 N N . GLY A 1 364 ? 9.374 -14.064 -12.463 1.00 89.31 364 GLY A N 1
ATOM 2924 C CA . GLY A 1 364 ? 8.463 -13.655 -13.509 1.00 89.31 364 GLY A CA 1
ATOM 2925 C C . GLY A 1 364 ? 8.798 -12.295 -14.117 1.00 89.31 364 GLY A C 1
ATOM 2926 O O . GLY A 1 364 ? 9.122 -11.344 -13.393 1.00 89.31 364 GLY A O 1
ATOM 2927 N N . ALA A 1 365 ? 8.629 -12.189 -15.430 1.00 93.69 365 ALA A N 1
ATOM 2928 C CA . ALA A 1 365 ? 8.742 -10.981 -16.228 1.00 93.69 365 ALA A CA 1
ATOM 2929 C C . ALA A 1 365 ? 7.887 -11.089 -17.502 1.00 93.69 365 ALA A C 1
ATOM 2931 O O . ALA A 1 365 ? 7.540 -12.174 -17.960 1.00 93.69 365 ALA A O 1
ATOM 2932 N N . ARG A 1 366 ? 7.581 -9.947 -18.117 1.00 95.31 366 ARG A N 1
ATOM 2933 C CA . ARG A 1 366 ? 7.118 -9.907 -19.506 1.00 95.31 366 ARG A CA 1
ATOM 2934 C C . ARG A 1 366 ? 8.344 -9.769 -20.394 1.00 95.31 366 ARG A C 1
ATOM 2936 O O . ARG A 1 366 ? 9.031 -8.753 -20.302 1.00 95.31 366 ARG A O 1
ATOM 2943 N N . ARG A 1 367 ? 8.633 -10.781 -21.210 1.00 96.56 367 ARG A N 1
ATOM 2944 C CA . ARG A 1 367 ? 9.793 -10.794 -22.104 1.00 96.56 367 ARG A CA 1
ATOM 2945 C C . ARG A 1 367 ? 9.386 -10.360 -23.505 1.00 96.56 367 ARG A C 1
ATOM 2947 O O . ARG A 1 367 ? 8.437 -10.905 -24.068 1.00 96.56 367 ARG A O 1
ATOM 2954 N N . ILE A 1 368 ? 10.109 -9.400 -24.067 1.00 98.06 368 ILE A N 1
ATOM 2955 C CA . ILE A 1 368 ? 10.064 -9.091 -25.498 1.00 98.06 368 ILE A CA 1
ATOM 2956 C C . ILE A 1 368 ? 11.471 -9.259 -26.059 1.00 98.06 368 ILE A C 1
ATOM 2958 O O . ILE A 1 368 ? 12.405 -8.645 -25.549 1.00 98.06 368 ILE A O 1
ATOM 2962 N N . THR A 1 369 ? 11.584 -10.064 -27.111 1.00 98.06 369 THR A N 1
ATOM 2963 C CA . THR A 1 369 ? 12.844 -10.343 -27.803 1.00 98.06 369 THR A CA 1
ATOM 2964 C C . THR A 1 369 ? 12.866 -9.615 -29.138 1.00 98.06 369 THR A C 1
ATOM 2966 O O . THR A 1 369 ? 11.925 -9.734 -29.933 1.00 98.06 369 THR A O 1
ATOM 2969 N N . LEU A 1 370 ? 13.933 -8.860 -29.378 1.00 98.06 370 LEU A N 1
ATOM 2970 C CA . LEU A 1 370 ? 14.150 -8.064 -30.581 1.00 98.06 370 LEU A CA 1
ATOM 2971 C C . LEU A 1 370 ? 15.302 -8.628 -31.412 1.00 98.06 370 LEU A C 1
ATOM 2973 O O . LEU A 1 370 ? 16.249 -9.174 -30.851 1.00 98.06 370 LEU A O 1
ATOM 2977 N N . ASP A 1 371 ? 15.212 -8.433 -32.723 1.00 97.44 371 ASP A N 1
ATOM 2978 C CA . ASP A 1 371 ? 16.298 -8.555 -33.696 1.00 97.44 371 ASP A CA 1
ATOM 2979 C C . ASP A 1 371 ? 16.684 -7.161 -34.184 1.00 97.44 371 ASP A C 1
ATOM 2981 O O . ASP A 1 371 ? 15.793 -6.385 -34.564 1.00 97.44 371 ASP A O 1
ATOM 2985 N N . ILE A 1 372 ? 17.974 -6.835 -34.163 1.00 96.44 372 ILE A N 1
ATOM 2986 C CA . ILE A 1 372 ? 18.486 -5.509 -34.523 1.00 96.44 372 ILE A CA 1
ATOM 2987 C C . ILE A 1 372 ? 19.829 -5.642 -35.245 1.00 96.44 372 ILE A C 1
ATOM 2989 O O . ILE A 1 372 ? 20.700 -6.363 -34.774 1.00 96.44 372 ILE A O 1
ATOM 2993 N N . SER A 1 373 ? 20.030 -4.892 -36.332 1.00 96.00 373 SER A N 1
ATOM 2994 C CA . SER A 1 373 ? 21.372 -4.658 -36.886 1.00 96.00 373 SER A CA 1
ATOM 2995 C C . SER A 1 373 ? 22.009 -3.456 -36.188 1.00 96.00 373 SER A C 1
ATOM 2997 O O . SER A 1 373 ? 21.415 -2.378 -36.118 1.00 96.00 373 SER A O 1
ATOM 2999 N N . LEU A 1 374 ? 23.224 -3.636 -35.670 1.00 94.38 374 LEU A N 1
ATOM 3000 C CA . LEU A 1 374 ? 23.997 -2.570 -35.035 1.00 94.38 374 LEU A CA 1
ATOM 3001 C C . LEU A 1 374 ? 24.859 -1.781 -36.038 1.00 94.38 374 LEU A C 1
ATOM 3003 O O . LEU A 1 374 ? 25.560 -0.854 -35.631 1.00 94.38 374 LEU A O 1
ATOM 3007 N N . ASP A 1 375 ? 24.792 -2.085 -37.339 1.00 92.75 375 ASP A N 1
ATOM 3008 C CA . ASP A 1 375 ? 25.659 -1.497 -38.374 1.00 92.75 375 ASP A CA 1
ATOM 3009 C C . ASP A 1 375 ? 25.626 0.038 -38.398 1.00 92.75 375 ASP A C 1
ATOM 3011 O O . ASP A 1 375 ? 26.614 0.690 -38.728 1.00 92.75 375 ASP A O 1
ATOM 3015 N N . THR A 1 376 ? 24.488 0.638 -38.039 1.00 91.19 376 THR A N 1
ATOM 3016 C CA . THR A 1 376 ? 24.309 2.096 -38.064 1.00 91.19 376 THR A CA 1
ATOM 3017 C C . THR A 1 376 ? 24.865 2.814 -36.837 1.00 91.19 376 THR A C 1
ATOM 3019 O O . THR A 1 376 ? 24.963 4.040 -36.855 1.00 91.19 376 THR A O 1
ATOM 3022 N N . VAL A 1 377 ? 25.179 2.089 -35.760 1.00 92.00 377 VAL A N 1
ATOM 3023 C CA . VAL A 1 377 ? 25.625 2.674 -34.478 1.00 92.00 377 VAL A CA 1
ATOM 3024 C C . VAL A 1 377 ? 27.001 2.194 -34.044 1.00 92.00 377 VAL A C 1
ATOM 3026 O O . VAL A 1 377 ? 27.635 2.823 -33.198 1.00 92.00 377 VAL A O 1
ATOM 3029 N N . VAL A 1 378 ? 27.486 1.112 -34.648 1.00 91.50 378 VAL A N 1
ATOM 3030 C CA . VAL A 1 378 ? 28.850 0.639 -34.470 1.00 91.50 378 VAL A CA 1
ATOM 3031 C C . VAL A 1 378 ? 29.816 1.564 -35.216 1.00 91.50 378 VAL A C 1
ATOM 3033 O O . VAL A 1 378 ? 29.718 1.790 -36.419 1.00 91.50 378 VAL A O 1
ATOM 3036 N N . GLN A 1 379 ? 30.794 2.089 -34.488 1.00 93.19 379 GLN A N 1
ATOM 3037 C CA . GLN A 1 379 ? 31.883 2.902 -35.007 1.00 93.19 379 GLN A CA 1
ATOM 3038 C C . GLN A 1 379 ? 33.120 2.029 -35.199 1.00 93.19 379 GLN A C 1
ATOM 3040 O O . GLN A 1 379 ? 33.651 1.465 -34.243 1.00 93.19 379 GLN A O 1
ATOM 3045 N N . LYS A 1 380 ? 33.609 1.939 -36.434 1.00 92.81 380 LYS A N 1
ATOM 3046 C CA . LYS A 1 380 ? 34.880 1.271 -36.726 1.00 92.81 380 LYS A CA 1
ATOM 3047 C C . LYS A 1 380 ? 36.044 2.113 -36.185 1.00 92.81 380 LYS A C 1
ATOM 3049 O O . LYS A 1 380 ? 36.168 3.279 -36.554 1.00 92.81 380 LYS A O 1
ATOM 3054 N N . ILE A 1 381 ? 36.877 1.529 -35.322 1.00 92.75 381 ILE A N 1
ATOM 3055 C CA . ILE A 1 381 ? 38.085 2.166 -34.768 1.00 92.75 381 ILE A CA 1
ATOM 3056 C C . ILE A 1 381 ? 39.296 1.839 -35.647 1.00 92.75 381 ILE A C 1
ATOM 3058 O O . ILE A 1 381 ? 40.021 2.741 -36.059 1.00 92.75 381 ILE A O 1
ATOM 3062 N N . ASP A 1 382 ? 39.484 0.559 -35.967 1.00 92.44 382 ASP A N 1
ATOM 3063 C CA . ASP A 1 382 ? 40.532 0.056 -36.862 1.00 92.44 382 ASP A CA 1
ATOM 3064 C C . ASP A 1 382 ? 40.014 -1.146 -37.675 1.00 92.44 382 ASP A C 1
ATOM 3066 O O . ASP A 1 382 ? 38.806 -1.356 -37.744 1.00 92.44 382 ASP A O 1
ATOM 3070 N N . GLU A 1 383 ? 40.887 -1.902 -38.354 1.00 88.75 383 GLU A N 1
ATOM 3071 C CA . GLU A 1 383 ? 40.486 -3.001 -39.245 1.00 88.75 383 GLU A CA 1
ATOM 3072 C C . GLU A 1 383 ? 39.541 -4.018 -38.594 1.00 88.75 383 GLU A C 1
ATOM 3074 O O . GLU A 1 383 ? 38.572 -4.397 -39.259 1.00 88.75 383 GLU A O 1
ATOM 3079 N N . ASN A 1 384 ? 39.773 -4.364 -37.321 1.00 89.62 384 ASN A N 1
ATOM 3080 C CA . ASN A 1 384 ? 39.056 -5.416 -36.592 1.00 89.62 384 ASN A CA 1
ATOM 3081 C C . ASN A 1 384 ? 38.413 -4.930 -35.283 1.00 89.62 384 ASN A C 1
ATOM 3083 O O . ASN A 1 384 ? 37.676 -5.690 -34.655 1.00 89.62 384 ASN A O 1
ATOM 3087 N N . THR A 1 385 ? 38.671 -3.689 -34.871 1.00 89.00 385 THR A N 1
ATOM 3088 C CA . THR A 1 385 ? 38.159 -3.108 -33.629 1.00 89.00 385 THR A CA 1
ATOM 3089 C C . THR A 1 385 ? 37.005 -2.158 -33.901 1.00 89.00 385 THR A C 1
ATOM 3091 O O . THR A 1 385 ? 37.077 -1.257 -34.745 1.00 89.00 385 THR A O 1
ATOM 3094 N N . TYR A 1 386 ? 35.946 -2.324 -33.124 1.00 91.56 386 TYR A N 1
ATOM 3095 C CA . TYR A 1 386 ? 34.706 -1.582 -33.244 1.00 91.56 386 TYR A CA 1
ATOM 3096 C C . TYR A 1 386 ? 34.249 -1.100 -31.871 1.00 91.56 386 TYR A C 1
ATOM 3098 O O . TYR A 1 386 ? 34.534 -1.736 -30.859 1.00 91.56 386 TYR A O 1
ATOM 3106 N N . ALA A 1 387 ? 33.522 0.013 -31.826 1.00 90.00 387 ALA A N 1
ATOM 3107 C CA . ALA A 1 387 ? 32.909 0.500 -30.601 1.00 90.00 387 ALA A CA 1
ATOM 3108 C C . ALA A 1 387 ? 31.446 0.871 -30.794 1.00 90.00 387 ALA A C 1
ATOM 3110 O O . ALA A 1 387 ? 31.067 1.411 -31.828 1.00 90.00 387 ALA A O 1
ATOM 3111 N N . PHE A 1 388 ? 30.632 0.635 -29.773 1.00 90.62 388 PHE A N 1
ATOM 3112 C CA . PHE A 1 388 ? 29.261 1.135 -29.715 1.00 90.62 388 PHE A CA 1
ATOM 3113 C C . PHE A 1 388 ? 28.920 1.575 -28.294 1.00 90.62 388 PHE A C 1
ATOM 3115 O O . PHE A 1 388 ? 29.550 1.152 -27.323 1.00 90.62 388 PHE A O 1
ATOM 3122 N N . GLU A 1 389 ? 27.946 2.467 -28.176 1.00 90.88 389 GLU A N 1
ATOM 3123 C CA . GLU A 1 389 ? 27.552 3.059 -26.901 1.00 90.88 389 GLU A CA 1
ATOM 3124 C C . GLU A 1 389 ? 26.203 2.505 -26.447 1.00 90.88 389 GLU A C 1
ATOM 3126 O O . GLU A 1 389 ? 25.257 2.411 -27.229 1.00 90.88 389 GLU A O 1
ATOM 3131 N N . ILE A 1 390 ? 26.119 2.160 -25.164 1.00 88.44 390 ILE A N 1
ATOM 3132 C CA . ILE A 1 390 ? 24.882 1.810 -24.477 1.00 88.44 390 ILE A CA 1
ATOM 3133 C C . ILE A 1 390 ? 24.593 2.888 -23.440 1.00 88.44 390 ILE A C 1
ATOM 3135 O O . ILE A 1 390 ? 25.406 3.136 -22.551 1.00 88.44 390 ILE A O 1
ATOM 3139 N N . THR A 1 391 ? 23.417 3.501 -23.513 1.00 86.25 391 THR A N 1
ATOM 3140 C CA . THR A 1 391 ? 22.995 4.538 -22.563 1.00 86.25 391 THR A CA 1
ATOM 3141 C C . THR A 1 391 ? 21.887 4.031 -21.646 1.00 86.25 391 THR A C 1
ATOM 3143 O O . THR A 1 391 ? 20.821 3.626 -22.105 1.00 86.25 391 THR A O 1
ATOM 3146 N N . ASP A 1 392 ? 22.084 4.112 -20.328 1.00 80.38 392 ASP A N 1
ATOM 3147 C CA . ASP A 1 392 ? 21.005 3.876 -19.365 1.00 80.38 392 ASP A CA 1
ATOM 3148 C C . ASP A 1 392 ? 19.937 4.983 -19.471 1.00 80.38 392 ASP A C 1
ATOM 3150 O O . ASP A 1 392 ? 20.116 6.119 -19.024 1.00 80.38 392 ASP A O 1
ATOM 3154 N N . PHE A 1 393 ? 18.800 4.643 -20.076 1.00 76.62 393 PHE A N 1
ATOM 3155 C CA . PHE A 1 393 ? 17.695 5.563 -20.338 1.00 76.62 393 PHE A CA 1
ATOM 3156 C C . PHE A 1 393 ? 16.829 5.874 -19.100 1.00 76.62 393 PHE A C 1
ATOM 3158 O O . PHE A 1 393 ? 15.943 6.734 -19.163 1.00 76.62 393 PHE A O 1
ATOM 3165 N N . TRP A 1 394 ? 17.049 5.211 -17.956 1.00 71.38 394 TRP A N 1
ATOM 3166 C CA . TRP A 1 394 ? 16.144 5.312 -16.804 1.00 71.38 394 TRP A CA 1
ATOM 3167 C C . TRP A 1 394 ? 16.335 6.540 -15.910 1.00 71.38 394 TRP A C 1
ATOM 3169 O O . TRP A 1 394 ? 15.417 6.877 -15.156 1.00 71.38 394 TRP A O 1
ATOM 3179 N N . CYS A 1 395 ? 17.431 7.292 -16.056 1.00 54.94 395 CYS A N 1
ATOM 3180 C CA . CYS A 1 395 ? 17.653 8.543 -15.316 1.00 54.94 395 CYS A CA 1
ATOM 3181 C C . CYS A 1 395 ? 16.621 9.651 -15.601 1.00 54.94 395 CYS A C 1
ATOM 3183 O O . CYS A 1 395 ? 16.643 10.691 -14.946 1.00 54.94 395 CYS A O 1
ATOM 3185 N N . VAL A 1 396 ? 15.699 9.441 -16.547 1.00 50.41 396 VAL A N 1
ATOM 3186 C CA . VAL A 1 396 ? 14.776 10.475 -17.033 1.00 50.41 396 VAL A CA 1
ATOM 3187 C C . VAL A 1 396 ? 13.333 10.317 -16.511 1.00 50.41 396 VAL A C 1
ATOM 3189 O O . VAL A 1 396 ? 12.616 11.316 -16.460 1.00 50.41 396 VAL A O 1
ATOM 3192 N N . LYS A 1 397 ? 12.852 9.114 -16.128 1.00 53.12 397 LYS A N 1
ATOM 3193 C CA . LYS A 1 397 ? 11.386 8.870 -15.976 1.00 53.12 397 LYS A CA 1
ATOM 3194 C C . LYS A 1 397 ? 10.877 8.004 -14.801 1.00 53.12 397 LYS A C 1
ATOM 3196 O O . LYS A 1 397 ? 9.701 7.648 -14.803 1.00 53.12 397 LYS A O 1
ATOM 3201 N N . GLY A 1 398 ? 11.660 7.737 -13.753 1.00 52.84 398 GLY A N 1
ATOM 3202 C CA . GLY A 1 398 ? 11.109 7.186 -12.495 1.00 52.84 398 GLY A CA 1
ATOM 3203 C C . GLY A 1 398 ? 10.773 5.684 -12.505 1.00 52.84 398 GLY A C 1
ATOM 3204 O O . GLY A 1 398 ? 9.709 5.276 -12.041 1.00 52.84 398 GLY A O 1
ATOM 3205 N N . GLY A 1 399 ? 11.711 4.875 -12.989 1.00 58.72 399 GLY A N 1
ATOM 3206 C CA . GLY A 1 399 ? 11.807 3.417 -12.836 1.00 58.72 399 GLY A CA 1
ATOM 3207 C C . GLY A 1 399 ? 13.292 3.037 -12.798 1.00 58.72 399 GLY A C 1
ATOM 3208 O O . GLY A 1 399 ? 14.121 3.924 -12.589 1.00 58.72 399 GLY A O 1
ATOM 3209 N N . TYR A 1 400 ? 13.646 1.760 -12.950 1.00 66.88 400 TYR A N 1
ATOM 3210 C CA . TYR A 1 400 ? 15.044 1.335 -12.817 1.00 66.88 400 TYR A CA 1
ATOM 3211 C C . TYR A 1 400 ? 15.426 0.192 -13.775 1.00 66.88 400 TYR A C 1
ATOM 3213 O O . TYR A 1 400 ? 14.721 -0.818 -13.878 1.00 66.88 400 TYR A O 1
ATOM 3221 N N . LEU A 1 401 ? 16.545 0.371 -14.491 1.00 74.38 401 LEU A N 1
ATOM 3222 C CA . LEU A 1 401 ? 17.260 -0.705 -15.182 1.00 74.38 401 LEU A CA 1
ATOM 3223 C C . LEU A 1 401 ? 17.956 -1.532 -14.110 1.00 74.38 401 LEU A C 1
ATOM 3225 O O . LEU A 1 401 ? 18.962 -1.096 -13.577 1.00 74.38 401 LEU A O 1
ATOM 3229 N N . GLU A 1 402 ? 17.416 -2.686 -13.746 1.00 77.88 402 GLU A N 1
ATOM 3230 C CA . GLU A 1 402 ? 17.976 -3.504 -12.667 1.00 77.88 402 GLU A CA 1
ATOM 3231 C C . GLU A 1 402 ? 19.297 -4.153 -13.073 1.00 77.88 402 GLU A C 1
ATOM 3233 O O . GLU A 1 402 ? 20.269 -4.131 -12.315 1.00 77.88 402 GLU A O 1
ATOM 3238 N N . LYS A 1 403 ? 19.313 -4.719 -14.280 1.00 84.38 403 LYS A N 1
ATOM 3239 C CA . LYS A 1 403 ? 20.447 -5.450 -14.828 1.00 84.38 403 LYS A CA 1
ATOM 3240 C C . LYS A 1 403 ? 20.590 -5.168 -16.317 1.00 84.38 403 LYS A C 1
ATOM 3242 O O . LYS A 1 403 ? 19.614 -5.274 -17.061 1.00 84.38 403 LYS A O 1
ATOM 3247 N N . LEU A 1 404 ? 21.813 -4.878 -16.744 1.00 85.56 404 LEU A N 1
ATOM 3248 C CA . LEU A 1 404 ? 22.227 -4.911 -18.142 1.00 85.56 404 LEU A CA 1
ATOM 3249 C C . LEU A 1 404 ? 23.270 -6.013 -18.299 1.00 85.56 404 LEU A C 1
ATOM 3251 O O . LEU A 1 404 ? 24.270 -6.024 -17.584 1.00 85.56 404 LEU A O 1
ATOM 3255 N N . GLN A 1 405 ? 23.022 -6.931 -19.219 1.00 88.50 405 GLN A N 1
ATOM 3256 C CA . GLN A 1 405 ? 23.946 -7.991 -19.587 1.00 88.50 405 GLN A CA 1
ATOM 3257 C C . GLN A 1 405 ? 24.252 -7.895 -21.077 1.00 88.50 405 GLN A C 1
ATOM 3259 O O . GLN A 1 405 ? 23.332 -7.763 -21.880 1.00 88.50 405 GLN A O 1
ATOM 3264 N N . VAL A 1 406 ? 25.528 -7.972 -21.441 1.00 86.69 406 VAL A N 1
ATOM 3265 C CA . VAL A 1 406 ? 25.966 -8.047 -22.835 1.00 86.69 406 VAL A CA 1
ATOM 3266 C C . VAL A 1 406 ? 26.797 -9.306 -23.003 1.00 86.69 406 VAL A C 1
ATOM 3268 O O . VAL A 1 406 ? 27.794 -9.481 -22.310 1.00 86.69 406 VAL A O 1
ATOM 3271 N N . ASN A 1 407 ? 26.353 -10.174 -23.902 1.00 89.62 407 ASN A N 1
ATOM 3272 C CA . ASN A 1 407 ? 27.002 -11.419 -24.269 1.00 89.62 407 ASN A CA 1
ATOM 3273 C C . ASN A 1 407 ? 27.501 -11.310 -25.712 1.00 89.62 407 ASN A C 1
ATOM 3275 O O . ASN A 1 407 ? 26.766 -10.851 -26.591 1.00 89.62 407 ASN A O 1
ATOM 3279 N N . LEU A 1 408 ? 28.717 -11.769 -25.965 1.00 86.81 408 LEU A N 1
ATOM 3280 C CA . LEU A 1 408 ? 29.285 -11.889 -27.302 1.00 86.81 408 LEU A CA 1
ATOM 3281 C C . LEU A 1 408 ? 29.336 -13.365 -27.692 1.00 86.81 408 LEU A C 1
ATOM 3283 O O . LEU A 1 408 ? 29.778 -14.205 -26.908 1.00 86.81 408 LEU A O 1
ATOM 3287 N N . ASN A 1 409 ? 28.850 -13.679 -28.891 1.00 85.38 409 ASN A N 1
ATOM 3288 C CA . ASN A 1 409 ? 28.919 -15.026 -29.448 1.00 85.38 409 ASN A CA 1
ATOM 3289 C C . ASN A 1 409 ? 30.247 -15.253 -30.195 1.00 85.38 409 ASN A C 1
ATOM 3291 O O . ASN A 1 409 ? 31.006 -14.317 -30.448 1.00 85.38 409 ASN A O 1
ATOM 3295 N N . GLU A 1 410 ? 30.522 -16.514 -30.547 1.00 76.69 410 GLU A N 1
ATOM 3296 C CA . GLU A 1 410 ? 31.785 -16.959 -31.153 1.00 76.69 410 GLU A CA 1
ATOM 3297 C C . GLU A 1 410 ? 32.246 -16.062 -32.320 1.00 76.69 410 GLU A C 1
ATOM 3299 O O . GLU A 1 410 ? 31.504 -15.819 -33.275 1.00 76.69 410 GLU A O 1
ATOM 3304 N N . GLY A 1 411 ? 33.496 -15.591 -32.241 1.00 74.75 411 GLY A N 1
ATOM 3305 C CA . GLY A 1 411 ? 34.125 -14.719 -33.240 1.00 74.75 411 GLY A CA 1
ATOM 3306 C C . GLY A 1 411 ? 34.126 -13.225 -32.895 1.00 74.75 411 GLY A C 1
ATOM 3307 O O . GLY A 1 411 ? 34.712 -12.445 -33.642 1.00 74.75 411 GLY A O 1
ATOM 3308 N N . ILE A 1 412 ? 33.516 -12.813 -31.777 1.00 81.81 412 ILE A N 1
ATOM 3309 C CA . ILE A 1 412 ? 33.607 -11.446 -31.247 1.00 81.81 412 ILE A CA 1
ATOM 3310 C C . ILE A 1 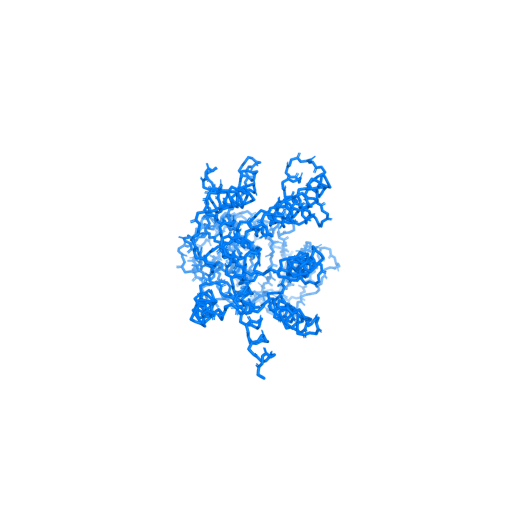412 ? 33.976 -11.512 -29.763 1.00 81.81 412 ILE A C 1
ATOM 3312 O O . ILE A 1 412 ? 33.391 -12.289 -29.014 1.00 81.81 412 ILE A O 1
ATOM 3316 N N . ARG A 1 413 ? 34.917 -10.673 -29.322 1.00 85.44 413 ARG A N 1
ATOM 3317 C CA . ARG A 1 413 ? 35.295 -10.554 -27.903 1.00 85.44 413 ARG A CA 1
ATOM 3318 C C . ARG A 1 413 ? 35.406 -9.106 -27.451 1.00 85.44 413 ARG A C 1
ATOM 3320 O O . ARG A 1 413 ? 35.661 -8.216 -28.264 1.00 85.44 413 ARG A O 1
ATOM 3327 N N . PHE A 1 414 ? 35.259 -8.872 -26.153 1.00 82.56 414 PHE A N 1
ATOM 3328 C CA . PHE A 1 414 ? 35.515 -7.564 -25.561 1.00 82.56 414 PHE A CA 1
ATOM 3329 C C . PHE A 1 414 ? 37.016 -7.298 -25.508 1.00 82.56 414 PHE A C 1
ATOM 3331 O O . PHE A 1 414 ? 37.784 -8.125 -25.019 1.00 82.56 414 PHE A O 1
ATOM 3338 N N . SER A 1 415 ? 37.437 -6.130 -25.992 1.00 82.12 415 SER A N 1
ATOM 3339 C CA . SER A 1 415 ? 38.804 -5.647 -25.788 1.00 82.12 415 SER A CA 1
ATOM 3340 C C . SER A 1 415 ? 38.902 -4.682 -24.619 1.00 82.12 415 SER A C 1
ATOM 3342 O O . SER A 1 415 ? 39.895 -4.712 -23.899 1.00 82.12 415 SER A O 1
ATOM 3344 N N . ASP A 1 416 ? 37.896 -3.819 -24.450 1.00 80.44 416 ASP A N 1
ATOM 3345 C CA . ASP A 1 416 ? 37.850 -2.809 -23.392 1.00 80.44 416 ASP A CA 1
ATOM 3346 C C . ASP A 1 416 ? 36.424 -2.245 -23.214 1.00 80.44 416 ASP A C 1
ATOM 3348 O O . ASP A 1 416 ? 35.536 -2.473 -24.044 1.00 80.44 416 ASP A O 1
ATOM 3352 N N . TYR A 1 417 ? 36.201 -1.472 -22.151 1.00 80.12 417 TYR A N 1
ATOM 3353 C CA . TYR A 1 417 ? 34.984 -0.687 -21.938 1.00 80.12 417 TYR A CA 1
ATOM 3354 C C . TYR A 1 417 ? 35.292 0.646 -21.244 1.00 80.12 417 TYR A C 1
ATOM 3356 O O . TYR A 1 417 ? 36.136 0.734 -20.357 1.00 80.12 417 TYR A O 1
ATOM 3364 N N . GLU A 1 418 ? 34.550 1.693 -21.600 1.00 78.88 418 GLU A N 1
ATOM 3365 C CA . GLU A 1 418 ? 34.701 3.035 -21.035 1.00 78.88 418 GLU A CA 1
ATOM 3366 C C . GLU A 1 418 ? 33.357 3.556 -20.505 1.00 78.88 418 GLU A C 1
ATOM 3368 O O . GLU A 1 418 ? 32.328 3.461 -21.173 1.00 78.88 418 GLU A O 1
ATOM 3373 N N . PHE A 1 419 ? 33.352 4.136 -19.301 1.00 68.31 419 PHE A N 1
ATOM 3374 C CA . PHE A 1 419 ? 32.172 4.800 -18.741 1.00 68.31 419 PHE A CA 1
ATOM 3375 C C . PHE A 1 419 ? 32.213 6.309 -18.946 1.00 68.31 419 PHE A C 1
ATOM 3377 O O . PHE A 1 419 ? 33.227 6.959 -18.683 1.00 68.31 419 PHE A O 1
ATOM 3384 N N . ILE A 1 420 ? 31.059 6.882 -19.284 1.00 69.94 420 ILE A N 1
ATOM 3385 C CA . ILE A 1 420 ? 30.881 8.325 -19.422 1.00 69.94 420 ILE A CA 1
ATOM 3386 C C . ILE A 1 420 ? 29.721 8.773 -18.507 1.00 69.94 420 ILE A C 1
ATOM 3388 O O . ILE A 1 420 ? 28.571 8.398 -18.755 1.00 69.94 420 ILE A O 1
ATOM 3392 N N . PRO A 1 421 ? 29.981 9.576 -17.449 1.00 60.19 421 PRO A N 1
ATOM 3393 C CA . PRO A 1 421 ? 31.291 10.054 -16.982 1.00 60.19 421 PRO A CA 1
ATOM 3394 C C . PRO A 1 421 ? 32.106 8.977 -16.230 1.00 60.19 421 PRO A C 1
ATOM 3396 O O . PRO A 1 421 ? 31.539 8.116 -15.558 1.00 60.19 421 PRO A O 1
ATOM 3399 N N . MET A 1 422 ? 33.442 9.098 -16.254 1.00 54.16 422 MET A N 1
ATOM 3400 C CA . MET A 1 422 ? 34.446 8.161 -15.690 1.00 54.16 422 MET A CA 1
ATOM 3401 C C . MET A 1 422 ? 34.304 7.800 -14.192 1.00 54.16 422 MET A C 1
ATOM 3403 O O . MET A 1 422 ? 35.059 6.979 -13.682 1.00 54.16 422 MET A O 1
ATOM 3407 N N . HIS A 1 423 ? 33.367 8.404 -13.457 1.00 52.59 423 HIS A N 1
ATOM 3408 C CA . HIS A 1 423 ? 33.134 8.138 -12.031 1.00 52.59 423 HIS A CA 1
ATOM 3409 C C . HIS A 1 423 ? 32.050 7.078 -11.764 1.00 52.59 423 HIS A C 1
ATOM 3411 O O . HIS A 1 423 ? 31.641 6.894 -10.616 1.00 52.59 423 HIS A O 1
ATOM 3417 N N . ALA A 1 424 ? 31.560 6.391 -12.799 1.00 58.56 424 ALA A N 1
ATOM 3418 C CA . ALA A 1 424 ? 30.622 5.288 -12.635 1.00 58.56 424 ALA A CA 1
ATOM 3419 C C . ALA A 1 424 ? 31.301 4.051 -12.013 1.00 58.56 424 ALA A C 1
ATOM 3421 O O . ALA A 1 424 ? 32.487 3.795 -12.201 1.00 58.56 424 ALA A O 1
ATOM 3422 N N . LYS A 1 425 ? 30.530 3.269 -11.252 1.00 62.53 425 LYS A N 1
ATOM 3423 C CA . LYS A 1 425 ? 30.984 2.000 -10.670 1.00 62.53 425 LYS A CA 1
ATOM 3424 C C . LYS A 1 425 ? 31.296 0.992 -11.791 1.00 62.53 425 LYS A C 1
ATOM 3426 O O . LYS A 1 425 ? 30.465 0.827 -12.684 1.00 62.53 425 LYS A O 1
ATOM 3431 N N . ASN A 1 426 ? 32.439 0.305 -11.690 1.00 65.94 426 ASN A N 1
ATOM 3432 C CA . ASN A 1 426 ? 32.840 -0.795 -12.582 1.00 65.94 426 ASN A CA 1
ATOM 3433 C C . ASN A 1 426 ? 31.741 -1.875 -12.715 1.00 65.94 426 ASN A C 1
ATOM 3435 O O . ASN A 1 426 ? 30.933 -2.012 -11.788 1.00 65.94 426 ASN A O 1
ATOM 3439 N N . PRO A 1 427 ? 31.707 -2.647 -13.827 1.00 66.50 427 PRO A N 1
ATOM 3440 C CA . PRO A 1 427 ? 30.859 -3.833 -13.951 1.00 66.50 427 PRO A CA 1
ATOM 3441 C C . PRO A 1 427 ? 31.014 -4.764 -12.756 1.00 66.50 427 PRO A C 1
ATOM 3443 O O . PRO A 1 427 ? 32.112 -4.947 -12.229 1.00 66.50 427 PRO A O 1
ATOM 3446 N N . ASP A 1 428 ? 29.901 -5.366 -12.343 1.00 72.31 428 ASP A N 1
ATOM 3447 C CA . ASP A 1 428 ? 29.900 -6.337 -11.252 1.00 72.31 428 ASP A CA 1
ATOM 3448 C C . ASP A 1 428 ? 30.495 -7.680 -11.724 1.00 72.31 428 ASP A C 1
ATOM 3450 O O . ASP A 1 428 ? 31.064 -8.417 -10.918 1.00 72.31 428 ASP A O 1
ATOM 3454 N N . ARG A 1 429 ? 30.447 -7.961 -13.038 1.00 77.94 429 ARG A N 1
ATOM 3455 C CA . ARG A 1 429 ? 31.182 -9.055 -13.693 1.00 77.94 429 ARG A CA 1
ATOM 3456 C C . ARG A 1 429 ? 31.635 -8.660 -15.103 1.00 77.94 429 ARG A C 1
ATOM 3458 O O . ARG A 1 429 ? 30.864 -8.058 -15.845 1.00 77.94 429 ARG A O 1
ATOM 3465 N N . TYR A 1 430 ? 32.867 -9.023 -15.454 1.00 79.19 430 TYR A N 1
ATOM 3466 C CA . TYR A 1 430 ? 33.475 -8.791 -16.764 1.00 79.19 430 TYR A CA 1
ATOM 3467 C C . TYR A 1 430 ? 34.393 -9.965 -17.123 1.00 79.19 430 TYR A C 1
ATOM 3469 O O . TYR A 1 430 ? 35.289 -10.298 -16.343 1.00 79.19 430 TYR A O 1
ATOM 3477 N N . ASP A 1 431 ? 34.176 -10.568 -18.286 1.00 84.62 431 ASP A N 1
ATOM 3478 C CA . ASP A 1 431 ? 35.120 -11.458 -18.960 1.00 84.62 431 ASP A CA 1
ATOM 3479 C C . ASP A 1 431 ? 35.142 -11.167 -20.475 1.00 84.62 431 ASP A C 1
ATOM 3481 O O . ASP A 1 431 ? 34.532 -10.206 -20.940 1.00 84.62 431 ASP A O 1
ATOM 3485 N N . GLU A 1 432 ? 35.896 -11.950 -21.251 1.00 81.88 432 GLU A N 1
ATOM 3486 C CA . GLU A 1 432 ? 36.082 -11.710 -22.692 1.00 81.88 432 GLU A CA 1
ATOM 3487 C C . GLU A 1 432 ? 34.778 -11.809 -23.511 1.00 81.88 432 GLU A C 1
ATOM 3489 O O . GLU A 1 432 ? 34.735 -11.302 -24.633 1.00 81.88 432 GLU A O 1
ATOM 3494 N N . HIS A 1 433 ? 33.717 -12.417 -22.964 1.00 85.19 433 HIS A N 1
ATOM 3495 C CA . HIS A 1 433 ? 32.459 -12.684 -23.672 1.00 85.19 433 HIS A CA 1
ATOM 3496 C C . HIS A 1 433 ? 31.215 -12.164 -22.942 1.00 85.19 433 HIS A C 1
ATOM 3498 O O . HIS A 1 433 ? 30.153 -12.079 -23.553 1.00 85.19 433 HIS A O 1
ATOM 3504 N N . GLU A 1 434 ? 31.308 -11.815 -21.660 1.00 86.94 434 GLU A N 1
ATOM 3505 C CA . GLU A 1 434 ? 30.176 -11.388 -20.841 1.00 86.94 434 GLU A CA 1
ATOM 3506 C C . GLU A 1 434 ? 30.512 -10.139 -20.021 1.00 86.94 434 GLU A C 1
ATOM 3508 O O . GLU A 1 434 ? 31.509 -10.079 -19.296 1.00 86.94 434 GLU A O 1
ATOM 3513 N N . ILE A 1 435 ? 29.607 -9.160 -20.059 1.00 85.50 435 ILE A N 1
ATOM 3514 C CA . ILE A 1 435 ? 29.622 -8.010 -19.152 1.00 85.50 435 ILE A CA 1
ATOM 3515 C C . ILE A 1 435 ? 28.272 -7.894 -18.463 1.00 85.50 435 ILE A C 1
ATOM 3517 O O . ILE A 1 435 ? 27.228 -7.900 -19.115 1.00 85.50 435 ILE A O 1
ATOM 3521 N N . ILE A 1 436 ? 28.294 -7.764 -17.135 1.00 84.94 436 ILE A N 1
ATOM 3522 C CA . ILE A 1 436 ? 27.104 -7.573 -16.309 1.00 84.94 436 ILE A CA 1
ATOM 3523 C C . ILE A 1 436 ? 27.247 -6.300 -15.482 1.00 84.94 436 ILE A C 1
ATOM 3525 O O . ILE A 1 436 ? 28.205 -6.121 -14.723 1.00 84.94 436 ILE A O 1
ATOM 3529 N N . TRP A 1 437 ? 26.217 -5.464 -15.565 1.00 82.88 437 TRP A N 1
ATOM 3530 C CA . TRP A 1 437 ? 26.020 -4.321 -14.688 1.00 82.88 437 TRP A CA 1
ATOM 3531 C C . TRP A 1 437 ? 24.726 -4.451 -13.908 1.00 82.88 437 TRP A C 1
ATOM 3533 O O . TRP A 1 437 ? 23.654 -4.650 -14.481 1.00 82.88 437 TRP A O 1
ATOM 3543 N N . GLU A 1 438 ? 24.829 -4.249 -12.602 1.00 81.06 438 GLU A N 1
ATOM 3544 C CA . GLU A 1 438 ? 23.714 -4.279 -11.672 1.00 81.06 438 GLU A CA 1
ATOM 3545 C C . GLU A 1 438 ? 23.494 -2.866 -11.123 1.00 81.06 438 GLU A C 1
ATOM 3547 O O . GLU A 1 438 ? 24.366 -2.263 -10.481 1.00 81.06 438 GLU A O 1
ATOM 3552 N N . ASN A 1 439 ? 22.325 -2.280 -11.391 1.00 72.25 439 ASN A N 1
ATOM 3553 C CA . ASN A 1 439 ? 22.033 -0.937 -10.907 1.00 72.25 439 ASN A CA 1
ATOM 3554 C C . ASN A 1 439 ? 21.435 -0.992 -9.498 1.00 72.25 439 ASN A C 1
ATOM 3556 O O . ASN A 1 439 ? 20.229 -1.147 -9.308 1.00 72.25 439 ASN A O 1
ATOM 3560 N N . ARG A 1 440 ? 22.305 -0.873 -8.490 1.00 67.94 440 ARG A N 1
ATOM 3561 C CA . ARG A 1 440 ? 21.893 -0.783 -7.081 1.00 67.94 440 ARG A CA 1
ATOM 3562 C C . ARG A 1 440 ? 21.646 0.655 -6.603 1.00 67.94 440 ARG A C 1
ATOM 3564 O O . ARG A 1 440 ? 21.024 0.817 -5.559 1.00 67.94 440 ARG A O 1
ATOM 3571 N N . ASP A 1 441 ? 22.091 1.669 -7.355 1.00 63.72 441 ASP A N 1
ATOM 3572 C CA . ASP A 1 441 ? 22.018 3.089 -6.976 1.00 63.72 441 ASP A CA 1
ATOM 3573 C C . ASP A 1 441 ? 21.324 3.932 -8.058 1.00 63.72 441 ASP A C 1
ATOM 3575 O O . ASP A 1 441 ? 21.842 4.126 -9.152 1.00 63.72 441 ASP A O 1
ATOM 3579 N N . SER A 1 442 ? 20.177 4.528 -7.726 1.00 58.84 442 SER A N 1
ATOM 3580 C CA . SER A 1 442 ? 19.297 5.255 -8.660 1.00 58.84 442 SER A CA 1
ATOM 3581 C C . SER A 1 442 ? 19.859 6.557 -9.262 1.00 58.84 442 SER A C 1
ATOM 3583 O O . SER A 1 442 ? 19.128 7.260 -9.958 1.00 58.84 442 SER A O 1
ATOM 3585 N N . ASN A 1 443 ? 21.104 6.940 -8.960 1.00 55.53 443 ASN A N 1
ATOM 3586 C CA . ASN A 1 443 ? 21.534 8.344 -9.015 1.00 55.53 443 ASN A CA 1
ATOM 3587 C C . ASN A 1 443 ? 22.629 8.689 -10.039 1.00 55.53 443 ASN A C 1
ATOM 3589 O O . ASN A 1 443 ? 23.124 9.814 -9.999 1.00 55.53 443 ASN A O 1
ATOM 3593 N N . ALA A 1 444 ? 22.994 7.810 -10.976 1.00 53.00 444 ALA A N 1
ATOM 3594 C CA . ALA A 1 444 ? 23.911 8.200 -12.053 1.00 53.00 444 ALA A CA 1
ATOM 3595 C C . ALA A 1 444 ? 23.528 7.586 -13.409 1.00 53.00 444 ALA A C 1
ATOM 3597 O O . ALA A 1 444 ? 23.433 6.360 -13.493 1.00 53.00 444 ALA A O 1
ATOM 3598 N N . PRO A 1 445 ? 23.349 8.402 -14.470 1.00 54.12 445 PRO A N 1
ATOM 3599 C CA . PRO A 1 445 ? 23.253 7.890 -15.830 1.00 54.12 445 PRO A CA 1
ATOM 3600 C C . PRO A 1 445 ? 24.581 7.244 -16.197 1.00 54.12 445 PRO A C 1
ATOM 3602 O O . PRO A 1 445 ? 25.643 7.844 -16.024 1.00 54.12 445 PRO A O 1
ATOM 3605 N N . LYS A 1 446 ? 24.512 6.005 -16.678 1.00 69.12 446 LYS A N 1
ATOM 3606 C CA . LYS A 1 446 ? 25.673 5.263 -17.155 1.00 69.12 446 LYS A CA 1
ATOM 3607 C C . LYS A 1 446 ? 25.588 5.223 -18.674 1.00 69.12 446 LYS A C 1
ATOM 3609 O O . LYS A 1 446 ? 24.728 4.534 -19.216 1.00 69.12 446 LYS A O 1
ATOM 3614 N N . ILE A 1 447 ? 26.443 5.982 -19.350 1.00 75.06 447 ILE A N 1
ATOM 3615 C CA . ILE A 1 447 ? 26.794 5.672 -20.735 1.00 75.06 447 ILE A CA 1
ATOM 3616 C C . ILE A 1 447 ? 27.982 4.722 -20.647 1.00 75.06 447 ILE A C 1
ATOM 3618 O O . ILE A 1 447 ? 28.973 5.032 -19.981 1.00 75.06 447 ILE A O 1
ATOM 3622 N N . VAL A 1 448 ? 27.863 3.557 -21.270 1.00 79.19 448 VAL A N 1
ATOM 3623 C CA . VAL A 1 448 ? 28.952 2.597 -21.406 1.00 79.19 448 VAL A CA 1
ATOM 3624 C C . VAL A 1 448 ? 29.306 2.497 -22.875 1.00 79.19 448 VAL A C 1
ATOM 3626 O O . VAL A 1 448 ? 28.493 2.073 -23.691 1.00 79.19 448 VAL A O 1
ATOM 3629 N N . ARG A 1 449 ? 30.532 2.869 -23.210 1.00 83.31 449 ARG A N 1
ATOM 3630 C CA . ARG A 1 449 ? 31.123 2.599 -24.509 1.00 83.31 449 ARG A CA 1
ATOM 3631 C C . ARG A 1 449 ? 31.801 1.238 -24.456 1.00 83.31 449 ARG A C 1
ATOM 3633 O O . ARG A 1 449 ? 32.694 1.020 -23.643 1.00 83.31 449 ARG A O 1
ATOM 3640 N N . LEU A 1 450 ? 31.361 0.322 -25.304 1.00 84.69 450 LEU A N 1
ATOM 3641 C CA . LEU A 1 450 ? 31.906 -1.024 -25.423 1.00 84.69 450 LEU A CA 1
ATOM 3642 C C . LEU A 1 450 ? 32.845 -1.095 -26.613 1.00 84.69 450 LEU A C 1
ATOM 3644 O O . LEU A 1 450 ? 32.463 -0.666 -27.699 1.00 84.69 450 LEU A O 1
ATOM 3648 N N . ILE A 1 451 ? 34.044 -1.642 -26.409 1.00 84.69 451 ILE A N 1
ATOM 3649 C CA . ILE A 1 451 ? 35.035 -1.863 -27.463 1.00 84.69 451 ILE A CA 1
ATOM 3650 C C . ILE A 1 451 ? 35.158 -3.370 -27.698 1.00 84.69 451 ILE A C 1
ATOM 3652 O O . ILE A 1 451 ? 35.451 -4.138 -26.778 1.00 84.69 451 ILE A O 1
ATOM 3656 N N . ILE A 1 452 ? 34.897 -3.791 -28.933 1.00 86.06 452 ILE A N 1
ATOM 3657 C CA . ILE A 1 452 ? 34.847 -5.193 -29.349 1.00 86.06 452 ILE A CA 1
ATOM 3658 C C . ILE A 1 452 ? 35.805 -5.454 -30.512 1.00 86.06 452 ILE A C 1
ATOM 3660 O O . ILE A 1 452 ? 35.984 -4.606 -31.388 1.00 86.06 452 ILE A O 1
ATOM 3664 N N . ILE A 1 453 ? 36.396 -6.647 -30.531 1.00 81.56 453 ILE A N 1
ATOM 3665 C CA . ILE A 1 453 ? 37.248 -7.147 -31.615 1.00 81.56 453 ILE A CA 1
ATOM 3666 C C . ILE A 1 453 ? 36.487 -8.240 -32.361 1.00 81.56 453 ILE A C 1
ATOM 3668 O O . ILE A 1 453 ? 36.004 -9.181 -31.733 1.00 81.56 453 ILE A O 1
ATOM 3672 N N . ASN A 1 454 ? 36.417 -8.130 -33.688 1.00 83.88 454 ASN A N 1
ATOM 3673 C CA . ASN A 1 454 ? 35.922 -9.178 -34.580 1.00 83.88 454 ASN A CA 1
ATOM 3674 C C . ASN A 1 454 ? 37.103 -10.031 -35.072 1.00 83.88 454 ASN A C 1
ATOM 3676 O O . ASN A 1 454 ? 38.046 -9.503 -35.662 1.00 83.88 454 ASN A O 1
ATOM 3680 N N . GLU A 1 455 ? 37.073 -11.336 -34.807 1.00 78.94 455 GLU A N 1
ATOM 3681 C CA . GLU A 1 455 ? 38.195 -12.253 -35.057 1.00 78.94 455 GLU A CA 1
ATOM 3682 C C . GLU A 1 455 ? 38.204 -12.894 -36.459 1.00 78.94 455 GLU A C 1
ATOM 3684 O O . GLU A 1 455 ? 39.130 -13.647 -36.768 1.00 78.94 455 GLU A O 1
ATOM 3689 N N . GLY A 1 456 ? 37.257 -12.533 -37.337 1.00 62.19 456 GLY A N 1
ATOM 3690 C CA . GLY A 1 4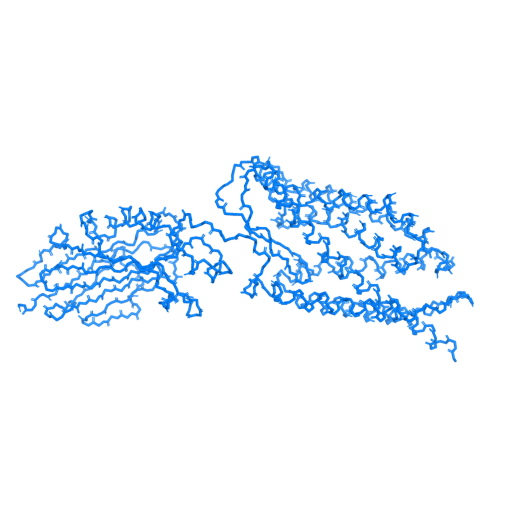56 ? 37.237 -12.962 -38.746 1.00 62.19 456 GLY A CA 1
ATOM 3691 C C . GLY A 1 456 ? 36.263 -14.088 -39.044 1.00 62.19 456 GLY A C 1
ATOM 3692 O O . GLY A 1 456 ? 36.364 -15.198 -38.481 1.00 62.19 456 GLY A O 1
#

pLDDT: mean 81.77, std 12.68, range [49.28, 98.06]

Foldseek 3Di:
DVLVLVLVLLLLVLLLLLLLLLVLQQVLQVQLLVQLVVLLVVVPWDFQFKFAASRGDIDIDTDDDDDLSNLLSSLVRSLVSLQVVLCCLVVPPLVPDDDPSVNSSSLSNSLCSQLVSLLQLLCCLPVLDGSLSVNCVSVVHRSVVSNVVSVVSNVVVVVVSLVVCCVVCCVQFVQVDPVVSVVLCCLSPVVLVCCCSCVCRPPDPFDRVVNVVSSVVSSVVSSVVVSVVPRPGPPPNPRDPSVSSVVSVVVSVVCSVVSCVQQNNHNLSGLGPGPHQDAQDAWFEWEWEWEAEPQQKIKIKIFTDGPDDLSRLVVCLPDDHPVVRVVVVCQVCVCVFFVDNDKDWPDWDFFQAPADQVDRPRGTTTIIMIIDRSVVAWDDPDPFKIKGKGKDRQLPPRHDHQKYKYFYDPQKWFPDKAWVVNPDDAFPDDDRGMTMHGPPDSPDITIMMTMMGGRD